Protein AF-0000000079916217 (afdb_homodimer)

Structure (mmCIF, N/CA/C/O backbone):
data_AF-0000000079916217-model_v1
#
loop_
_entity.id
_entity.type
_entity.pdbx_description
1 polymer 'LLM class flavin-dependent oxidoreductase'
#
loop_
_atom_site.group_PDB
_atom_site.id
_atom_site.type_symbol
_atom_site.label_atom_id
_atom_site.label_alt_id
_atom_site.label_comp_id
_atom_site.label_asym_id
_atom_site.label_entity_id
_atom_site.label_seq_id
_atom_site.pdbx_PDB_ins_code
_atom_site.Cartn_x
_atom_site.Cartn_y
_atom_site.Cartn_z
_atom_site.occupancy
_atom_site.B_iso_or_equiv
_atom_site.auth_seq_id
_atom_site.auth_comp_id
_atom_site.auth_asym_id
_atom_site.auth_atom_id
_atom_site.pdbx_PDB_model_num
ATOM 1 N N . MET A 1 1 ? 18.297 -26.812 -7.832 1 95.69 1 MET A N 1
ATOM 2 C CA . MET A 1 1 ? 17.109 -26.031 -8.148 1 95.69 1 MET A CA 1
ATOM 3 C C . MET A 1 1 ? 16.438 -25.516 -6.883 1 95.69 1 MET A C 1
ATOM 5 O O . MET A 1 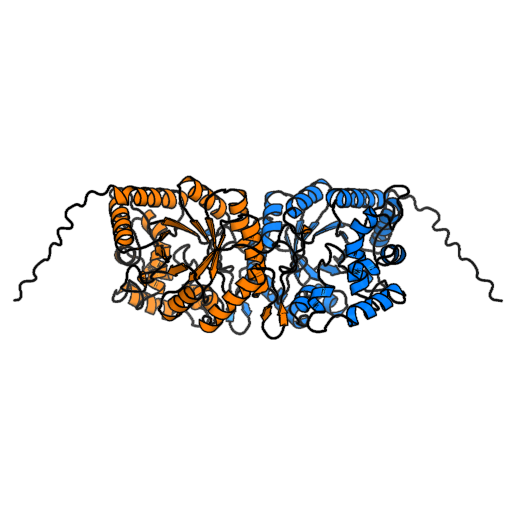1 ? 16.203 -26.281 -5.945 1 95.69 1 MET A O 1
ATOM 9 N N . GLU A 1 2 ? 16.172 -24.156 -6.848 1 97.69 2 GLU A N 1
ATOM 10 C CA . GLU A 1 2 ? 15.523 -23.547 -5.684 1 97.69 2 GLU A CA 1
ATOM 11 C C . GLU A 1 2 ? 14.078 -24.016 -5.559 1 97.69 2 GLU A C 1
ATOM 13 O O . GLU A 1 2 ? 13.391 -24.203 -6.566 1 97.69 2 GLU A O 1
ATOM 18 N N . ILE A 1 3 ? 13.664 -24.188 -4.305 1 98.56 3 ILE A N 1
ATOM 19 C CA . ILE A 1 3 ? 12.258 -24.438 -3.998 1 98.56 3 ILE A CA 1
ATOM 20 C C . ILE A 1 3 ? 11.641 -23.188 -3.352 1 98.56 3 ILE A C 1
ATOM 22 O O . ILE A 1 3 ? 12.047 -22.781 -2.26 1 98.56 3 ILE A O 1
ATOM 26 N N . ASN A 1 4 ? 10.719 -22.562 -4.031 1 98.81 4 ASN A N 1
ATOM 27 C CA . ASN A 1 4 ? 10.094 -21.312 -3.611 1 98.81 4 ASN A CA 1
ATOM 28 C C . ASN A 1 4 ? 8.578 -21.453 -3.518 1 98.81 4 ASN A C 1
ATOM 30 O O . ASN A 1 4 ? 8.016 -22.469 -3.918 1 98.81 4 ASN A O 1
ATOM 34 N N . CYS A 1 5 ? 7.914 -20.484 -2.885 1 98.88 5 CYS A N 1
ATOM 35 C CA . CYS A 1 5 ? 6.457 -20.5 -2.803 1 98.88 5 CYS A CA 1
ATOM 36 C C . CYS A 1 5 ? 5.879 -19.109 -3.037 1 98.88 5 CYS A C 1
ATOM 38 O O . CYS A 1 5 ? 6.594 -18.109 -2.934 1 98.88 5 CYS A O 1
ATOM 40 N N . VAL A 1 6 ? 4.637 -19.062 -3.414 1 98.69 6 VAL A N 1
ATOM 41 C CA . VAL A 1 6 ? 3.92 -17.812 -3.662 1 98.69 6 VAL A CA 1
ATOM 42 C C . VAL A 1 6 ? 2.482 -17.938 -3.16 1 98.69 6 VAL A C 1
ATOM 44 O O . VAL A 1 6 ? 1.917 -19.031 -3.137 1 98.69 6 VAL A O 1
ATOM 47 N N . PHE A 1 7 ? 1.941 -16.812 -2.736 1 98.31 7 PHE A N 1
ATOM 48 C CA . PHE A 1 7 ? 0.624 -16.844 -2.109 1 98.31 7 PHE A CA 1
ATOM 49 C C . PHE A 1 7 ? -0.262 -15.734 -2.68 1 98.31 7 PHE A C 1
ATOM 51 O O . PHE A 1 7 ? 0.212 -14.633 -2.955 1 98.31 7 PHE A O 1
ATOM 58 N N . PRO A 1 8 ? -1.569 -16.016 -2.906 1 96.56 8 PRO A N 1
ATOM 59 C CA . PRO A 1 8 ? -2.529 -14.922 -2.814 1 96.56 8 PRO A CA 1
ATOM 60 C C . PRO A 1 8 ? -2.658 -14.367 -1.396 1 96.56 8 PRO A C 1
ATOM 62 O O . PRO A 1 8 ? -3.084 -15.086 -0.487 1 96.56 8 PRO A O 1
ATOM 65 N N . PRO A 1 9 ? -2.244 -13.172 -1.158 1 96.69 9 PRO A N 1
ATOM 66 C CA . PRO A 1 9 ? -2.168 -12.711 0.231 1 96.69 9 PRO A CA 1
ATOM 67 C C . PRO A 1 9 ? -3.525 -12.727 0.931 1 96.69 9 PRO A C 1
ATOM 69 O O . PRO A 1 9 ? -4.527 -12.297 0.351 1 96.69 9 PRO A O 1
ATOM 72 N N . ALA A 1 10 ? -3.58 -13.266 2.041 1 96.75 10 ALA A N 1
ATOM 73 C CA . ALA A 1 10 ? -4.633 -13.211 3.053 1 96.75 10 ALA A CA 1
ATOM 74 C C . ALA A 1 10 ? -4.098 -12.672 4.375 1 96.75 10 ALA A C 1
ATOM 76 O O . ALA A 1 10 ? -2.887 -12.484 4.531 1 96.75 10 ALA A O 1
ATOM 77 N N . ILE A 1 11 ? -4.961 -12.445 5.328 1 95.69 11 ILE A N 1
ATOM 78 C CA . ILE A 1 11 ? -4.578 -11.859 6.609 1 95.69 11 ILE A CA 1
ATOM 79 C C . ILE A 1 11 ? -3.57 -12.773 7.312 1 95.69 11 ILE A C 1
ATOM 81 O O . ILE A 1 11 ? -2.658 -12.289 7.988 1 95.69 11 ILE A O 1
ATOM 85 N N . ASN A 1 12 ? -3.605 -14.086 7.031 1 96.75 12 ASN A N 1
ATOM 86 C CA . ASN A 1 12 ? -2.738 -15.031 7.734 1 96.75 12 ASN A CA 1
ATOM 87 C C . ASN A 1 12 ? -1.521 -15.406 6.898 1 96.75 12 ASN A C 1
ATOM 89 O O . ASN A 1 12 ? -0.686 -16.203 7.328 1 96.75 12 ASN A O 1
ATOM 93 N N . THR A 1 13 ? -1.366 -14.828 5.703 1 98.5 13 THR A N 1
ATOM 94 C CA . THR A 1 13 ? -0.274 -15.188 4.805 1 98.5 13 THR A CA 1
ATOM 95 C C . THR A 1 13 ? 1.077 -14.906 5.457 1 98.5 13 THR A C 1
ATOM 97 O O . THR A 1 13 ? 2.043 -15.641 5.234 1 98.5 13 THR A O 1
ATOM 100 N N . PRO A 1 14 ? 1.247 -13.812 6.316 1 98.75 14 PRO A N 1
ATOM 101 C CA . PRO A 1 14 ? 2.537 -13.648 6.992 1 98.75 14 PRO A CA 1
ATOM 102 C C . PRO A 1 14 ? 2.932 -14.875 7.812 1 98.75 14 PRO A C 1
ATOM 104 O O . PRO A 1 14 ? 4.109 -15.242 7.855 1 98.75 14 PRO A O 1
ATOM 107 N N . ASP A 1 15 ? 1.952 -15.57 8.453 1 98.81 15 ASP A N 1
ATOM 108 C CA . ASP A 1 15 ? 2.229 -16.781 9.211 1 98.81 15 ASP A CA 1
ATOM 109 C C . ASP A 1 15 ? 2.734 -17.891 8.297 1 98.81 15 ASP A C 1
ATOM 111 O O . ASP A 1 15 ? 3.625 -18.656 8.672 1 98.81 15 ASP A O 1
ATOM 115 N N . HIS A 1 16 ? 2.166 -17.969 7.121 1 98.88 16 HIS A N 1
ATOM 116 C CA . HIS A 1 16 ? 2.574 -18.984 6.152 1 98.88 16 HIS A CA 1
ATOM 117 C C . HIS A 1 16 ? 3.992 -18.719 5.656 1 98.88 16 HIS A C 1
ATOM 119 O O . HIS A 1 16 ? 4.75 -19.672 5.422 1 98.88 16 HIS A O 1
ATOM 125 N N . ILE A 1 17 ? 4.336 -17.453 5.484 1 98.94 17 ILE A N 1
ATOM 126 C CA . ILE A 1 17 ? 5.676 -17.094 5.031 1 98.94 17 ILE A CA 1
ATOM 127 C C . ILE A 1 17 ? 6.695 -17.453 6.109 1 98.94 17 ILE A C 1
ATOM 129 O O . ILE A 1 17 ? 7.785 -17.938 5.801 1 98.94 17 ILE A O 1
ATOM 133 N N . VAL A 1 18 ? 6.363 -17.234 7.395 1 98.94 18 VAL A N 1
ATOM 134 C CA . VAL A 1 18 ? 7.234 -17.625 8.5 1 98.94 18 VAL A CA 1
ATOM 135 C C . VAL A 1 18 ? 7.453 -19.141 8.461 1 98.94 18 VAL A C 1
ATOM 137 O O . VAL A 1 18 ? 8.586 -19.609 8.578 1 98.94 18 VAL A O 1
ATOM 140 N N . LEU A 1 19 ? 6.371 -19.891 8.234 1 98.94 19 LEU A N 1
ATOM 141 C CA . LEU A 1 19 ? 6.477 -21.328 8.141 1 98.94 19 LEU A CA 1
ATOM 142 C C . LEU A 1 19 ? 7.348 -21.734 6.957 1 98.94 19 LEU A C 1
ATOM 144 O O . LEU A 1 19 ? 8.156 -22.672 7.062 1 98.94 19 LEU A O 1
ATOM 148 N N . ALA A 1 20 ? 7.16 -21.062 5.824 1 98.94 20 ALA A N 1
ATOM 149 C CA . ALA A 1 20 ? 7.965 -21.359 4.641 1 98.94 20 ALA A CA 1
ATOM 150 C C . ALA A 1 20 ? 9.453 -21.219 4.938 1 98.94 20 ALA A C 1
ATOM 152 O O . ALA A 1 20 ? 10.266 -22.047 4.512 1 98.94 20 ALA A O 1
ATOM 153 N N . GLU A 1 21 ? 9.82 -20.125 5.676 1 98.94 21 GLU A N 1
ATOM 154 C CA . GLU A 1 21 ? 11.219 -19.953 6.059 1 98.94 21 GLU A CA 1
ATOM 155 C C . GLU A 1 21 ? 11.695 -21.125 6.918 1 98.94 21 GLU A C 1
ATOM 157 O O . GLU A 1 21 ? 12.773 -21.672 6.68 1 98.94 21 GLU A O 1
ATOM 162 N N . GLU A 1 22 ? 10.891 -21.531 7.863 1 98.88 22 GLU A N 1
ATOM 163 C CA . GLU A 1 22 ? 11.234 -22.625 8.766 1 98.88 22 GLU A CA 1
ATOM 164 C C . GLU A 1 22 ? 11.43 -23.922 7.996 1 98.88 22 GLU A C 1
ATOM 166 O O . GLU A 1 22 ? 12.266 -24.75 8.375 1 98.88 22 GLU A O 1
ATOM 171 N N . LEU A 1 23 ? 10.656 -24.125 6.938 1 98.81 23 LEU A N 1
ATOM 172 C CA . LEU A 1 23 ? 10.688 -25.359 6.164 1 98.81 23 LEU A CA 1
ATOM 173 C C . LEU A 1 23 ? 11.836 -25.344 5.164 1 98.81 23 LEU A C 1
ATOM 175 O O . LEU A 1 23 ? 12.109 -26.359 4.52 1 98.81 23 LEU A O 1
ATOM 179 N N . GLY A 1 24 ? 12.43 -24.156 4.938 1 98.62 24 GLY A N 1
ATOM 180 C CA . GLY A 1 24 ? 13.617 -24.094 4.105 1 98.62 24 GLY A CA 1
ATOM 181 C C . GLY A 1 24 ? 13.344 -23.609 2.695 1 98.62 24 GLY A C 1
ATOM 182 O O . GLY A 1 24 ? 14.164 -23.797 1.795 1 98.62 24 GLY A O 1
ATOM 183 N N . TYR A 1 25 ? 12.211 -23.031 2.439 1 98.88 25 TYR A N 1
ATOM 184 C CA . TYR A 1 25 ? 11.992 -22.359 1.167 1 98.88 25 TYR A CA 1
ATOM 185 C C . TYR A 1 25 ? 12.961 -21.188 0.999 1 98.88 25 TYR A C 1
ATOM 187 O O . TYR A 1 25 ? 13.289 -20.5 1.969 1 98.88 25 TYR A O 1
ATOM 195 N N . GLU A 1 26 ? 13.398 -20.953 -0.217 1 98.62 26 GLU A N 1
ATOM 196 C CA . GLU A 1 26 ? 14.375 -19.906 -0.466 1 98.62 26 GLU A CA 1
ATOM 197 C C . GLU A 1 26 ? 13.688 -18.547 -0.667 1 98.62 26 GLU A C 1
ATOM 199 O O . GLU A 1 26 ? 14.234 -17.516 -0.29 1 98.62 26 GLU A O 1
ATOM 204 N N . ARG A 1 27 ? 12.523 -18.578 -1.265 1 98.75 27 ARG A N 1
ATOM 205 C CA . ARG A 1 27 ? 11.734 -17.391 -1.526 1 98.75 27 ARG A CA 1
ATOM 206 C C . ARG A 1 27 ? 10.266 -17.625 -1.187 1 98.75 27 ARG A C 1
ATOM 208 O O . ARG A 1 27 ? 9.734 -18.703 -1.405 1 98.75 27 ARG A O 1
ATOM 215 N N . ALA A 1 28 ? 9.617 -16.625 -0.652 1 98.94 28 ALA A N 1
ATOM 216 C CA . ALA A 1 28 ? 8.164 -16.531 -0.48 1 98.94 28 ALA A CA 1
ATOM 217 C C . ALA A 1 28 ? 7.621 -15.234 -1.059 1 98.94 28 ALA A C 1
ATOM 219 O O . ALA A 1 28 ? 7.871 -14.156 -0.519 1 98.94 28 ALA A O 1
ATOM 220 N N . TRP A 1 29 ? 6.867 -15.352 -2.117 1 98.88 29 TRP A N 1
ATOM 221 C CA . TRP A 1 29 ? 6.336 -14.195 -2.834 1 98.88 29 TRP A CA 1
ATOM 222 C C . TRP A 1 29 ? 4.832 -14.062 -2.623 1 98.88 29 TRP A C 1
ATOM 224 O O . TRP A 1 29 ? 4.191 -14.984 -2.109 1 98.88 29 TRP A O 1
ATOM 234 N N . VAL A 1 30 ? 4.277 -12.93 -2.91 1 98.38 30 VAL A N 1
ATOM 235 C CA . VAL A 1 30 ? 2.832 -12.734 -2.916 1 98.38 30 VAL A CA 1
ATOM 236 C C . VAL A 1 30 ? 2.408 -12.039 -4.211 1 98.38 30 VAL A C 1
ATOM 238 O O . VAL A 1 30 ? 3.211 -11.352 -4.848 1 98.38 30 VAL A O 1
ATOM 241 N N . TYR A 1 31 ? 1.176 -12.281 -4.594 1 96 31 TYR A N 1
ATOM 242 C CA . TYR A 1 31 ? 0.6 -11.594 -5.742 1 96 31 TYR A CA 1
ATOM 243 C C . TYR A 1 31 ? 0.123 -10.195 -5.355 1 96 31 TYR A C 1
ATOM 245 O O . TYR A 1 31 ? -0.053 -9.898 -4.172 1 96 31 TYR A O 1
ATOM 253 N N . ASP A 1 32 ? -0.064 -9.32 -6.352 1 94.25 32 ASP A N 1
ATOM 254 C CA . ASP A 1 32 ? -0.562 -7.961 -6.152 1 94.25 32 ASP A CA 1
ATOM 255 C C . ASP A 1 32 ? -1.837 -7.719 -6.957 1 94.25 32 ASP A C 1
ATOM 257 O O . ASP A 1 32 ? -1.804 -7.059 -7.996 1 94.25 32 ASP A O 1
ATOM 261 N N . VAL A 1 33 ? -2.918 -8.203 -6.434 1 91.75 33 VAL A N 1
ATOM 262 C CA . VAL A 1 33 ? -4.246 -7.977 -7 1 91.75 33 VAL A CA 1
ATOM 263 C C . VAL A 1 33 ? -5.195 -7.477 -5.914 1 91.75 33 VAL A C 1
ATOM 265 O O . VAL A 1 33 ? -5.984 -8.25 -5.367 1 91.75 33 VAL A O 1
ATOM 268 N N . PRO A 1 34 ? -5.223 -6.207 -5.707 1 90.19 34 PRO A N 1
ATOM 269 C CA . PRO A 1 34 ? -5.895 -5.621 -4.547 1 90.19 34 PRO A CA 1
ATOM 270 C C . PRO A 1 34 ? -7.379 -5.977 -4.48 1 90.19 34 PRO A C 1
ATOM 272 O O . PRO A 1 34 ? -7.941 -6.109 -3.391 1 90.19 34 PRO A O 1
ATOM 275 N N . VAL A 1 35 ? -8.055 -6.203 -5.539 1 91.19 35 VAL A N 1
ATOM 276 C CA . VAL A 1 35 ? -9.5 -6.395 -5.527 1 91.19 35 VAL A CA 1
ATOM 277 C C . VAL A 1 35 ? -9.836 -7.801 -5.031 1 91.19 35 VAL A C 1
ATOM 279 O O . VAL A 1 35 ? -10.984 -8.086 -4.688 1 91.19 35 VAL A O 1
ATOM 282 N N . SER A 1 36 ? -8.781 -8.656 -4.973 1 92.62 36 SER A N 1
ATOM 283 C CA . SER A 1 36 ? -9.078 -10.047 -4.66 1 92.62 36 SER A CA 1
ATOM 284 C C . SER A 1 36 ? -8.336 -10.5 -3.404 1 92.62 36 SER A C 1
ATOM 286 O O . SER A 1 36 ? -8.75 -11.461 -2.746 1 92.62 36 SER A O 1
ATOM 288 N N . TYR A 1 37 ? -7.246 -9.852 -3.162 1 95 37 TYR A N 1
ATOM 289 C CA . TYR A 1 37 ? -6.359 -10.336 -2.111 1 95 37 TYR A CA 1
ATOM 290 C C . TYR A 1 37 ? -6.164 -9.281 -1.03 1 95 37 TYR A C 1
ATOM 292 O O . TYR A 1 37 ? -6.5 -8.109 -1.227 1 95 37 TYR A O 1
ATOM 300 N N . ALA A 1 38 ? -5.66 -9.766 0.13 1 95.94 38 ALA A N 1
ATOM 301 C CA . ALA A 1 38 ? -5.227 -8.836 1.164 1 95.94 38 ALA A CA 1
ATOM 302 C C . ALA A 1 38 ? -4.062 -7.977 0.678 1 95.94 38 ALA A C 1
ATOM 304 O O . ALA A 1 38 ? -3.449 -8.281 -0.348 1 95.94 38 ALA A O 1
ATOM 305 N N . ASP A 1 39 ? -3.812 -6.957 1.415 1 97.12 39 ASP A N 1
ATOM 306 C CA . ASP A 1 39 ? -2.855 -5.945 0.979 1 97.12 39 ASP A CA 1
ATOM 307 C C . ASP A 1 39 ? -1.453 -6.535 0.845 1 97.12 39 ASP A C 1
ATOM 309 O O . ASP A 1 39 ? -0.917 -7.098 1.802 1 97.12 39 ASP A O 1
ATOM 313 N N . THR A 1 40 ? -0.859 -6.348 -0.278 1 97.25 40 THR A N 1
ATOM 314 C CA . THR A 1 40 ? 0.451 -6.887 -0.628 1 97.25 40 THR A CA 1
ATOM 315 C C . THR A 1 40 ? 1.539 -6.273 0.25 1 97.25 40 THR A C 1
ATOM 317 O O . THR A 1 40 ? 2.348 -6.996 0.838 1 97.25 40 THR A O 1
ATOM 320 N N . GLY A 1 41 ? 1.57 -4.945 0.355 1 97.69 41 GLY A N 1
ATOM 321 C CA . GLY A 1 41 ? 2.592 -4.246 1.116 1 97.69 41 GLY A CA 1
ATOM 322 C C . GLY A 1 41 ? 2.6 -4.617 2.588 1 97.69 41 GLY A C 1
ATOM 323 O O . GLY A 1 41 ? 3.643 -4.988 3.133 1 97.69 41 GLY A O 1
ATOM 324 N N . ALA A 1 42 ? 1.443 -4.602 3.221 1 98.25 42 ALA A N 1
ATOM 325 C CA . ALA A 1 42 ? 1.334 -4.922 4.641 1 98.25 42 ALA A CA 1
ATOM 326 C C . ALA A 1 42 ? 1.71 -6.375 4.906 1 98.25 42 ALA A C 1
ATOM 328 O O . ALA A 1 42 ? 2.389 -6.68 5.891 1 98.25 42 ALA A O 1
ATOM 329 N N . THR A 1 43 ? 1.251 -7.277 4.008 1 98.62 43 THR A N 1
ATOM 330 C CA . THR A 1 43 ? 1.56 -8.695 4.16 1 98.62 43 THR A CA 1
ATOM 331 C C . THR A 1 43 ? 3.068 -8.922 4.191 1 98.62 43 THR A C 1
ATOM 333 O O . THR A 1 43 ? 3.584 -9.578 5.094 1 98.62 43 THR A O 1
ATOM 336 N N . LEU A 1 44 ? 3.748 -8.344 3.258 1 98.88 44 LEU A N 1
ATOM 337 C CA . LEU A 1 44 ? 5.188 -8.555 3.166 1 98.88 44 LEU A CA 1
ATOM 338 C C . LEU A 1 44 ? 5.922 -7.797 4.266 1 98.88 44 LEU A C 1
ATOM 340 O O . LEU A 1 44 ? 6.969 -8.242 4.742 1 98.88 44 LEU A O 1
ATOM 344 N N . ALA A 1 45 ? 5.379 -6.621 4.684 1 98.75 45 ALA A N 1
ATOM 345 C CA . ALA A 1 45 ? 5.98 -5.902 5.805 1 98.75 45 ALA A CA 1
ATOM 346 C C . ALA A 1 45 ? 5.934 -6.734 7.082 1 98.75 45 ALA A C 1
ATOM 348 O O . ALA A 1 45 ? 6.93 -6.84 7.797 1 98.75 45 ALA A O 1
ATOM 349 N N . PHE A 1 46 ? 4.738 -7.379 7.375 1 98.75 46 PHE A N 1
ATOM 350 C CA . PHE A 1 46 ? 4.609 -8.258 8.523 1 98.75 46 PHE A CA 1
ATOM 351 C C . PHE A 1 46 ? 5.602 -9.414 8.438 1 98.75 46 PHE A C 1
ATOM 353 O O . PHE A 1 46 ? 6.254 -9.758 9.422 1 98.75 46 PHE A O 1
ATOM 360 N N . ALA A 1 47 ? 5.695 -9.969 7.223 1 98.88 47 ALA A N 1
ATOM 361 C CA . ALA A 1 47 ? 6.605 -11.094 7.027 1 98.88 47 ALA A CA 1
ATOM 362 C C . ALA A 1 47 ? 8.055 -10.672 7.223 1 98.88 47 ALA A C 1
ATOM 364 O O . ALA A 1 47 ? 8.844 -11.398 7.836 1 98.88 47 ALA A O 1
ATOM 365 N N . ALA A 1 48 ? 8.391 -9.516 6.688 1 98.75 48 ALA A N 1
ATOM 366 C CA . ALA A 1 48 ? 9.766 -9.031 6.777 1 98.75 48 ALA A CA 1
ATOM 367 C C . ALA A 1 48 ? 10.203 -8.891 8.234 1 98.75 48 ALA A C 1
ATOM 369 O O . ALA A 1 48 ? 11.336 -9.25 8.586 1 98.75 48 ALA A O 1
ATOM 370 N N . LYS A 1 49 ? 9.344 -8.438 9.102 1 97.88 49 LYS A N 1
ATOM 371 C CA . LYS A 1 49 ? 9.664 -8.227 10.508 1 97.88 49 LYS A CA 1
ATOM 372 C C . LYS A 1 49 ? 9.773 -9.547 11.258 1 97.88 49 LYS A C 1
ATOM 374 O O . LYS A 1 49 ? 10.352 -9.609 12.344 1 97.88 49 LYS A O 1
ATOM 379 N N . ARG A 1 50 ? 9.266 -10.641 10.633 1 98.62 50 ARG A N 1
ATOM 380 C CA . ARG A 1 50 ? 9.156 -11.898 11.359 1 98.62 50 ARG A CA 1
ATOM 381 C C . ARG A 1 50 ? 10.039 -12.969 10.734 1 98.62 50 ARG A C 1
ATOM 383 O O . ARG A 1 50 ? 9.984 -14.141 11.125 1 98.62 50 ARG A O 1
ATOM 390 N N . THR A 1 51 ? 10.734 -12.625 9.664 1 98.81 51 THR A N 1
ATOM 391 C CA . THR A 1 51 ? 11.664 -13.539 9.016 1 98.81 51 THR A CA 1
ATOM 392 C C . THR A 1 51 ? 13.047 -12.914 8.906 1 98.81 51 THR A C 1
ATOM 394 O O . THR A 1 51 ? 13.211 -11.711 9.125 1 98.81 51 THR A O 1
ATOM 397 N N . SER A 1 52 ? 14.062 -13.695 8.602 1 98.38 52 SER A N 1
ATOM 398 C CA . SER A 1 52 ? 15.422 -13.172 8.625 1 98.38 52 SER A CA 1
ATOM 399 C C . SER A 1 52 ? 16.219 -13.625 7.41 1 98.38 52 SER A C 1
ATOM 401 O O . SER A 1 52 ? 17.234 -13.016 7.059 1 98.38 52 SER A O 1
ATOM 403 N N . SER A 1 53 ? 15.781 -14.742 6.758 1 98.5 53 SER A N 1
ATOM 404 C CA . SER A 1 53 ? 16.656 -15.297 5.719 1 98.5 53 SER A CA 1
ATOM 405 C C . SER A 1 53 ? 15.891 -15.477 4.406 1 98.5 53 SER A C 1
ATOM 407 O O . SER A 1 53 ? 16.453 -15.281 3.33 1 98.5 53 SER A O 1
ATOM 409 N N . ILE A 1 54 ? 14.633 -15.891 4.461 1 98.88 54 ILE A N 1
ATOM 410 C CA . ILE A 1 54 ? 13.859 -16.156 3.248 1 98.88 54 ILE A CA 1
ATOM 411 C C . ILE A 1 54 ? 13.734 -14.867 2.436 1 98.88 54 ILE A C 1
ATOM 413 O O . ILE A 1 54 ? 13.539 -13.781 2.996 1 98.88 54 ILE A O 1
ATOM 417 N N . ARG A 1 55 ? 13.953 -14.953 1.171 1 98.81 55 ARG A N 1
ATOM 418 C CA . ARG A 1 55 ? 13.742 -13.797 0.313 1 98.81 55 ARG A CA 1
ATOM 419 C C . ARG A 1 55 ? 12.25 -13.523 0.117 1 98.81 55 ARG A C 1
ATOM 421 O O . ARG A 1 55 ? 11.461 -14.461 -0.043 1 98.81 55 ARG A O 1
ATOM 428 N N . LEU A 1 56 ? 11.883 -12.297 0.181 1 98.88 56 LEU A N 1
ATOM 429 C CA . LEU A 1 56 ? 10.508 -11.859 0 1 98.88 56 LEU A CA 1
ATOM 430 C C . LEU A 1 56 ? 10.328 -11.172 -1.351 1 98.88 56 LEU A C 1
ATOM 432 O O . LEU A 1 56 ? 11.281 -10.617 -1.903 1 98.88 56 LEU A O 1
ATOM 436 N N . GLY A 1 57 ? 9.039 -11.234 -1.875 1 98.69 57 GLY A N 1
ATOM 437 C CA . GLY A 1 57 ? 8.891 -10.594 -3.176 1 98.69 57 GLY A CA 1
ATOM 438 C C . GLY A 1 57 ? 7.445 -10.453 -3.613 1 98.69 57 GLY A C 1
ATOM 439 O O . GLY A 1 57 ? 6.539 -10.969 -2.955 1 98.69 57 GLY A O 1
ATOM 440 N N . VAL A 1 58 ? 7.254 -9.633 -4.633 1 98.12 58 VAL A N 1
ATOM 441 C CA . VAL A 1 58 ? 5.957 -9.422 -5.273 1 98.12 58 VAL A CA 1
ATOM 442 C C . VAL A 1 58 ? 5.988 -9.977 -6.695 1 98.12 58 VAL A C 1
ATOM 444 O O . VAL A 1 58 ? 6.914 -9.688 -7.461 1 98.12 58 VAL A O 1
ATOM 447 N N . SER A 1 59 ? 5.02 -10.828 -7.02 1 95.69 59 SER A N 1
ATOM 448 C CA . SER A 1 59 ? 4.84 -11.391 -8.352 1 95.69 59 SER A CA 1
ATOM 449 C C . SER A 1 59 ? 3.428 -11.141 -8.867 1 95.69 59 SER A C 1
ATOM 451 O O . SER A 1 59 ? 2.529 -11.961 -8.656 1 95.69 59 SER A O 1
ATOM 453 N N . VAL A 1 60 ? 3.119 -9.992 -9.352 1 94.44 60 VAL A N 1
ATOM 454 C CA . VAL A 1 60 ? 4.062 -8.984 -9.812 1 94.44 60 VAL A CA 1
ATOM 455 C C . VAL A 1 60 ? 3.438 -7.594 -9.68 1 94.44 60 VAL A C 1
ATOM 457 O O . VAL A 1 60 ? 2.213 -7.461 -9.609 1 94.44 60 VAL A O 1
ATOM 460 N N . PHE A 1 61 ? 4.25 -6.566 -9.594 1 94.19 61 PHE A N 1
ATOM 461 C CA . PHE A 1 61 ? 3.82 -5.188 -9.781 1 94.19 61 PHE A CA 1
ATOM 462 C C . PHE A 1 61 ? 3.389 -4.949 -11.219 1 94.19 61 PHE A C 1
ATOM 464 O O . PHE A 1 61 ? 4.027 -5.441 -12.156 1 94.19 61 PHE A O 1
ATOM 471 N N . THR A 1 62 ? 2.332 -4.23 -11.391 1 89.88 62 THR A N 1
ATOM 472 C CA . THR A 1 62 ? 1.889 -3.814 -12.711 1 89.88 62 THR A CA 1
ATOM 473 C C . THR A 1 62 ? 1.727 -2.299 -12.781 1 89.88 62 THR A C 1
ATOM 475 O O . THR A 1 62 ? 1.42 -1.659 -11.773 1 89.88 62 THR A O 1
ATOM 478 N N . PRO A 1 63 ? 1.883 -1.714 -13.922 1 85.88 63 PRO A N 1
ATOM 479 C CA . PRO A 1 63 ? 1.805 -0.256 -14.047 1 85.88 63 PRO A CA 1
ATOM 480 C C . PRO A 1 63 ? 0.375 0.27 -13.938 1 85.88 63 PRO A C 1
ATOM 482 O O . PRO A 1 63 ? 0.168 1.469 -13.734 1 85.88 63 PRO A O 1
ATOM 485 N N . HIS A 1 64 ? -0.618 -0.518 -14 1 82.75 64 HIS A N 1
ATOM 486 C CA . HIS A 1 64 ? -1.991 -0.042 -14.117 1 82.75 64 HIS A CA 1
ATOM 487 C C . HIS A 1 64 ? -2.594 0.24 -12.742 1 82.75 64 HIS A C 1
ATOM 489 O O . HIS A 1 64 ? -3.551 1.01 -12.625 1 82.75 64 HIS A O 1
ATOM 495 N N . LEU A 1 65 ? -2.061 -0.335 -11.719 1 84.5 65 LEU A N 1
ATOM 496 C CA . LEU A 1 65 ? -2.699 -0.28 -10.406 1 84.5 65 LEU A CA 1
ATOM 497 C C . LEU A 1 65 ? -2.23 0.942 -9.625 1 84.5 65 LEU A C 1
ATOM 499 O O . LEU A 1 65 ? -2.98 1.493 -8.812 1 84.5 65 LEU A O 1
ATOM 503 N N . ARG A 1 66 ? -1.005 1.29 -9.852 1 89.19 66 ARG A N 1
ATOM 504 C CA . ARG A 1 66 ? -0.384 2.398 -9.133 1 89.19 66 ARG A CA 1
ATOM 505 C C . ARG A 1 66 ? 0.556 3.184 -10.039 1 89.19 66 ARG A C 1
ATOM 507 O O . ARG A 1 66 ? 1.125 2.627 -10.984 1 89.19 66 ARG A O 1
ATOM 514 N N . HIS A 1 67 ? 0.674 4.398 -9.688 1 89.88 67 HIS A N 1
ATOM 515 C CA . HIS A 1 67 ? 1.665 5.219 -10.383 1 89.88 67 HIS A CA 1
ATOM 516 C C . HIS A 1 67 ? 3.07 4.66 -10.188 1 89.88 67 HIS A C 1
ATOM 518 O O . HIS A 1 67 ? 3.352 4.008 -9.18 1 89.88 67 HIS A O 1
ATOM 524 N N . LEU A 1 68 ? 3.998 4.891 -11.125 1 94.31 68 LEU A N 1
ATOM 525 C CA . LEU A 1 68 ? 5.391 4.453 -11.109 1 94.31 68 LEU A CA 1
ATOM 526 C C . LEU A 1 68 ? 6.039 4.762 -9.766 1 94.31 68 LEU A C 1
ATOM 528 O O . LEU A 1 68 ? 6.676 3.895 -9.164 1 94.31 68 LEU A O 1
ATOM 532 N N . THR A 1 69 ? 5.812 5.961 -9.219 1 94 69 THR A N 1
ATOM 533 C CA . THR A 1 69 ? 6.473 6.383 -7.988 1 94 69 THR A CA 1
ATOM 534 C C . THR A 1 69 ? 5.895 5.645 -6.785 1 94 69 THR A C 1
ATOM 536 O O . THR A 1 69 ? 6.609 5.371 -5.816 1 94 69 THR A O 1
ATOM 539 N N . ALA A 1 70 ? 4.625 5.309 -6.852 1 94.25 70 ALA A N 1
ATOM 540 C CA . ALA A 1 70 ? 4.016 4.559 -5.754 1 94.25 70 ALA A CA 1
ATOM 541 C C . ALA A 1 70 ? 4.59 3.146 -5.668 1 94.25 70 ALA A C 1
ATOM 543 O O . ALA A 1 70 ? 4.887 2.656 -4.578 1 94.25 70 ALA A O 1
ATOM 544 N N . ASN A 1 71 ? 4.758 2.514 -6.844 1 96.31 71 ASN A N 1
ATOM 545 C CA . ASN A 1 71 ? 5.383 1.195 -6.844 1 96.31 71 ASN A CA 1
ATOM 546 C C . ASN A 1 71 ? 6.844 1.268 -6.402 1 96.31 71 ASN A C 1
ATOM 548 O O . ASN A 1 71 ? 7.297 0.437 -5.613 1 96.31 71 ASN A O 1
ATOM 552 N N . ALA A 1 72 ? 7.551 2.277 -6.914 1 97.5 72 ALA A N 1
ATOM 553 C CA . ALA A 1 72 ? 8.953 2.447 -6.531 1 97.5 72 ALA A CA 1
ATOM 554 C C . ALA A 1 72 ? 9.086 2.652 -5.027 1 97.5 72 ALA A C 1
ATOM 556 O O . ALA A 1 72 ? 9.969 2.068 -4.391 1 97.5 72 ALA A O 1
ATOM 557 N N . ALA A 1 73 ? 8.195 3.438 -4.48 1 96.94 73 ALA A N 1
ATOM 558 C CA . ALA A 1 73 ? 8.234 3.732 -3.051 1 96.94 73 ALA A CA 1
ATOM 559 C C . ALA A 1 73 ? 7.918 2.488 -2.225 1 96.94 73 ALA A C 1
ATOM 561 O O . ALA A 1 73 ? 8.547 2.246 -1.192 1 96.94 73 ALA A O 1
ATOM 562 N N . LEU A 1 74 ? 6.965 1.718 -2.652 1 97.62 74 LEU A N 1
ATOM 563 C CA . LEU A 1 74 ? 6.633 0.486 -1.946 1 97.62 74 LEU A CA 1
ATOM 564 C C . LEU A 1 74 ? 7.801 -0.493 -1.984 1 97.62 74 LEU A C 1
ATOM 566 O O . LEU A 1 74 ? 8.133 -1.111 -0.97 1 97.62 74 LEU A O 1
ATOM 570 N N . ILE A 1 75 ? 8.445 -0.591 -3.146 1 98.44 75 ILE A N 1
ATOM 571 C CA . ILE A 1 75 ? 9.617 -1.452 -3.291 1 98.44 75 ILE A CA 1
ATOM 572 C C . ILE A 1 75 ? 10.719 -0.989 -2.342 1 98.44 75 ILE A C 1
ATOM 574 O O . ILE A 1 75 ? 11.312 -1.8 -1.626 1 98.44 75 ILE A O 1
ATOM 578 N N . ALA A 1 76 ? 10.969 0.318 -2.307 1 98.19 76 ALA A N 1
ATOM 579 C CA . ALA A 1 76 ? 12 0.872 -1.434 1 98.19 76 ALA A CA 1
ATOM 580 C C . ALA A 1 76 ? 11.695 0.574 0.032 1 98.19 76 ALA A C 1
ATOM 582 O O . ALA A 1 76 ? 12.594 0.207 0.796 1 98.19 76 ALA A O 1
ATOM 583 N N . TYR A 1 77 ? 10.484 0.701 0.423 1 98.25 77 TYR A N 1
ATOM 584 C CA . TYR A 1 77 ? 10.055 0.443 1.792 1 98.25 77 TYR A CA 1
ATOM 585 C C . TYR A 1 77 ? 10.281 -1.017 2.168 1 98.25 77 TYR A C 1
ATOM 587 O O . TYR A 1 77 ? 10.891 -1.314 3.195 1 98.25 77 TYR A O 1
ATOM 595 N N . LEU A 1 78 ? 9.797 -1.934 1.311 1 98.5 78 LEU A N 1
ATOM 596 C CA . LEU A 1 78 ? 9.891 -3.361 1.599 1 98.5 78 LEU A CA 1
ATOM 597 C C . LEU A 1 78 ? 11.344 -3.826 1.583 1 98.5 78 LEU A C 1
ATOM 599 O O . LEU A 1 78 ? 11.75 -4.645 2.414 1 98.5 78 LEU A O 1
ATOM 603 N N . ALA A 1 79 ? 12.148 -3.295 0.669 1 98.19 79 ALA A N 1
ATOM 604 C CA . ALA A 1 79 ? 13.562 -3.631 0.616 1 98.19 79 ALA A CA 1
ATOM 605 C C . ALA A 1 79 ? 14.297 -3.111 1.85 1 98.19 79 ALA A C 1
ATOM 607 O O . ALA A 1 79 ? 15.305 -3.691 2.271 1 98.19 79 ALA A O 1
ATOM 608 N N . THR A 1 80 ? 13.805 -2 2.396 1 97.19 80 THR A N 1
ATOM 609 C CA . THR A 1 80 ? 14.367 -1.469 3.633 1 97.19 80 THR A CA 1
ATOM 610 C C . THR A 1 80 ? 14.07 -2.398 4.805 1 97.19 80 THR A C 1
ATOM 612 O O . THR A 1 80 ? 14.93 -2.617 5.664 1 97.19 80 THR A O 1
ATOM 615 N N . LEU A 1 81 ? 12.898 -2.977 4.848 1 97.44 81 LEU A N 1
ATOM 616 C CA . LEU A 1 81 ? 12.508 -3.871 5.934 1 97.44 81 LEU A CA 1
ATOM 617 C C . LEU A 1 81 ? 13.203 -5.223 5.801 1 97.44 81 LEU A C 1
ATOM 619 O O . LEU A 1 81 ? 13.398 -5.926 6.793 1 97.44 81 LEU A O 1
ATOM 623 N N . ALA A 1 82 ? 13.5 -5.621 4.562 1 97.62 82 ALA A N 1
ATOM 624 C CA . ALA A 1 82 ? 14.172 -6.883 4.266 1 97.62 82 ALA A CA 1
ATOM 625 C C . ALA A 1 82 ? 15.43 -6.656 3.436 1 97.62 82 ALA A C 1
ATOM 627 O O . ALA A 1 82 ? 15.516 -7.094 2.287 1 97.62 82 ALA A O 1
ATOM 628 N N . PRO A 1 83 ? 16.453 -6.059 4.043 1 96.44 83 PRO A N 1
ATOM 629 C CA . PRO A 1 83 ? 17.641 -5.656 3.275 1 96.44 83 PRO A CA 1
ATOM 630 C C . PRO A 1 83 ? 18.344 -6.84 2.617 1 96.44 83 PRO A C 1
ATOM 632 O O . PRO A 1 83 ? 18.688 -7.816 3.293 1 96.44 83 PRO A O 1
ATOM 635 N N . GLY A 1 84 ? 18.5 -6.723 1.331 1 96.25 84 GLY A N 1
ATOM 636 C CA . GLY A 1 84 ? 19.25 -7.715 0.579 1 96.25 84 GLY A CA 1
ATOM 637 C C . GLY A 1 84 ? 18.422 -8.93 0.208 1 96.25 84 GLY A C 1
ATOM 638 O O . GLY A 1 84 ? 18.938 -9.883 -0.392 1 96.25 84 GLY A O 1
ATOM 639 N N . ARG A 1 85 ? 17.203 -8.906 0.514 1 97.12 85 ARG A N 1
ATOM 640 C CA . ARG A 1 85 ? 16.469 -10.133 0.254 1 97.12 85 ARG A CA 1
ATOM 641 C C . ARG A 1 85 ? 15.094 -9.828 -0.341 1 97.12 85 ARG A C 1
ATOM 643 O O . ARG A 1 85 ? 14.133 -10.562 -0.109 1 97.12 85 ARG A O 1
ATOM 650 N N . PHE A 1 86 ? 14.953 -8.727 -1.049 1 98.5 86 PHE A N 1
ATOM 651 C CA . PHE A 1 86 ? 13.664 -8.414 -1.668 1 98.5 86 PHE A CA 1
ATOM 652 C C . PHE A 1 86 ? 13.742 -8.578 -3.18 1 98.5 86 PHE A C 1
ATOM 654 O O . PHE A 1 86 ? 14.664 -8.078 -3.822 1 98.5 86 PHE A O 1
ATOM 661 N N . ASP A 1 87 ? 12.68 -9.266 -3.762 1 98.62 87 ASP A N 1
ATOM 662 C CA . ASP A 1 87 ? 12.523 -9.5 -5.191 1 98.62 87 ASP A CA 1
ATOM 663 C C . ASP A 1 87 ? 11.336 -8.711 -5.75 1 98.62 87 ASP A C 1
ATOM 665 O O . ASP A 1 87 ? 10.219 -8.812 -5.242 1 98.62 87 ASP A O 1
ATOM 669 N N . ALA A 1 88 ? 11.602 -7.926 -6.766 1 98.44 88 ALA A N 1
ATOM 670 C CA . ALA A 1 88 ? 10.531 -7.184 -7.426 1 98.44 88 ALA A CA 1
ATOM 671 C C . ALA A 1 88 ? 10.188 -7.793 -8.781 1 98.44 88 ALA A C 1
ATOM 673 O O . ALA A 1 88 ? 10.961 -7.676 -9.734 1 98.44 88 ALA A O 1
ATOM 674 N N . GLY A 1 89 ? 9.055 -8.445 -8.852 1 97.62 89 GLY A N 1
ATOM 675 C CA . GLY A 1 89 ? 8.539 -8.898 -10.133 1 97.62 89 GLY A CA 1
ATOM 676 C C . GLY A 1 89 ? 7.672 -7.867 -10.82 1 97.62 89 GLY A C 1
ATOM 677 O O . GLY A 1 89 ? 6.793 -7.27 -10.203 1 97.62 89 GLY A O 1
ATOM 678 N N . ILE A 1 90 ? 7.941 -7.645 -12.086 1 96.81 90 ILE A N 1
ATOM 679 C CA . ILE A 1 90 ? 7.16 -6.711 -12.898 1 96.81 90 ILE A CA 1
ATOM 680 C C . ILE A 1 90 ? 6.543 -7.449 -14.078 1 96.81 90 ILE A C 1
ATOM 682 O O . ILE A 1 90 ? 7.199 -8.281 -14.719 1 96.81 90 ILE A O 1
ATOM 686 N N . GLY A 1 91 ? 5.336 -7.168 -14.289 1 93 91 GLY A N 1
ATOM 687 C CA . GLY A 1 91 ? 4.672 -7.773 -15.43 1 93 91 GLY A CA 1
ATOM 688 C C . GLY A 1 91 ? 3.777 -6.809 -16.188 1 93 91 GLY A C 1
ATOM 689 O O . GLY A 1 91 ? 3.584 -5.672 -15.758 1 93 91 GLY A O 1
ATOM 690 N N . ALA A 1 92 ? 3.26 -7.297 -17.312 1 84.44 92 ALA A N 1
ATOM 691 C CA . ALA A 1 92 ? 2.404 -6.484 -18.172 1 84.44 92 ALA A CA 1
ATOM 692 C C . ALA A 1 92 ? 0.991 -6.383 -17.594 1 84.44 92 ALA A C 1
ATOM 694 O O . ALA A 1 92 ? 0.216 -5.512 -18 1 84.44 92 ALA A O 1
ATOM 695 N N . GLY A 1 93 ? 0.639 -7.191 -16.656 1 74.44 93 GLY A N 1
ATOM 696 C CA . GLY A 1 93 ? -0.634 -7.094 -15.961 1 74.44 93 GLY A CA 1
ATOM 697 C C . GLY A 1 93 ? -1.729 -7.926 -16.594 1 74.44 93 GLY A C 1
ATOM 698 O O . GLY A 1 93 ? -2.805 -7.41 -16.906 1 74.44 93 GLY A O 1
ATOM 699 N N . PHE A 1 94 ? -1.722 -9.312 -16.609 1 72.75 94 PHE A N 1
ATOM 700 C CA . PHE A 1 94 ? -2.773 -10.141 -17.188 1 72.75 94 PHE A CA 1
ATOM 701 C C . PHE A 1 94 ? -4.035 -10.086 -16.328 1 72.75 94 PHE A C 1
ATOM 703 O O . PHE A 1 94 ? -4.973 -9.352 -16.641 1 72.75 94 PHE A O 1
ATOM 710 N N . THR A 1 95 ? -3.994 -10.539 -15.18 1 67.31 95 THR A N 1
ATOM 711 C CA . THR A 1 95 ? -5.172 -10.602 -14.328 1 67.31 95 THR A CA 1
ATOM 712 C C . THR A 1 95 ? -5.613 -9.203 -13.906 1 67.31 95 THR A C 1
ATOM 714 O O . THR A 1 95 ? -6.801 -8.875 -13.969 1 67.31 95 THR A O 1
ATOM 717 N N . SER A 1 96 ? -4.68 -8.367 -13.555 1 70.38 96 SER A N 1
ATOM 718 C CA . SER A 1 96 ? -5.023 -7.035 -13.086 1 70.38 96 SER A CA 1
ATOM 719 C C . SER A 1 96 ? -5.641 -6.195 -14.203 1 70.38 96 SER A C 1
ATOM 721 O O . SER A 1 96 ? -6.59 -5.445 -13.969 1 70.38 96 SER A O 1
ATOM 723 N N . SER A 1 97 ? -5.121 -6.32 -15.375 1 75.31 97 SER A N 1
ATOM 724 C CA . SER A 1 97 ? -5.66 -5.582 -16.516 1 75.31 97 SER A CA 1
ATOM 725 C C . SER A 1 97 ? -7.062 -6.066 -16.875 1 75.31 97 SER A C 1
ATOM 727 O O . SER A 1 97 ? -7.945 -5.262 -17.172 1 75.31 97 SER A O 1
ATOM 729 N N . THR A 1 98 ? -7.184 -7.375 -16.797 1 74.88 98 THR A N 1
ATOM 730 C CA . THR A 1 98 ? -8.492 -7.949 -17.109 1 74.88 98 THR A CA 1
ATOM 731 C C . THR A 1 98 ? -9.555 -7.422 -16.156 1 74.88 98 THR A C 1
ATOM 733 O O . THR A 1 98 ? -10.633 -7.012 -16.578 1 74.88 98 THR A O 1
ATOM 736 N N . TYR A 1 99 ? -9.227 -7.363 -14.945 1 78.69 99 TYR A N 1
ATOM 737 C CA . TYR A 1 99 ? -10.156 -6.879 -13.93 1 78.69 99 TYR A CA 1
ATOM 738 C C . TYR A 1 99 ? -10.547 -5.43 -14.195 1 78.69 99 TYR A C 1
ATOM 740 O O . TYR A 1 99 ? -11.688 -5.035 -13.969 1 78.69 99 TYR A O 1
ATOM 748 N N . LEU A 1 100 ? -9.609 -4.676 -14.727 1 76.56 100 LEU A N 1
ATOM 749 C CA . LEU A 1 100 ? -9.852 -3.26 -14.969 1 76.56 100 LEU A CA 1
ATOM 750 C C . LEU A 1 100 ? -10.438 -3.033 -16.359 1 76.56 100 LEU A C 1
ATOM 752 O O . LEU A 1 100 ? -10.703 -1.894 -16.75 1 76.56 100 LEU A O 1
ATOM 756 N N . GLY A 1 101 ? -10.625 -4.156 -17.047 1 74.94 101 GLY A N 1
ATOM 757 C CA . GLY A 1 101 ? -11.141 -4.055 -18.406 1 74.94 101 GLY A CA 1
ATOM 758 C C . GLY A 1 101 ? -10.148 -3.434 -19.375 1 74.94 101 GLY A C 1
ATOM 759 O O . GLY A 1 101 ? -10.539 -2.736 -20.312 1 74.94 101 GLY A O 1
ATOM 760 N N . ARG A 1 102 ? -8.883 -3.578 -19.016 1 76.88 102 ARG A N 1
ATOM 761 C CA . ARG A 1 102 ? -7.812 -3.004 -19.828 1 76.88 102 ARG A CA 1
ATOM 762 C C . ARG A 1 102 ? -6.992 -4.098 -20.5 1 76.88 102 ARG A C 1
ATOM 764 O O . ARG A 1 102 ? -7.086 -5.27 -20.141 1 76.88 102 ARG A O 1
ATOM 771 N N . LYS A 1 103 ? -6.312 -3.699 -21.516 1 80.75 103 LYS A N 1
ATOM 772 C CA . LYS A 1 103 ? -5.336 -4.59 -22.141 1 80.75 103 LYS A CA 1
ATOM 773 C C . LYS A 1 103 ? -4.004 -4.551 -21.406 1 80.75 103 LYS A C 1
ATOM 775 O O . LYS A 1 103 ? -3.648 -3.533 -20.812 1 80.75 103 LYS A O 1
ATOM 780 N N . PRO A 1 104 ? -3.295 -5.66 -21.484 1 83.25 104 PRO A N 1
ATOM 781 C CA . PRO A 1 104 ? -1.953 -5.641 -20.891 1 83.25 104 PRO A CA 1
ATOM 782 C C . PRO A 1 104 ? -1.05 -4.582 -21.516 1 83.25 104 PRO A C 1
ATOM 784 O O . PRO A 1 104 ? -1.234 -4.215 -22.672 1 83.25 104 PRO A O 1
ATOM 787 N N . SER A 1 105 ? -0.096 -4.105 -20.734 1 87.12 105 SER A N 1
ATOM 788 C CA . SER A 1 105 ? 0.86 -3.121 -21.219 1 87.12 105 SER A CA 1
ATOM 789 C C . SER A 1 105 ? 1.782 -3.723 -22.281 1 87.12 105 SER A C 1
ATOM 791 O O . SER A 1 105 ? 2.102 -4.91 -22.234 1 87.12 105 SER A O 1
ATOM 793 N N . ARG A 1 106 ? 2.244 -2.906 -23.266 1 91.25 106 ARG A N 1
ATOM 794 C CA . ARG A 1 106 ? 3.209 -3.344 -24.266 1 91.25 106 ARG A CA 1
ATOM 795 C C . ARG A 1 106 ? 4.582 -3.57 -23.641 1 91.25 106 ARG A C 1
ATOM 797 O O . ARG A 1 106 ? 4.988 -2.834 -22.75 1 91.25 106 ARG A O 1
ATOM 804 N N . TRP A 1 107 ? 5.289 -4.566 -24.156 1 94.5 107 TRP A N 1
ATOM 805 C CA . TRP A 1 107 ? 6.574 -4.961 -23.578 1 94.5 107 TRP A CA 1
ATOM 806 C C . TRP A 1 107 ? 7.574 -3.812 -23.656 1 94.5 107 TRP A C 1
ATOM 808 O O . TRP A 1 107 ? 8.414 -3.656 -22.766 1 94.5 107 TRP A O 1
ATOM 818 N N . ALA A 1 108 ? 7.5 -3.027 -24.734 1 95 108 ALA A N 1
ATOM 819 C CA . ALA A 1 108 ? 8.367 -1.855 -24.828 1 95 108 ALA A CA 1
ATOM 820 C C . ALA A 1 108 ? 8.125 -0.906 -23.656 1 95 108 ALA A C 1
ATOM 822 O O . ALA A 1 108 ? 9.07 -0.338 -23.109 1 95 108 ALA A O 1
ATOM 823 N N . TYR A 1 109 ? 6.875 -0.77 -23.297 1 94.69 109 TYR A N 1
ATOM 824 C CA . TYR A 1 109 ? 6.52 0.075 -22.172 1 94.69 109 TYR A CA 1
ATOM 825 C C . TYR A 1 109 ? 7.012 -0.534 -20.859 1 94.69 109 TYR A C 1
ATOM 827 O O . TYR A 1 109 ? 7.492 0.181 -19.984 1 94.69 109 TYR A O 1
ATOM 835 N N . ILE A 1 110 ? 6.91 -1.832 -20.734 1 95.62 110 ILE A N 1
ATOM 836 C CA . ILE A 1 110 ? 7.371 -2.516 -19.531 1 95.62 110 ILE A CA 1
ATOM 837 C C . ILE A 1 110 ? 8.875 -2.326 -19.359 1 95.62 110 ILE A C 1
ATOM 839 O O . ILE A 1 110 ? 9.359 -2.08 -18.25 1 95.62 110 ILE A O 1
ATOM 843 N N . GLU A 1 111 ? 9.594 -2.484 -20.469 1 97.25 111 GLU A N 1
ATOM 844 C CA . GLU A 1 111 ? 11.039 -2.281 -20.422 1 97.25 111 GLU A CA 1
ATOM 845 C C . GLU A 1 111 ? 11.383 -0.87 -19.953 1 97.25 111 GLU A C 1
ATOM 847 O O . GLU A 1 111 ? 12.227 -0.692 -19.062 1 97.25 111 GLU A O 1
ATOM 852 N N . GLU A 1 112 ? 10.711 0.118 -20.531 1 96.94 112 GLU A N 1
ATOM 853 C CA . GLU A 1 112 ? 10.898 1.505 -20.109 1 96.94 112 GLU A CA 1
ATOM 854 C C . GLU A 1 112 ? 10.547 1.694 -18.641 1 96.94 112 GLU A C 1
ATOM 856 O O . GLU A 1 112 ? 11.25 2.4 -17.922 1 96.94 112 GLU A O 1
ATOM 861 N N . TYR A 1 113 ? 9.484 1.112 -18.266 1 96.75 113 TYR A N 1
ATOM 862 C CA . TYR A 1 113 ? 8.984 1.192 -16.891 1 96.75 113 TYR A CA 1
ATOM 863 C C . TYR A 1 113 ? 10.008 0.653 -15.906 1 96.75 113 TYR A C 1
ATOM 865 O O . TYR A 1 113 ? 10.281 1.287 -14.883 1 96.75 113 TYR A O 1
ATOM 873 N N . VAL A 1 114 ? 10.609 -0.503 -16.172 1 97.75 114 VAL A N 1
ATOM 874 C CA . VAL A 1 114 ? 11.57 -1.132 -15.281 1 97.75 114 VAL A CA 1
ATOM 875 C C . VAL A 1 114 ? 12.844 -0.287 -15.219 1 97.75 114 VAL A C 1
ATOM 877 O O . VAL A 1 114 ? 13.43 -0.12 -14.148 1 97.75 114 VAL A O 1
ATOM 880 N N . LEU A 1 115 ? 13.25 0.255 -16.344 1 97.94 115 LEU A N 1
ATOM 881 C CA . LEU A 1 115 ? 14.43 1.121 -16.344 1 97.94 115 LEU A CA 1
ATOM 882 C C . LEU A 1 115 ? 14.195 2.357 -15.484 1 97.94 115 LEU A C 1
ATOM 884 O O . LEU A 1 115 ? 15.078 2.77 -14.734 1 97.94 115 LEU A O 1
ATOM 888 N N . ALA A 1 116 ? 13 2.932 -15.578 1 97.88 116 ALA A N 1
ATOM 889 C CA . ALA A 1 116 ? 12.641 4.078 -14.75 1 97.88 116 ALA A CA 1
ATOM 890 C C . ALA A 1 116 ? 12.641 3.707 -13.273 1 97.88 116 ALA A C 1
ATOM 892 O O . ALA A 1 116 ? 13.133 4.469 -12.43 1 97.88 116 ALA A O 1
ATOM 893 N N . LEU A 1 117 ? 12.125 2.529 -12.961 1 97.75 117 LEU A N 1
ATOM 894 C CA . LEU A 1 117 ? 12.133 2.035 -11.586 1 97.75 117 LEU A CA 1
ATOM 895 C C . LEU A 1 117 ? 13.562 1.924 -11.062 1 97.75 117 LEU A C 1
ATOM 897 O O . LEU A 1 117 ? 13.844 2.354 -9.945 1 97.75 117 LEU A O 1
ATOM 901 N N . LYS A 1 118 ? 14.43 1.371 -11.883 1 97.75 118 LYS A N 1
ATOM 902 C CA . LYS A 1 118 ? 15.828 1.191 -11.492 1 97.75 118 LYS A CA 1
ATOM 903 C C . LYS A 1 118 ? 16.484 2.531 -11.188 1 97.75 118 LYS A C 1
ATOM 905 O O . LYS A 1 118 ? 17.219 2.66 -10.203 1 97.75 118 LYS A O 1
ATOM 910 N N . GLU A 1 119 ? 16.219 3.543 -12.016 1 98 119 GLU A N 1
ATOM 911 C CA . GLU A 1 119 ? 16.781 4.871 -11.797 1 98 119 GLU A CA 1
ATOM 912 C C . GLU A 1 119 ? 16.281 5.477 -10.484 1 98 119 GLU A C 1
ATOM 914 O O . GLU A 1 119 ? 17.062 6.004 -9.695 1 98 119 GLU A O 1
ATOM 919 N N . LEU A 1 120 ? 14.992 5.379 -10.258 1 97.88 120 LEU A N 1
ATOM 920 C CA . LEU A 1 120 ? 14.406 5.922 -9.039 1 97.88 120 LEU A CA 1
ATOM 921 C C . LEU A 1 120 ? 14.977 5.234 -7.809 1 97.88 120 LEU A C 1
ATOM 923 O O . LEU A 1 120 ? 15.336 5.898 -6.832 1 97.88 120 LEU A O 1
ATOM 927 N N . LEU A 1 121 ? 15.125 3.914 -7.859 1 98 121 LEU A N 1
ATOM 928 C CA . LEU A 1 121 ? 15.578 3.146 -6.703 1 98 121 LEU A CA 1
ATOM 929 C C . LEU A 1 121 ? 17.078 3.316 -6.492 1 98 121 LEU A C 1
ATOM 931 O O . LEU A 1 121 ? 17.594 3.014 -5.414 1 98 121 LEU A O 1
ATOM 935 N N . ALA A 1 122 ? 17.781 3.811 -7.523 1 97.75 122 ALA A N 1
ATOM 936 C CA . ALA A 1 122 ? 19.188 4.18 -7.398 1 97.75 122 ALA A CA 1
ATOM 937 C C . ALA A 1 122 ? 19.344 5.562 -6.773 1 97.75 122 ALA A C 1
ATOM 939 O O . ALA A 1 122 ? 20.453 6 -6.48 1 97.75 122 ALA A O 1
ATOM 940 N N . GLY A 1 123 ? 18.25 6.285 -6.582 1 96.44 123 GLY A N 1
ATOM 941 C CA . GLY A 1 123 ? 18.266 7.609 -5.984 1 96.44 123 GLY A CA 1
ATOM 942 C C . GLY A 1 123 ? 18.375 8.727 -7.008 1 96.44 123 GLY A C 1
ATOM 943 O O . GLY A 1 123 ? 18.688 9.867 -6.664 1 96.44 123 GLY A O 1
ATOM 944 N N . ARG A 1 124 ? 18.047 8.375 -8.266 1 97.19 124 ARG A N 1
ATOM 945 C CA . ARG A 1 124 ? 18.172 9.367 -9.328 1 97.19 124 ARG A CA 1
ATOM 946 C C . ARG A 1 124 ? 16.781 9.828 -9.789 1 97.19 124 ARG A C 1
ATOM 948 O O . ARG A 1 124 ? 15.781 9.195 -9.477 1 97.19 124 ARG A O 1
ATOM 955 N N . ASP A 1 125 ? 16.781 10.984 -10.523 1 95.31 125 ASP A N 1
ATOM 956 C CA . ASP A 1 125 ? 15.562 11.516 -11.117 1 95.31 125 ASP A CA 1
ATOM 957 C C . ASP A 1 125 ? 15.289 10.875 -12.477 1 95.31 125 ASP A C 1
ATOM 959 O O . ASP A 1 125 ? 16.219 10.43 -13.156 1 95.31 125 ASP A O 1
ATOM 963 N N . VAL A 1 126 ? 14.039 10.82 -12.781 1 95.81 126 VAL A N 1
ATOM 964 C CA . VAL A 1 126 ? 13.664 10.328 -14.102 1 95.81 126 VAL A CA 1
ATOM 965 C C . VAL A 1 126 ? 12.648 11.273 -14.734 1 95.81 126 VAL A C 1
ATOM 967 O O . VAL A 1 126 ? 11.867 11.922 -14.031 1 95.81 126 VAL A O 1
ATOM 970 N N . GLU A 1 127 ? 12.727 11.438 -16.016 1 94.62 127 GLU A N 1
ATOM 971 C CA . GLU A 1 127 ? 11.656 12.07 -16.766 1 94.62 127 GLU A CA 1
ATOM 972 C C . GLU A 1 127 ? 10.578 11.055 -17.156 1 94.62 127 GLU A C 1
ATOM 974 O O . GLU A 1 127 ? 10.867 10.062 -17.812 1 94.62 127 GLU A O 1
ATOM 979 N N . TRP A 1 128 ? 9.43 11.273 -16.641 1 92.12 128 TRP A N 1
ATOM 980 C CA . TRP A 1 128 ? 8.312 10.352 -16.859 1 92.12 128 TRP A CA 1
ATOM 981 C C . TRP A 1 128 ? 7.027 11.117 -17.156 1 92.12 128 TRP A C 1
ATOM 983 O O . TRP A 1 128 ? 6.582 11.938 -16.359 1 92.12 128 TRP A O 1
ATOM 993 N N . GLU A 1 129 ? 6.43 10.922 -18.344 1 86.69 129 GLU A N 1
ATOM 994 C CA . GLU A 1 129 ? 5.211 11.602 -18.781 1 86.69 129 GLU A CA 1
ATOM 995 C C . GLU A 1 129 ? 5.355 13.117 -18.656 1 86.69 129 GLU A C 1
ATOM 997 O O . GLU A 1 129 ? 4.52 13.781 -18.031 1 86.69 129 GLU A O 1
ATOM 1002 N N . ASP A 1 130 ? 6.434 13.641 -19 1 87.62 130 ASP A N 1
ATOM 1003 C CA . ASP A 1 130 ? 6.754 15.062 -19.125 1 87.62 130 ASP A CA 1
ATOM 1004 C C . ASP A 1 130 ? 6.906 15.719 -17.75 1 87.62 130 ASP A C 1
ATOM 1006 O O . ASP A 1 130 ? 6.625 16.906 -17.594 1 87.62 130 ASP A O 1
ATOM 1010 N N . THR A 1 131 ? 7.211 14.961 -16.812 1 91 131 THR A N 1
ATOM 1011 C CA . THR A 1 131 ? 7.438 15.461 -15.453 1 91 131 THR A CA 1
ATOM 1012 C C . THR A 1 131 ? 8.688 14.836 -14.852 1 91 131 THR A C 1
ATOM 1014 O O . THR A 1 131 ? 8.938 13.641 -15.016 1 91 131 THR A O 1
ATOM 1017 N N . THR A 1 132 ? 9.477 15.633 -14.195 1 93.44 132 THR A N 1
ATOM 1018 C CA . THR A 1 132 ? 10.602 15.102 -13.438 1 93.44 132 THR A CA 1
ATOM 1019 C C . THR A 1 132 ? 10.125 14.453 -12.141 1 93.44 132 THR A C 1
ATOM 1021 O O . THR A 1 132 ? 9.445 15.094 -11.336 1 93.44 132 THR A O 1
ATOM 1024 N N . LEU A 1 133 ? 10.453 13.18 -12.016 1 93.31 133 LEU A N 1
ATOM 1025 C CA . LEU A 1 133 ? 10.055 12.445 -10.828 1 93.31 133 LEU A CA 1
ATOM 1026 C C . LEU A 1 133 ? 11.266 12.07 -9.984 1 93.31 133 LEU A C 1
ATOM 1028 O O . LEU A 1 133 ? 12.352 11.836 -10.516 1 93.31 133 LEU A O 1
ATOM 1032 N N . SER A 1 134 ? 11.047 12.102 -8.695 1 93.88 134 SER A N 1
ATOM 1033 C CA . SER A 1 134 ? 12.078 11.711 -7.742 1 93.88 134 SER A CA 1
ATOM 1034 C C . SER A 1 134 ? 11.469 11.062 -6.504 1 93.88 134 SER A C 1
ATOM 1036 O O . SER A 1 134 ? 10.336 11.367 -6.133 1 93.88 134 SER A O 1
ATOM 1038 N N . LEU A 1 135 ? 12.172 10.086 -5.949 1 95.06 135 LEU A N 1
ATOM 1039 C CA . LEU A 1 135 ? 11.859 9.641 -4.598 1 95.06 135 LEU A CA 1
ATOM 1040 C C . LEU A 1 135 ? 12.578 10.5 -3.562 1 95.06 135 LEU A C 1
ATOM 1042 O O . LEU A 1 135 ? 13.812 10.5 -3.5 1 95.06 135 LEU A O 1
ATOM 1046 N N . MET A 1 136 ? 11.828 11.18 -2.719 1 93.19 136 MET A N 1
ATOM 1047 C CA . MET A 1 136 ? 12.375 12.25 -1.898 1 93.19 136 MET A CA 1
ATOM 1048 C C . MET A 1 136 ? 12.383 11.867 -0.423 1 93.19 136 MET A C 1
ATOM 1050 O O . MET A 1 136 ? 12.234 12.727 0.448 1 93.19 136 MET A O 1
ATOM 1054 N N . HIS A 1 137 ? 12.5 10.617 -0.152 1 93.44 137 HIS A N 1
ATOM 1055 C CA . HIS A 1 137 ? 12.547 10.18 1.24 1 93.44 137 HIS A CA 1
ATOM 1056 C C . HIS A 1 137 ? 13.727 10.82 1.976 1 93.44 137 HIS A C 1
ATOM 1058 O O . HIS A 1 137 ? 14.852 10.82 1.47 1 93.44 137 HIS A O 1
ATOM 1064 N N . SER A 1 138 ? 13.445 11.414 3.156 1 90.06 138 SER A N 1
ATOM 1065 C CA . SER A 1 138 ? 14.523 11.867 4.027 1 90.06 138 SER A CA 1
ATOM 1066 C C . SER A 1 138 ? 15 10.75 4.945 1 90.06 138 SER A C 1
ATOM 1068 O O . SER A 1 138 ? 14.312 9.742 5.109 1 90.06 138 SER A O 1
ATOM 1070 N N . PRO A 1 139 ? 16.109 10.953 5.566 1 89.06 139 PRO A N 1
ATOM 1071 C CA . PRO A 1 139 ? 16.594 9.953 6.516 1 89.06 139 PRO A CA 1
ATOM 1072 C C . PRO A 1 139 ? 15.602 9.68 7.645 1 89.06 139 PRO A C 1
ATOM 1074 O O . PRO A 1 139 ? 15.547 8.57 8.172 1 89.06 139 PRO A O 1
ATOM 1077 N N . ALA A 1 140 ? 14.789 10.633 7.941 1 91.19 140 ALA A N 1
ATOM 1078 C CA . ALA A 1 140 ? 13.828 10.516 9.039 1 91.19 140 ALA A CA 1
ATOM 1079 C C . ALA A 1 140 ? 12.766 9.461 8.727 1 91.19 140 ALA A C 1
ATOM 1081 O O . ALA A 1 140 ? 12.133 8.922 9.633 1 91.19 140 ALA A O 1
ATOM 1082 N N . SER A 1 141 ? 12.586 9.164 7.445 1 92.12 141 SER A N 1
ATOM 1083 C CA . SER A 1 141 ? 11.609 8.156 7.047 1 92.12 141 SER A CA 1
ATOM 1084 C C . SER A 1 141 ? 12.109 6.754 7.359 1 92.12 141 SER A C 1
ATOM 1086 O O . SER A 1 141 ? 11.312 5.812 7.438 1 92.12 141 SER A O 1
ATOM 1088 N N . GLY A 1 142 ? 13.43 6.605 7.43 1 93.5 142 GLY A N 1
ATOM 1089 C CA . GLY A 1 142 ? 14.062 5.305 7.59 1 93.5 142 GLY A CA 1
ATOM 1090 C C . GLY A 1 142 ? 14.414 4.648 6.27 1 93.5 142 GLY A C 1
ATOM 1091 O O . GLY A 1 142 ? 14.93 3.531 6.246 1 93.5 142 GLY A O 1
ATOM 1092 N N . ILE A 1 143 ? 14.141 5.34 5.113 1 95.94 143 ILE A N 1
ATOM 1093 C CA . ILE A 1 143 ? 14.422 4.812 3.781 1 95.94 143 ILE A CA 1
ATOM 1094 C C . ILE A 1 143 ? 15.602 5.566 3.164 1 95.94 143 ILE A C 1
ATOM 1096 O O . ILE A 1 143 ? 15.625 6.797 3.174 1 95.94 143 ILE A O 1
ATOM 1100 N N . SER A 1 144 ? 16.531 4.883 2.729 1 95 144 SER A N 1
ATOM 1101 C CA . SER A 1 144 ? 17.703 5.484 2.107 1 95 144 SER A CA 1
ATOM 1102 C C . SER A 1 144 ? 17.984 4.887 0.732 1 95 144 SER A C 1
ATOM 1104 O O . SER A 1 144 ? 17.484 3.805 0.412 1 95 144 SER A O 1
ATOM 1106 N N . TYR A 1 145 ? 18.688 5.547 -0.06 1 95.5 145 TYR A N 1
ATOM 1107 C CA . TYR A 1 145 ? 19.031 5.137 -1.418 1 95.5 145 TYR A CA 1
ATOM 1108 C C . TYR A 1 145 ? 20.547 5.07 -1.604 1 95.5 145 TYR A C 1
ATOM 1110 O O . TYR A 1 145 ? 21.281 5.762 -0.911 1 95.5 145 TYR A O 1
ATOM 1118 N N . PRO A 1 146 ? 21.125 4.289 -2.467 1 96.44 146 PRO A N 1
ATOM 1119 C CA . PRO A 1 146 ? 20.375 3.43 -3.383 1 96.44 146 PRO A CA 1
ATOM 1120 C C . PRO A 1 146 ? 19.797 2.201 -2.691 1 96.44 146 PRO A C 1
ATOM 1122 O O . PRO A 1 146 ? 20.281 1.787 -1.64 1 96.44 146 PRO A O 1
ATOM 1125 N N . VAL A 1 147 ? 18.703 1.699 -3.215 1 95.5 147 VAL A N 1
ATOM 1126 C CA . VAL A 1 147 ? 18.031 0.477 -2.777 1 95.5 147 VAL A CA 1
ATOM 1127 C C . VAL A 1 147 ? 18.375 -0.668 -3.727 1 95.5 147 VAL A C 1
ATOM 1129 O O . VAL A 1 147 ? 18.219 -0.543 -4.941 1 95.5 147 VAL A O 1
ATOM 1132 N N . ASP A 1 148 ? 18.812 -1.754 -3.162 1 90.94 148 ASP A N 1
ATOM 1133 C CA . ASP A 1 148 ? 19.156 -2.941 -3.941 1 90.94 148 ASP A CA 1
ATOM 1134 C C . ASP A 1 148 ? 17.969 -3.9 -4.023 1 90.94 148 ASP A C 1
ATOM 1136 O O . ASP A 1 148 ? 17.438 -4.332 -2.996 1 90.94 148 ASP A O 1
ATOM 1140 N N . VAL A 1 149 ? 17.594 -4.211 -5.188 1 95.94 149 VAL A N 1
ATOM 1141 C CA . VAL A 1 149 ? 16.469 -5.117 -5.406 1 95.94 149 VAL A CA 1
ATOM 1142 C C . VAL A 1 149 ? 16.781 -6.051 -6.574 1 95.94 149 VAL A C 1
ATOM 1144 O O . VAL A 1 149 ? 17.5 -5.676 -7.504 1 95.94 149 VAL A O 1
ATOM 1147 N N . THR A 1 150 ? 16.375 -7.301 -6.508 1 97.38 150 THR A N 1
ATOM 1148 C CA . THR A 1 150 ? 16.453 -8.234 -7.625 1 97.38 150 THR A CA 1
ATOM 1149 C C . THR A 1 150 ? 15.188 -8.148 -8.484 1 97.38 150 THR A C 1
ATOM 1151 O O . THR A 1 150 ? 14.078 -8.227 -7.965 1 97.38 150 THR A O 1
ATOM 1154 N N . TYR A 1 151 ? 15.422 -7.98 -9.773 1 97.75 151 TYR A N 1
ATOM 1155 C CA . TYR A 1 151 ? 14.281 -7.801 -10.656 1 97.75 151 TYR A CA 1
ATOM 1156 C C . TYR A 1 151 ? 13.922 -9.109 -11.359 1 97.75 151 TYR A C 1
ATOM 1158 O O . TYR A 1 151 ? 14.805 -9.867 -11.758 1 97.75 151 TYR A O 1
ATOM 1166 N N . TRP A 1 152 ? 12.688 -9.336 -11.477 1 97.81 152 TRP A N 1
ATOM 1167 C CA . TRP A 1 152 ? 12.102 -10.438 -12.227 1 97.81 152 TRP A CA 1
ATOM 1168 C C . TRP A 1 152 ? 11.039 -9.93 -13.203 1 97.81 152 TRP A C 1
ATOM 1170 O O . TRP A 1 152 ? 10.367 -8.93 -12.93 1 97.81 152 TRP A O 1
ATOM 1180 N N . ILE A 1 153 ? 10.93 -10.617 -14.344 1 96.88 153 ILE A N 1
ATOM 1181 C CA . ILE A 1 153 ? 9.922 -10.281 -15.336 1 96.88 153 ILE A CA 1
ATOM 1182 C C . ILE A 1 153 ? 8.93 -11.438 -15.484 1 96.88 153 ILE A C 1
ATOM 1184 O O . ILE A 1 153 ? 9.336 -12.578 -15.695 1 96.88 153 ILE A O 1
ATOM 1188 N N . ALA A 1 154 ? 7.672 -11.156 -15.234 1 95.38 154 ALA A N 1
ATOM 1189 C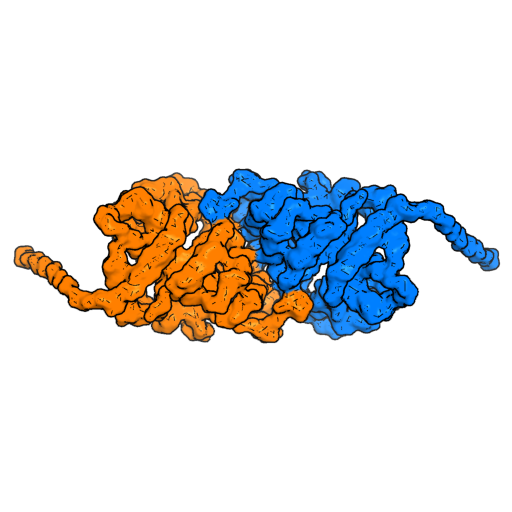 CA . ALA A 1 154 ? 6.656 -12.156 -15.539 1 95.38 154 ALA A CA 1
ATOM 1190 C C . ALA A 1 154 ? 6.379 -12.227 -17.031 1 95.38 154 ALA A C 1
ATOM 1192 O O . ALA A 1 154 ? 5.727 -11.336 -17.594 1 95.38 154 ALA A O 1
ATOM 1193 N N . ALA A 1 155 ? 6.832 -13.234 -17.656 1 92.5 155 ALA A N 1
ATOM 1194 C CA . ALA A 1 155 ? 6.723 -13.383 -19.109 1 92.5 155 ALA A CA 1
ATOM 1195 C C . ALA A 1 155 ? 6.469 -14.844 -19.5 1 92.5 155 ALA A C 1
ATOM 1197 O O . ALA A 1 155 ? 6.969 -15.758 -18.844 1 92.5 155 ALA A O 1
ATOM 1198 N N . HIS A 1 156 ? 5.766 -15.023 -20.578 1 88.69 156 HIS A N 1
ATOM 1199 C CA . HIS A 1 156 ? 5.41 -16.375 -21.016 1 88.69 156 HIS A CA 1
ATOM 1200 C C . HIS A 1 156 ? 5.793 -16.594 -22.469 1 88.69 156 HIS A C 1
ATOM 1202 O O . HIS A 1 156 ? 5.445 -17.625 -23.047 1 88.69 156 HIS A O 1
ATOM 1208 N N . GLY A 1 157 ? 6.562 -15.602 -23.047 1 88.56 157 GLY A N 1
ATOM 1209 C CA . GLY A 1 157 ? 6.934 -15.727 -24.453 1 88.56 157 GLY A CA 1
ATOM 1210 C C . GLY A 1 157 ? 8.203 -14.977 -24.797 1 88.56 157 GLY A C 1
ATOM 1211 O O . GLY A 1 157 ? 8.812 -14.344 -23.938 1 88.56 157 GLY A O 1
ATOM 1212 N N . PRO A 1 158 ? 8.562 -15.086 -26.078 1 90.69 158 PRO A N 1
ATOM 1213 C CA . PRO A 1 158 ? 9.875 -14.609 -26.5 1 90.69 158 PRO A CA 1
ATOM 1214 C C . PRO A 1 158 ? 10.055 -13.102 -26.297 1 90.69 158 PRO A C 1
ATOM 1216 O O . PRO A 1 158 ? 11.141 -12.648 -25.953 1 90.69 158 PRO A O 1
ATOM 1219 N N . LYS A 1 159 ? 9.062 -12.312 -26.578 1 93.56 159 LYS A N 1
ATOM 1220 C CA . LYS A 1 159 ? 9.188 -10.867 -26.422 1 93.56 159 LYS A CA 1
ATOM 1221 C C . LYS A 1 159 ? 9.477 -10.484 -24.969 1 93.56 159 LYS A C 1
ATOM 1223 O O . LYS A 1 159 ? 10.367 -9.68 -24.703 1 93.56 159 LYS A O 1
ATOM 1228 N N . GLY A 1 160 ? 8.734 -11.078 -24.047 1 94.31 160 GLY A N 1
ATOM 1229 C CA . GLY A 1 160 ? 8.977 -10.836 -22.641 1 94.31 160 GLY A CA 1
ATOM 1230 C C . GLY A 1 160 ? 10.312 -11.375 -22.172 1 94.31 160 GLY A C 1
ATOM 1231 O O . GLY A 1 160 ? 11 -10.742 -21.359 1 94.31 160 GLY A O 1
ATOM 1232 N N . PHE A 1 161 ? 10.695 -12.516 -22.719 1 95.06 161 PHE A N 1
ATOM 1233 C CA . PHE A 1 161 ? 11.992 -13.094 -22.391 1 95.06 161 PHE A CA 1
ATOM 1234 C C . PHE A 1 161 ? 13.125 -12.18 -22.859 1 95.06 161 PHE A C 1
ATOM 1236 O O . PHE A 1 161 ? 14.133 -12.031 -22.172 1 95.06 161 PHE A O 1
ATOM 1243 N N . GLY A 1 162 ? 12.906 -11.641 -24.047 1 96.38 162 GLY A N 1
ATOM 1244 C CA . GLY A 1 162 ? 13.883 -10.688 -24.547 1 96.38 162 GLY A CA 1
ATOM 1245 C C . GLY A 1 162 ? 14.055 -9.477 -23.656 1 96.38 162 GLY A C 1
ATOM 1246 O O . GLY A 1 162 ? 15.18 -9.039 -23.406 1 96.38 162 GLY A O 1
ATOM 1247 N N . VAL A 1 163 ? 12.961 -8.961 -23.109 1 96.69 163 VAL A N 1
ATOM 1248 C CA . VAL A 1 163 ? 13 -7.832 -22.188 1 96.69 163 VAL A CA 1
ATOM 1249 C C . VAL A 1 163 ? 13.758 -8.227 -20.922 1 96.69 163 VAL A C 1
ATOM 1251 O O . VAL A 1 163 ? 14.609 -7.473 -20.438 1 96.69 163 VAL A O 1
ATOM 1254 N N . ALA A 1 164 ? 13.469 -9.406 -20.391 1 97.06 164 ALA A N 1
ATOM 1255 C CA . ALA A 1 164 ? 14.156 -9.898 -19.203 1 97.06 164 ALA A CA 1
ATOM 1256 C C . ALA A 1 164 ? 15.664 -9.984 -19.438 1 97.06 164 ALA A C 1
ATOM 1258 O O . ALA A 1 164 ? 16.453 -9.562 -18.594 1 97.06 164 ALA A O 1
ATOM 1259 N N . GLN A 1 165 ? 16.031 -10.461 -20.562 1 96.69 165 GLN A N 1
ATOM 1260 C CA . GLN A 1 165 ? 17.453 -10.609 -20.906 1 96.69 165 GLN A CA 1
ATOM 1261 C C . GLN A 1 165 ? 18.141 -9.258 -20.984 1 96.69 165 GLN A C 1
ATOM 1263 O O . GLN A 1 165 ? 19.219 -9.078 -20.406 1 96.69 165 GLN A O 1
ATOM 1268 N N . ARG A 1 166 ? 17.531 -8.344 -21.656 1 97.19 166 ARG A N 1
ATOM 1269 C CA . ARG A 1 166 ? 18.141 -7.02 -21.828 1 97.19 166 ARG A CA 1
ATOM 1270 C C . ARG A 1 166 ? 18.25 -6.293 -20.484 1 97.19 166 ARG A C 1
ATOM 1272 O O . ARG A 1 166 ? 19.188 -5.512 -20.281 1 97.19 166 ARG A O 1
ATOM 1279 N N . LEU A 1 167 ? 17.406 -6.621 -19.547 1 96.81 167 LEU A N 1
ATOM 1280 C CA . LEU A 1 167 ? 17.375 -5.953 -18.25 1 96.81 167 LEU A CA 1
ATOM 1281 C C . LEU A 1 167 ? 18.25 -6.699 -17.25 1 96.81 167 LEU A C 1
ATOM 1283 O O . LEU A 1 167 ? 18.453 -6.227 -16.125 1 96.81 167 LEU A O 1
ATOM 1287 N N . GLY A 1 168 ? 18.719 -7.887 -17.641 1 95.88 168 GLY A N 1
ATOM 1288 C CA . GLY A 1 168 ? 19.453 -8.711 -16.703 1 95.88 168 GLY A CA 1
ATOM 1289 C C . GLY A 1 168 ? 18.578 -9.219 -15.562 1 95.88 168 GLY A C 1
ATOM 1290 O O . GLY A 1 168 ? 19.047 -9.336 -14.422 1 95.88 168 GLY A O 1
ATOM 1291 N N . ALA A 1 169 ? 17.328 -9.461 -15.82 1 96.81 169 ALA A N 1
ATOM 1292 C CA . ALA A 1 169 ? 16.359 -9.891 -14.812 1 96.81 169 ALA A CA 1
ATOM 1293 C C . ALA A 1 169 ? 16.047 -11.375 -14.945 1 96.81 169 ALA A C 1
ATOM 1295 O O . ALA A 1 169 ? 16.234 -11.961 -16.016 1 96.81 169 ALA A O 1
ATOM 1296 N N . GLY A 1 170 ? 15.664 -12.023 -13.883 1 96.62 170 GLY A N 1
ATOM 1297 C CA . GLY A 1 170 ? 15.07 -13.344 -13.969 1 96.62 170 GLY A CA 1
ATOM 1298 C C . GLY A 1 170 ? 13.664 -13.328 -14.547 1 96.62 170 GLY A C 1
ATOM 1299 O O . GLY A 1 170 ? 13.086 -12.266 -14.75 1 96.62 170 GLY A O 1
ATOM 1300 N N . VAL A 1 171 ? 13.219 -14.539 -14.82 1 96.38 171 VAL A N 1
ATOM 1301 C CA . VAL A 1 171 ? 11.875 -14.672 -15.367 1 96.38 171 VAL A CA 1
ATOM 1302 C C . VAL A 1 171 ? 11.016 -15.516 -14.422 1 96.38 171 VAL A C 1
ATOM 1304 O O . VAL A 1 171 ? 11.492 -16.5 -13.844 1 96.38 171 VAL A O 1
ATOM 1307 N N . VAL A 1 172 ? 9.828 -15.094 -14.125 1 95.94 172 VAL A N 1
ATOM 1308 C CA . VAL A 1 172 ? 8.805 -15.961 -13.555 1 95.94 172 VAL A CA 1
ATOM 1309 C C . VAL A 1 172 ? 7.77 -16.312 -14.617 1 95.94 172 VAL A C 1
ATOM 1311 O O . VAL A 1 172 ? 7.254 -15.43 -15.312 1 95.94 172 VAL A O 1
ATOM 1314 N N . THR A 1 173 ? 7.543 -17.578 -14.828 1 92.75 173 THR A N 1
ATOM 1315 C CA . THR A 1 173 ? 6.676 -18.016 -15.922 1 92.75 173 THR A CA 1
ATOM 1316 C C . THR A 1 173 ? 5.898 -19.266 -15.531 1 92.75 173 THR A C 1
ATOM 1318 O O . THR A 1 173 ? 6.234 -19.938 -14.547 1 92.75 173 THR A O 1
ATOM 1321 N N . ASN A 1 174 ? 4.785 -19.406 -16.141 1 86.38 174 ASN A N 1
ATOM 1322 C CA . ASN A 1 174 ? 4.012 -20.641 -16.078 1 86.38 174 ASN A CA 1
ATOM 1323 C C . ASN A 1 174 ? 4.289 -21.547 -17.281 1 86.38 174 ASN A C 1
ATOM 1325 O O . ASN A 1 174 ? 3.883 -21.234 -18.406 1 86.38 174 ASN A O 1
ATOM 1329 N N . PRO A 1 175 ? 4.992 -22.641 -17.062 1 75 175 PRO A N 1
ATOM 1330 C CA . PRO A 1 175 ? 5.453 -23.453 -18.188 1 75 175 PRO A CA 1
ATOM 1331 C C . PRO A 1 175 ? 4.309 -24.172 -18.906 1 75 175 PRO A C 1
ATOM 1333 O O . PRO A 1 175 ? 4.492 -24.688 -20.016 1 75 175 PRO A O 1
ATOM 1336 N N . THR A 1 176 ? 3.225 -24.172 -18.234 1 67.19 176 THR A N 1
ATOM 1337 C CA . THR A 1 176 ? 2.129 -24.938 -18.828 1 67.19 176 THR A CA 1
ATOM 1338 C C . THR A 1 176 ? 1.588 -24.234 -20.078 1 67.19 176 THR A C 1
ATOM 1340 O O . THR A 1 176 ? 0.7 -24.766 -20.75 1 67.19 176 THR A O 1
ATOM 1343 N N . HIS A 1 177 ? 2.201 -23.219 -20.375 1 60.25 177 HIS A N 1
ATOM 1344 C CA . HIS A 1 177 ? 1.765 -22.438 -21.516 1 60.25 177 HIS A CA 1
ATOM 1345 C C . HIS A 1 177 ? 2.438 -22.922 -22.797 1 60.25 177 HIS A C 1
ATOM 1347 O O . HIS A 1 177 ? 1.998 -22.578 -23.906 1 60.25 177 HIS A O 1
ATOM 1353 N N . GLY A 1 178 ? 3.426 -23.797 -22.594 1 61.56 178 GLY A N 1
ATOM 1354 C CA . GLY A 1 178 ? 4.16 -24.234 -23.766 1 61.56 178 GLY A CA 1
ATOM 1355 C C . GLY A 1 178 ? 4.691 -25.656 -23.656 1 61.56 178 GLY A C 1
ATOM 1356 O O . GLY A 1 178 ? 4.379 -26.359 -22.688 1 61.56 178 GLY A O 1
ATOM 1357 N N . ASP A 1 179 ? 5.387 -25.953 -24.641 1 67.62 179 ASP A N 1
ATOM 1358 C CA . ASP A 1 179 ? 5.879 -27.312 -24.75 1 67.62 179 ASP A CA 1
ATOM 1359 C C . ASP A 1 179 ? 7.246 -27.469 -24.094 1 67.62 179 ASP A C 1
ATOM 1361 O O . ASP A 1 179 ? 7.68 -28.578 -23.797 1 67.62 179 ASP A O 1
ATOM 1365 N N . ASN A 1 180 ? 7.859 -26.312 -23.938 1 77.31 180 ASN A N 1
ATOM 1366 C CA . ASN A 1 180 ? 9.172 -26.328 -23.312 1 77.31 180 ASN A CA 1
ATOM 1367 C C . ASN A 1 180 ? 9.07 -26.219 -21.797 1 77.31 180 ASN A C 1
ATOM 1369 O O . ASN A 1 180 ? 8.633 -25.188 -21.281 1 77.31 180 ASN A O 1
ATOM 1373 N N . PRO A 1 181 ? 9.516 -27.234 -21.109 1 79.75 181 PRO A N 1
ATOM 1374 C CA . PRO A 1 181 ? 9.383 -27.203 -19.641 1 79.75 181 PRO A CA 1
ATOM 1375 C C . PRO A 1 181 ? 10.211 -26.109 -19 1 79.75 181 PRO A C 1
ATOM 1377 O O . PRO A 1 181 ? 9.93 -25.719 -17.859 1 79.75 181 PRO A O 1
ATOM 1380 N N . VAL A 1 182 ? 11.25 -25.672 -19.703 1 85.56 182 VAL A N 1
ATOM 1381 C CA . VAL A 1 182 ? 12.094 -24.562 -19.25 1 85.56 182 VAL A CA 1
ATOM 1382 C C . VAL A 1 182 ? 12.32 -23.578 -20.391 1 85.56 182 VAL A C 1
ATOM 1384 O O . VAL A 1 182 ? 13.344 -23.641 -21.062 1 85.56 182 VAL A O 1
ATOM 1387 N N . PRO A 1 183 ? 11.469 -22.641 -20.547 1 84.62 183 PRO A N 1
ATOM 1388 C CA . PRO A 1 183 ? 11.43 -21.844 -21.781 1 84.62 183 PRO A CA 1
ATOM 1389 C C . PRO A 1 183 ? 12.422 -20.688 -21.766 1 84.62 183 PRO A C 1
ATOM 1391 O O . PRO A 1 183 ? 12.625 -20.016 -22.781 1 84.62 183 PRO A O 1
ATOM 1394 N N . TYR A 1 184 ? 13.062 -20.391 -20.672 1 87.44 184 TYR A N 1
ATOM 1395 C CA . TYR A 1 184 ? 13.953 -19.25 -20.547 1 87.44 184 TYR A CA 1
ATOM 1396 C C . TYR A 1 184 ? 15.328 -19.688 -20.047 1 87.44 184 TYR A C 1
ATOM 1398 O O . TYR A 1 184 ? 15.438 -20.5 -19.141 1 87.44 184 TYR A O 1
ATOM 1406 N N . GLN A 1 185 ? 16.375 -19.219 -20.828 1 84.88 185 GLN A N 1
ATOM 1407 C CA . GLN A 1 185 ? 17.75 -19.469 -20.422 1 84.88 185 GLN A CA 1
ATOM 1408 C C . GLN A 1 185 ? 18.203 -18.438 -19.375 1 84.88 185 GLN A C 1
ATOM 1410 O O . GLN A 1 185 ? 18.25 -17.234 -19.656 1 84.88 185 GLN A O 1
ATOM 1415 N N . GLY A 1 186 ? 18.406 -18.75 -18.156 1 89 186 GLY A N 1
ATOM 1416 C CA . GLY A 1 186 ? 18.75 -17.906 -17.031 1 89 186 GLY A CA 1
ATOM 1417 C C . GLY A 1 186 ? 17.969 -18.234 -15.781 1 89 186 GLY A C 1
ATOM 1418 O O . GLY A 1 186 ? 17.406 -19.328 -15.656 1 89 186 GLY A O 1
ATOM 1419 N N . ALA A 1 187 ? 17.969 -17.297 -14.898 1 93.69 187 ALA A N 1
ATOM 1420 C CA . ALA A 1 187 ? 17.188 -17.5 -13.688 1 93.69 187 ALA A CA 1
ATOM 1421 C C . ALA A 1 187 ? 15.688 -17.516 -13.992 1 93.69 187 ALA A C 1
ATOM 1423 O O . ALA A 1 187 ? 15.141 -16.547 -14.5 1 93.69 187 ALA A O 1
ATOM 1424 N N . CYS A 1 188 ? 15.062 -18.609 -13.805 1 94 188 CYS A N 1
ATOM 1425 C CA . CYS A 1 188 ? 13.656 -18.797 -14.148 1 94 188 CYS A CA 1
ATOM 1426 C C . CYS A 1 188 ? 12.906 -19.5 -13.023 1 94 188 CYS A C 1
ATOM 1428 O O . CYS A 1 188 ? 13.273 -20.594 -12.602 1 94 188 CYS A O 1
ATOM 1430 N N . ASN A 1 189 ? 11.969 -18.828 -12.492 1 95.06 189 ASN A N 1
ATOM 1431 C CA . ASN A 1 189 ? 11.062 -19.391 -11.516 1 95.06 189 ASN A CA 1
ATOM 1432 C C . ASN A 1 189 ? 9.797 -19.938 -12.172 1 95.06 189 ASN A C 1
ATOM 1434 O O . ASN A 1 189 ? 8.969 -19.172 -12.664 1 95.06 189 ASN A O 1
ATOM 1438 N N . LEU A 1 190 ? 9.648 -21.266 -12.172 1 95.31 190 LEU A N 1
ATOM 1439 C CA . LEU A 1 190 ? 8.516 -21.922 -12.812 1 95.31 190 LEU A CA 1
ATOM 1440 C C . LEU A 1 190 ? 7.355 -22.094 -11.828 1 95.31 190 LEU A C 1
ATOM 1442 O O . LEU A 1 190 ? 7.484 -22.797 -10.828 1 95.31 190 LEU A O 1
ATOM 1446 N N . THR A 1 191 ? 6.25 -21.453 -12.125 1 95.12 191 THR A N 1
ATOM 1447 C CA . THR A 1 191 ? 5.102 -21.531 -11.227 1 95.12 191 THR A CA 1
ATOM 1448 C C . THR A 1 191 ? 4.387 -22.875 -11.383 1 95.12 191 THR A C 1
ATOM 1450 O O . THR A 1 191 ? 4.16 -23.344 -12.5 1 95.12 191 THR A O 1
ATOM 1453 N N . TYR A 1 192 ? 4.008 -23.438 -10.305 1 93.44 192 TYR A N 1
ATOM 1454 C CA . TYR A 1 192 ? 3.242 -24.688 -10.305 1 93.44 192 TYR A CA 1
ATOM 1455 C C . TYR A 1 192 ? 2.15 -24.641 -9.242 1 93.44 192 TYR A C 1
ATOM 1457 O O . TYR A 1 192 ? 2.314 -24.016 -8.195 1 93.44 192 TYR A O 1
ATOM 1465 N N . TYR A 1 193 ? 1.141 -25.328 -9.523 1 96.06 193 TYR A N 1
ATOM 1466 C CA . TYR A 1 193 ? -0.06 -25.438 -8.703 1 96.06 193 TYR A CA 1
ATOM 1467 C C . TYR A 1 193 ? -0.44 -26.906 -8.5 1 96.06 193 TYR A C 1
ATOM 1469 O O . TYR A 1 193 ? -0.143 -27.75 -9.344 1 96.06 193 TYR A O 1
ATOM 1477 N N . GLY A 1 194 ? -1.13 -27.156 -7.422 1 96.94 194 GLY A N 1
ATOM 1478 C CA . GLY A 1 194 ? -1.551 -28.516 -7.137 1 96.94 194 GLY A CA 1
ATOM 1479 C C . GLY A 1 194 ? -1.324 -28.922 -5.691 1 96.94 194 GLY A C 1
ATOM 1480 O O . GLY A 1 194 ? -1.275 -28.062 -4.805 1 96.94 194 GLY A O 1
ATOM 1481 N N . THR A 1 195 ? -1.321 -30.281 -5.445 1 98.56 195 THR A N 1
ATOM 1482 C CA . THR A 1 195 ? -1.179 -30.781 -4.086 1 98.56 195 THR A CA 1
ATOM 1483 C C . THR A 1 195 ? -0.478 -32.125 -4.078 1 98.56 195 THR A C 1
ATOM 1485 O O . THR A 1 195 ? -0.384 -32.781 -5.113 1 98.56 195 THR A O 1
ATOM 1488 N N . VAL A 1 196 ? 0.152 -32.438 -2.969 1 98.62 196 VAL A N 1
ATOM 1489 C CA . VAL A 1 196 ? 0.714 -33.781 -2.73 1 98.62 196 VAL A CA 1
ATOM 1490 C C . VAL A 1 196 ? -0.344 -34.688 -2.105 1 98.62 196 VAL A C 1
ATOM 1492 O O . VAL A 1 196 ? -0.876 -34.375 -1.035 1 98.62 196 VAL A O 1
ATOM 1495 N N . LEU A 1 197 ? -0.605 -35.75 -2.752 1 98.62 197 LEU A N 1
ATOM 1496 C CA . LEU A 1 197 ? -1.62 -36.688 -2.271 1 98.62 197 LEU A CA 1
ATOM 1497 C C . LEU A 1 197 ? -1.087 -37.531 -1.109 1 98.62 197 LEU A C 1
ATOM 1499 O O . LEU A 1 197 ? 0.081 -37.938 -1.108 1 98.62 197 LEU A O 1
ATOM 1503 N N . ASP A 1 198 ? -1.938 -37.781 -0.172 1 95.69 198 ASP A N 1
ATOM 1504 C CA . ASP A 1 198 ? -1.618 -38.781 0.85 1 95.69 198 ASP A CA 1
ATOM 1505 C C . ASP A 1 198 ? -1.616 -40.188 0.264 1 95.69 198 ASP A C 1
ATOM 1507 O O . ASP A 1 198 ? -2.088 -40.406 -0.854 1 95.69 198 ASP A O 1
ATOM 1511 N N . ASP A 1 199 ? -1.04 -41.125 1.073 1 92.19 199 ASP A N 1
ATOM 1512 C CA . ASP A 1 199 ? -1.024 -42.5 0.613 1 92.19 199 ASP A CA 1
ATOM 1513 C C . ASP A 1 199 ? -2.438 -43 0.32 1 92.19 199 ASP A C 1
ATOM 1515 O O . ASP A 1 199 ? -3.334 -42.875 1.157 1 92.19 199 ASP A O 1
ATOM 1519 N N . ASP A 1 200 ? -2.73 -43.5 -0.886 1 93.88 200 ASP A N 1
ATOM 1520 C CA . ASP A 1 200 ? -3.971 -44.094 -1.366 1 93.88 200 ASP A CA 1
ATOM 1521 C C . ASP A 1 200 ? -5.078 -43.062 -1.487 1 93.88 200 ASP A C 1
ATOM 1523 O O . ASP A 1 200 ? -6.258 -43.406 -1.589 1 93.88 200 ASP A O 1
ATOM 1527 N N . GLU A 1 201 ? -4.699 -41.781 -1.432 1 97.56 201 GLU A N 1
ATOM 1528 C CA . GLU A 1 201 ? -5.707 -40.75 -1.605 1 97.56 201 GLU A CA 1
ATOM 1529 C C . GLU A 1 201 ? -6.078 -40.562 -3.076 1 97.56 201 GLU A C 1
ATOM 1531 O O . GLU A 1 201 ? -5.203 -40.375 -3.922 1 97.56 201 GLU A O 1
ATOM 1536 N N . PRO A 1 202 ? -7.363 -40.719 -3.326 1 97.81 202 PRO A N 1
ATOM 1537 C CA . PRO A 1 202 ? -7.766 -40.438 -4.707 1 97.81 202 PRO A CA 1
ATOM 1538 C C . PRO A 1 202 ? -7.531 -38.969 -5.113 1 97.81 202 PRO A C 1
ATOM 1540 O O . PRO A 1 202 ? -7.699 -38.062 -4.297 1 97.81 202 PRO A O 1
ATOM 1543 N N . ILE A 1 203 ? -7.215 -38.688 -6.379 1 97.94 203 ILE A N 1
ATOM 1544 C CA . ILE A 1 203 ? -6.836 -37.375 -6.883 1 97.94 203 ILE A CA 1
ATOM 1545 C C . ILE A 1 203 ? -8.039 -36.438 -6.832 1 97.94 203 ILE A C 1
ATOM 1547 O O . ILE A 1 203 ? -7.883 -35.188 -6.852 1 97.94 203 ILE A O 1
ATOM 1551 N N . ASP A 1 204 ? -9.305 -37.031 -6.777 1 96.75 204 ASP A N 1
ATOM 1552 C CA . ASP A 1 204 ? -10.516 -36.188 -6.727 1 96.75 204 ASP A CA 1
ATOM 1553 C C . ASP A 1 204 ? -11.141 -36.25 -5.34 1 96.75 204 ASP A C 1
ATOM 1555 O O . ASP A 1 204 ? -12.352 -36.031 -5.191 1 96.75 204 ASP A O 1
ATOM 1559 N N . SER A 1 205 ? -10.32 -36.688 -4.281 1 97.75 205 SER A N 1
ATOM 1560 C CA . SER A 1 205 ? -10.836 -36.594 -2.924 1 97.75 205 SER A CA 1
ATOM 1561 C C . SER A 1 205 ? -11.219 -35.156 -2.592 1 97.75 205 SER A C 1
ATOM 1563 O O . SER A 1 205 ? -10.719 -34.188 -3.215 1 97.75 205 SER A O 1
ATOM 1565 N N . PRO A 1 206 ? -12.156 -34.969 -1.604 1 97 206 PRO A N 1
ATOM 1566 C CA . PRO A 1 206 ? -12.547 -33.594 -1.218 1 97 206 PRO A CA 1
ATOM 1567 C C . PRO A 1 206 ? -11.352 -32.75 -0.826 1 97 206 PRO A C 1
ATOM 1569 O O . PRO A 1 206 ? -11.281 -31.578 -1.206 1 97 206 PRO A O 1
ATOM 1572 N N . ARG A 1 207 ? -10.422 -33.312 -0.133 1 97.44 207 ARG A N 1
ATOM 1573 C CA . ARG A 1 207 ? -9.242 -32.562 0.283 1 97.44 207 ARG A CA 1
ATOM 1574 C C . ARG A 1 207 ? -8.375 -32.188 -0.918 1 97.44 207 ARG A C 1
ATOM 1576 O O . ARG A 1 207 ? -7.859 -31.078 -1 1 97.44 207 ARG A O 1
ATOM 1583 N N . ALA A 1 208 ? -8.148 -33.125 -1.818 1 98.06 208 ALA A N 1
ATOM 1584 C CA . ALA A 1 208 ? -7.34 -32.875 -3.01 1 98.06 208 ALA A CA 1
ATOM 1585 C C . ALA A 1 208 ? -7.973 -31.812 -3.889 1 98.06 208 ALA A C 1
ATOM 1587 O O . ALA A 1 208 ? -7.277 -30.953 -4.426 1 98.06 208 ALA A O 1
ATOM 1588 N N . ILE A 1 209 ? -9.281 -31.859 -4.004 1 97.56 209 ILE A N 1
ATOM 1589 C CA . ILE A 1 209 ? -10 -30.875 -4.805 1 97.56 209 ILE A CA 1
ATOM 1590 C C . ILE A 1 209 ? -9.898 -29.5 -4.141 1 97.56 209 ILE A C 1
ATOM 1592 O O . ILE A 1 209 ? -9.75 -28.484 -4.824 1 97.56 209 ILE A O 1
ATOM 1596 N N . ASP A 1 210 ? -9.992 -29.484 -2.836 1 97.12 210 ASP A N 1
ATOM 1597 C CA . ASP A 1 210 ? -9.844 -28.234 -2.098 1 97.12 210 ASP A CA 1
ATOM 1598 C C . ASP A 1 210 ? -8.477 -27.609 -2.35 1 97.12 210 ASP A C 1
ATOM 1600 O O . ASP A 1 210 ? -8.383 -26.391 -2.568 1 97.12 210 ASP A O 1
ATOM 1604 N N . ALA A 1 211 ? -7.441 -28.406 -2.418 1 98.12 211 ALA A N 1
ATOM 1605 C CA . ALA A 1 211 ? -6.062 -27.922 -2.496 1 98.12 211 ALA A CA 1
ATOM 1606 C C . ALA A 1 211 ? -5.648 -27.688 -3.945 1 98.12 211 ALA A C 1
ATOM 1608 O O . ALA A 1 211 ? -4.91 -26.734 -4.234 1 98.12 211 ALA A O 1
ATOM 1609 N N . ALA A 1 212 ? -6.094 -28.5 -4.883 1 98.12 212 ALA A N 1
ATOM 1610 C CA . ALA A 1 212 ? -5.672 -28.406 -6.281 1 98.12 212 ALA A CA 1
ATOM 1611 C C . ALA A 1 212 ? -6.676 -27.609 -7.105 1 98.12 212 ALA A C 1
ATOM 1613 O O . ALA A 1 212 ? -6.371 -27.203 -8.227 1 98.12 212 ALA A O 1
ATOM 1614 N N . GLY A 1 213 ? -7.836 -27.406 -6.531 1 97.31 213 GLY A N 1
ATOM 1615 C CA . GLY A 1 213 ? -8.938 -26.766 -7.238 1 97.31 213 GLY A CA 1
ATOM 1616 C C . GLY A 1 213 ? -8.562 -25.422 -7.844 1 97.31 213 GLY A C 1
ATOM 1617 O O . GLY A 1 213 ? -8.805 -25.188 -9.023 1 97.31 213 GLY A O 1
ATOM 1618 N N . PRO A 1 214 ? -7.98 -24.547 -7.062 1 96.56 214 PRO A N 1
ATOM 1619 C CA . PRO A 1 214 ? -7.602 -23.234 -7.602 1 96.56 214 PRO A CA 1
ATOM 1620 C C . PRO A 1 214 ? -6.641 -23.328 -8.781 1 96.56 214 PRO A C 1
ATOM 1622 O O . PRO A 1 214 ? -6.773 -22.594 -9.758 1 96.56 214 PRO A O 1
ATOM 1625 N N . GLY A 1 215 ? -5.684 -24.25 -8.711 1 95.81 215 GLY A N 1
ATOM 1626 C CA . GLY A 1 215 ? -4.82 -24.5 -9.859 1 95.81 215 GLY A CA 1
ATOM 1627 C C . GLY A 1 215 ? -5.566 -25.062 -11.055 1 95.81 215 GLY A C 1
ATOM 1628 O O . GLY A 1 215 ? -5.285 -24.703 -12.195 1 95.81 215 GLY A O 1
ATOM 1629 N N . ALA A 1 216 ? -6.457 -25.969 -10.773 1 96.56 216 ALA A N 1
ATOM 1630 C CA . ALA A 1 216 ? -7.293 -26.516 -11.836 1 96.56 216 ALA A CA 1
ATOM 1631 C C . ALA A 1 216 ? -8.148 -25.438 -12.484 1 96.56 216 ALA A C 1
ATOM 1633 O O . ALA A 1 216 ? -8.336 -25.438 -13.703 1 96.56 216 ALA A O 1
ATOM 1634 N N . SER A 1 217 ? -8.633 -24.547 -11.664 1 95.69 217 SER A N 1
ATOM 1635 C CA . SER A 1 217 ? -9.391 -23.422 -12.188 1 95.69 217 SER A CA 1
ATOM 1636 C C . SER A 1 217 ? -8.555 -22.578 -13.148 1 95.69 217 SER A C 1
ATOM 1638 O O . SER A 1 217 ? -9.039 -22.172 -14.203 1 95.69 217 SER A O 1
ATOM 1640 N N . LEU A 1 218 ? -7.348 -22.312 -12.758 1 93.19 218 LEU A N 1
ATOM 1641 C CA . LEU A 1 218 ? -6.445 -21.562 -13.625 1 93.19 218 LEU A CA 1
ATOM 1642 C C . LEU A 1 218 ? -6.297 -22.25 -14.977 1 93.19 218 LEU A C 1
ATOM 1644 O O . LEU A 1 218 ? -6.305 -21.594 -16.016 1 93.19 218 LEU A O 1
ATOM 1648 N N . ALA A 1 219 ? -6.152 -23.547 -14.969 1 93.56 219 ALA A N 1
ATOM 1649 C CA . ALA A 1 219 ? -6.047 -24.312 -16.219 1 93.56 219 ALA A CA 1
ATOM 1650 C C . ALA A 1 219 ? -7.297 -24.141 -17.062 1 93.56 219 ALA A C 1
ATOM 1652 O O . ALA A 1 219 ? -7.207 -24 -18.297 1 93.56 219 ALA A O 1
ATOM 1653 N N . LEU A 1 220 ? -8.406 -24.156 -16.422 1 94.38 220 LEU A N 1
ATOM 1654 C CA . LEU A 1 220 ? -9.656 -23.953 -17.125 1 94.38 220 LEU A CA 1
ATOM 1655 C C . LEU A 1 220 ? -9.703 -22.547 -17.734 1 94.38 220 LEU A C 1
ATOM 1657 O O . LEU A 1 220 ? -10.156 -22.375 -18.875 1 94.38 220 LEU A O 1
ATOM 1661 N N . HIS A 1 221 ? -9.219 -21.547 -17 1 89.94 221 HIS A N 1
ATOM 1662 C CA . HIS A 1 221 ? -9.211 -20.156 -17.484 1 89.94 221 HIS A CA 1
ATOM 1663 C C . HIS A 1 221 ? -8.367 -20.031 -18.75 1 89.94 221 HIS A C 1
ATOM 1665 O O . HIS A 1 221 ? -8.68 -19.203 -19.609 1 89.94 221 HIS A O 1
ATOM 1671 N N . MET A 1 222 ? -7.375 -20.828 -18.859 1 86.31 222 MET A N 1
ATOM 1672 C CA . MET A 1 222 ? -6.492 -20.781 -20.016 1 86.31 222 MET A CA 1
ATOM 1673 C C . MET A 1 222 ? -7.133 -21.469 -21.219 1 86.31 222 MET A C 1
ATOM 1675 O O . MET A 1 222 ? -6.727 -21.234 -22.359 1 86.31 222 MET A O 1
ATOM 1679 N N . GLY A 1 223 ? -8.078 -22.344 -20.984 1 86.12 223 GLY A N 1
ATOM 1680 C CA . GLY A 1 223 ? -8.867 -23 -22.016 1 86.12 223 GLY A CA 1
ATOM 1681 C C . GLY A 1 223 ? -8.023 -23.734 -23.031 1 86.12 223 GLY A C 1
ATOM 1682 O O . GLY A 1 223 ? -7.141 -24.516 -22.672 1 86.12 223 GLY A O 1
ATOM 1683 N N . GLU A 1 224 ? -8.305 -23.375 -24.312 1 83.81 224 GLU A N 1
ATOM 1684 C CA . GLU A 1 224 ? -7.691 -24.109 -25.422 1 83.81 224 GLU A CA 1
ATOM 1685 C C . GLU A 1 224 ? -6.23 -23.703 -25.609 1 83.81 224 GLU A C 1
ATOM 1687 O O . GLU A 1 224 ? -5.48 -24.375 -26.312 1 83.81 224 GLU A O 1
ATOM 1692 N N . HIS A 1 225 ? -5.812 -22.75 -24.875 1 80.38 225 HIS A N 1
ATOM 1693 C CA . HIS A 1 225 ? -4.441 -22.266 -24.969 1 80.38 225 HIS A CA 1
ATOM 1694 C C . HIS A 1 225 ? -3.588 -22.797 -23.828 1 80.38 225 HIS A C 1
ATOM 1696 O O . HIS A 1 225 ? -2.408 -22.453 -23.719 1 80.38 225 HIS A O 1
ATOM 1702 N N . GLY A 1 226 ? -4.23 -23.625 -23.047 1 86.69 226 GLY A N 1
ATOM 1703 C CA . GLY A 1 226 ? -3.533 -24.141 -21.875 1 86.69 226 GLY A CA 1
ATOM 1704 C C . GLY A 1 226 ? -3.389 -25.656 -21.891 1 86.69 226 GLY A C 1
ATOM 1705 O O . GLY A 1 226 ? -3.502 -26.281 -22.938 1 86.69 226 GLY A O 1
ATOM 1706 N N . PRO A 1 227 ? -3.117 -26.156 -20.766 1 89.62 227 PRO A N 1
ATOM 1707 C CA . PRO A 1 227 ? -2.822 -27.578 -20.641 1 89.62 227 PRO A CA 1
ATOM 1708 C C . PRO A 1 227 ? -4.043 -28.453 -20.906 1 89.62 227 PRO A C 1
ATOM 1710 O O . PRO A 1 227 ? -3.906 -29.672 -21.109 1 89.62 227 PRO A O 1
ATOM 1713 N N . LEU A 1 228 ? -5.203 -27.844 -20.906 1 94.56 228 LEU A N 1
ATOM 1714 C CA . LEU A 1 228 ? -6.418 -28.641 -21.031 1 94.56 228 LEU A CA 1
ATOM 1715 C C . LEU A 1 228 ? -6.91 -28.656 -22.469 1 94.56 228 LEU A C 1
ATOM 1717 O O . LEU A 1 228 ? -8.031 -29.094 -22.75 1 94.56 228 LEU A O 1
ATOM 1721 N N . ALA A 1 229 ? -6.121 -28.141 -23.344 1 92.5 229 ALA A N 1
ATOM 1722 C CA . ALA A 1 229 ? -6.504 -28.078 -24.75 1 92.5 229 ALA A CA 1
ATOM 1723 C C . ALA A 1 229 ? -7.004 -29.438 -25.234 1 92.5 229 ALA A C 1
ATOM 1725 O O . ALA A 1 229 ? -6.383 -30.469 -24.969 1 92.5 229 ALA A O 1
ATOM 1726 N N . GLY A 1 230 ? -8.172 -29.406 -25.938 1 94.25 230 GLY A N 1
ATOM 1727 C CA . GLY A 1 230 ? -8.719 -30.609 -26.547 1 94.25 230 GLY A CA 1
ATOM 1728 C C . GLY A 1 230 ? -9.625 -31.391 -25.609 1 94.25 230 GLY A C 1
ATOM 1729 O O . GLY A 1 230 ? -10.32 -32.312 -26.047 1 94.25 230 GLY A O 1
ATOM 1730 N N . MET A 1 231 ? -9.672 -31.062 -24.359 1 96 231 MET A N 1
ATOM 1731 C CA . MET A 1 231 ? -10.516 -31.781 -23.406 1 96 231 MET A CA 1
ATOM 1732 C C . MET A 1 231 ? -11.961 -31.297 -23.484 1 96 231 MET A C 1
ATOM 1734 O O . MET A 1 231 ? -12.203 -30.094 -23.656 1 96 231 MET A O 1
ATOM 1738 N N . PRO A 1 232 ? -12.906 -32.188 -23.312 1 96.5 232 PRO A N 1
ATOM 1739 C CA . PRO A 1 232 ? -14.312 -31.781 -23.25 1 96.5 232 PRO A CA 1
ATOM 1740 C C . PRO A 1 232 ? -14.586 -30.766 -22.141 1 96.5 232 PRO A C 1
ATOM 1742 O O . PRO A 1 232 ? -15.43 -29.891 -22.297 1 96.5 232 PRO A O 1
ATOM 1745 N N . GLU A 1 233 ? -13.883 -30.891 -21.016 1 96.81 233 GLU A N 1
ATOM 1746 C CA . GLU A 1 233 ? -14.07 -29.969 -19.906 1 96.81 233 GLU A CA 1
ATOM 1747 C C . GLU A 1 233 ? -13.711 -28.531 -20.312 1 96.81 233 GLU A C 1
ATOM 1749 O O . GLU A 1 233 ? -14.375 -27.594 -19.906 1 96.81 233 GLU A O 1
ATOM 1754 N N . ALA A 1 234 ? -12.641 -28.344 -21.109 1 95.81 234 ALA A N 1
ATOM 1755 C CA . ALA A 1 234 ? -12.234 -27.031 -21.578 1 95.81 234 ALA A CA 1
ATOM 1756 C C . ALA A 1 234 ? -13.312 -26.406 -22.484 1 95.81 234 ALA A C 1
ATOM 1758 O O . ALA A 1 234 ? -13.633 -25.234 -22.359 1 95.81 234 ALA A O 1
ATOM 1759 N N . ALA A 1 235 ? -13.875 -27.234 -23.359 1 96.12 235 ALA A N 1
ATOM 1760 C CA . ALA A 1 235 ? -14.93 -26.766 -24.266 1 96.12 235 ALA A CA 1
ATOM 1761 C C . ALA A 1 235 ? -16.188 -26.406 -23.484 1 96.12 235 ALA A C 1
ATOM 1763 O O . ALA A 1 235 ? -16.844 -25.391 -23.766 1 96.12 235 ALA A O 1
ATOM 1764 N N . GLY A 1 236 ? -16.547 -27.297 -22.609 1 96.62 236 GLY A N 1
ATOM 1765 C CA . GLY A 1 236 ? -17.703 -27.047 -21.766 1 96.62 236 GLY A CA 1
ATOM 1766 C C . GLY A 1 236 ? -17.562 -25.781 -20.922 1 96.62 236 GLY A C 1
ATOM 1767 O O . GLY A 1 236 ? -18.516 -25.016 -20.797 1 96.62 236 GLY A O 1
ATOM 1768 N N . TYR A 1 237 ? -16.438 -25.641 -20.328 1 96.69 237 TYR A N 1
ATOM 1769 C CA . TYR A 1 237 ? -16.156 -24.453 -19.516 1 96.69 237 TYR A CA 1
ATOM 1770 C C . TYR A 1 237 ? -16.297 -23.188 -20.359 1 96.69 237 TYR A C 1
ATOM 1772 O O . TYR A 1 237 ? -16.938 -22.219 -19.938 1 96.69 237 TYR A O 1
ATOM 1780 N N . ALA A 1 238 ? -15.703 -23.172 -21.547 1 95.44 238 ALA A N 1
ATOM 1781 C CA . ALA A 1 238 ? -15.789 -22.016 -22.453 1 95.44 238 ALA A CA 1
ATOM 1782 C C . ALA A 1 238 ? -17.234 -21.672 -22.766 1 95.44 238 ALA A C 1
ATOM 1784 O O . ALA A 1 238 ? -17.609 -20.5 -22.828 1 95.44 238 ALA A O 1
ATOM 1785 N N . ALA A 1 239 ? -18 -22.656 -23 1 96.31 239 ALA A N 1
ATOM 1786 C CA . ALA A 1 239 ? -19.422 -22.469 -23.297 1 96.31 239 ALA A CA 1
ATOM 1787 C C . ALA A 1 239 ? -20.156 -21.875 -22.094 1 96.31 239 ALA A C 1
ATOM 1789 O O . ALA A 1 239 ? -21.031 -21.016 -22.25 1 96.31 239 ALA A O 1
ATOM 1790 N N . ALA A 1 240 ? -19.812 -22.391 -20.906 1 96.25 240 ALA A N 1
ATOM 1791 C CA . ALA A 1 240 ? -20.438 -21.891 -19.688 1 96.25 240 ALA A CA 1
ATOM 1792 C C . ALA A 1 240 ? -20.078 -20.422 -19.469 1 96.25 240 ALA A C 1
ATOM 1794 O O . ALA A 1 240 ? -20.938 -19.609 -19.078 1 96.25 240 ALA A O 1
ATOM 1795 N N . VAL A 1 241 ? -18.859 -20.031 -19.688 1 94.38 241 VAL A N 1
ATOM 1796 C CA . VAL A 1 241 ? -18.391 -18.656 -19.531 1 94.38 241 VAL A CA 1
ATOM 1797 C C . VAL A 1 241 ? -19.094 -17.75 -20.531 1 94.38 241 VAL A C 1
ATOM 1799 O O . VAL A 1 241 ? -19.453 -16.609 -20.203 1 94.38 241 VAL A O 1
ATOM 1802 N N . ALA A 1 242 ? -19.344 -18.219 -21.75 1 94.88 242 ALA A N 1
ATOM 1803 C CA . ALA A 1 242 ? -19.984 -17.438 -22.812 1 94.88 242 ALA A CA 1
ATOM 1804 C C . ALA A 1 242 ? -21.406 -17.062 -22.438 1 94.88 242 ALA A C 1
ATOM 1806 O O . ALA A 1 242 ? -21.984 -16.125 -22.984 1 94.88 242 ALA A O 1
ATOM 1807 N N . ARG A 1 243 ? -21.969 -17.797 -21.516 1 95.56 243 ARG A N 1
ATOM 1808 C CA . ARG A 1 243 ? -23.344 -17.547 -21.094 1 95.56 243 ARG A CA 1
ATOM 1809 C C . ARG A 1 243 ? -23.406 -16.406 -20.094 1 95.56 243 ARG A C 1
ATOM 1811 O O . ARG A 1 243 ? -24.484 -15.852 -19.828 1 95.56 243 ARG A O 1
ATOM 1818 N N . VAL A 1 244 ? -22.297 -16.109 -19.469 1 94.25 244 VAL A N 1
ATOM 1819 C CA . VAL A 1 244 ? -22.234 -14.992 -18.547 1 94.25 244 VAL A CA 1
ATOM 1820 C C . VAL A 1 244 ? -22.344 -13.68 -19.312 1 94.25 244 VAL A C 1
ATOM 1822 O O . VAL A 1 244 ? -21.703 -13.508 -20.344 1 94.25 244 VAL A O 1
ATOM 1825 N N . PRO A 1 245 ? -23.188 -12.711 -18.812 1 93.31 245 PRO A N 1
ATOM 1826 C CA . PRO A 1 245 ? -23.234 -11.414 -19.484 1 93.31 245 PRO A CA 1
ATOM 1827 C C . PRO A 1 245 ? -21.859 -10.805 -19.703 1 93.31 245 PRO A C 1
ATOM 1829 O O . PRO A 1 245 ? -21.031 -10.82 -18.797 1 93.31 245 PRO A O 1
ATOM 1832 N N . GLU A 1 246 ? -21.641 -10.227 -20.875 1 89.69 246 GLU A N 1
ATOM 1833 C CA . GLU A 1 246 ? -20.312 -9.766 -21.312 1 89.69 246 GLU A CA 1
ATOM 1834 C C . GLU A 1 246 ? -19.734 -8.758 -20.328 1 89.69 246 GLU A C 1
ATOM 1836 O O . GLU A 1 246 ? -18.562 -8.844 -19.953 1 89.69 246 GLU A O 1
ATOM 1841 N N . HIS A 1 247 ? -20.578 -7.867 -19.875 1 87.25 247 HIS A N 1
ATOM 1842 C CA . HIS A 1 247 ? -20.094 -6.77 -19.031 1 87.25 247 HIS A CA 1
ATOM 1843 C C . HIS A 1 247 ? -19.703 -7.266 -17.656 1 87.25 247 HIS A C 1
ATOM 1845 O O . HIS A 1 247 ? -19.062 -6.543 -16.891 1 87.25 247 HIS A O 1
ATOM 1851 N N . ARG A 1 248 ? -19.969 -8.586 -17.344 1 89.94 248 ARG A N 1
ATOM 1852 C CA . ARG A 1 248 ? -19.656 -9.125 -16.031 1 89.94 248 ARG A CA 1
ATOM 1853 C C . ARG A 1 248 ? -18.688 -10.297 -16.125 1 89.94 248 ARG A C 1
ATOM 1855 O O . ARG A 1 248 ? -18.234 -10.82 -15.117 1 89.94 248 ARG A O 1
ATOM 1862 N N . ARG A 1 249 ? -18.406 -10.672 -17.281 1 89.56 249 ARG A N 1
ATOM 1863 C CA . ARG A 1 249 ? -17.641 -11.891 -17.5 1 89.56 249 ARG A CA 1
ATOM 1864 C C . ARG A 1 249 ? -16.266 -11.812 -16.828 1 89.56 249 ARG A C 1
ATOM 1866 O O . ARG A 1 249 ? -15.828 -12.781 -16.203 1 89.56 249 ARG A O 1
ATOM 1873 N N . HIS A 1 250 ? -15.609 -10.633 -16.906 1 87.5 250 HIS A N 1
ATOM 1874 C CA . HIS A 1 250 ? -14.273 -10.492 -16.344 1 87.5 250 HIS A CA 1
ATOM 1875 C C . HIS A 1 250 ? -14.312 -10.625 -14.82 1 87.5 250 HIS A C 1
ATOM 1877 O O . HIS A 1 250 ? -13.352 -11.094 -14.203 1 87.5 250 HIS A O 1
ATOM 1883 N N . LEU A 1 251 ? -15.398 -10.305 -14.211 1 89.56 251 LEU A N 1
ATOM 1884 C CA . LEU A 1 251 ? -15.547 -10.422 -12.758 1 89.56 251 LEU A CA 1
ATOM 1885 C C . LEU A 1 251 ? -15.844 -11.859 -12.359 1 89.56 251 LEU A C 1
ATOM 1887 O O . LEU A 1 251 ? -15.188 -12.414 -11.469 1 89.56 251 LEU A O 1
ATOM 1891 N N . GLU A 1 252 ? -16.719 -12.508 -13.094 1 89.06 252 GLU A N 1
ATOM 1892 C CA . GLU A 1 252 ? -17.203 -13.82 -12.711 1 89.06 252 GLU A CA 1
ATOM 1893 C C . GLU A 1 252 ? -16.141 -14.898 -12.922 1 89.06 252 GLU A C 1
ATOM 1895 O O . GLU A 1 252 ? -16.062 -15.859 -12.156 1 89.06 252 GLU A O 1
ATOM 1900 N N . ILE A 1 253 ? -15.398 -14.719 -13.883 1 87.69 253 ILE A N 1
ATOM 1901 C CA . ILE A 1 253 ? -14.375 -15.703 -14.219 1 87.69 253 ILE A CA 1
ATOM 1902 C C . ILE A 1 253 ? -13.242 -15.641 -13.195 1 87.69 253 ILE A C 1
ATOM 1904 O O . ILE A 1 253 ? -12.664 -16.672 -12.844 1 87.69 253 ILE A O 1
ATOM 1908 N N . TYR A 1 254 ? -13.055 -14.445 -12.617 1 86 254 TYR A N 1
ATOM 1909 C CA . TYR A 1 254 ? -11.852 -14.312 -11.797 1 86 254 TYR A CA 1
ATOM 1910 C C . TYR A 1 254 ? -12.211 -14.242 -10.312 1 86 254 TYR A C 1
ATOM 1912 O O . TYR A 1 254 ? -11.336 -14.086 -9.469 1 86 254 TYR A O 1
ATOM 1920 N N . ARG A 1 255 ? -13.492 -14.383 -10.07 1 89.38 255 ARG A N 1
ATOM 1921 C CA . ARG A 1 255 ? -13.883 -14.5 -8.672 1 89.38 255 ARG A CA 1
ATOM 1922 C C . ARG A 1 255 ? -13.227 -15.711 -8.016 1 89.38 255 ARG A C 1
ATOM 1924 O O . ARG A 1 255 ? -13.328 -16.828 -8.523 1 89.38 255 ARG A O 1
ATOM 1931 N N . GLY A 1 256 ? -12.453 -15.469 -6.988 1 90.38 256 GLY A N 1
ATOM 1932 C CA . GLY A 1 256 ? -11.805 -16.547 -6.266 1 90.38 256 GLY A CA 1
ATOM 1933 C C . GLY A 1 256 ? -10.523 -17.016 -6.934 1 90.38 256 GLY A C 1
ATOM 1934 O O . GLY A 1 256 ? -9.953 -18.031 -6.531 1 90.38 256 GLY A O 1
ATOM 1935 N N . HIS A 1 257 ? -10.039 -16.266 -7.859 1 89 257 HIS A N 1
ATOM 1936 C CA . HIS A 1 257 ? -8.883 -16.656 -8.664 1 89 257 HIS A CA 1
ATOM 1937 C C . HIS A 1 257 ? -7.695 -17.016 -7.773 1 89 257 HIS A C 1
ATOM 1939 O O . HIS A 1 257 ? -7.25 -16.188 -6.969 1 89 257 HIS A O 1
ATOM 1945 N N . LEU A 1 258 ? -7.195 -18.219 -7.895 1 91.25 258 LEU A N 1
ATOM 1946 C CA . LEU A 1 258 ? -6.027 -18.797 -7.234 1 91.25 258 LEU A CA 1
ATOM 1947 C C . LEU A 1 258 ? -6.277 -18.969 -5.738 1 91.25 258 LEU A C 1
ATOM 1949 O O . LEU A 1 258 ? -5.344 -19.234 -4.98 1 91.25 258 LEU A O 1
ATOM 1953 N N . ILE A 1 259 ? -7.539 -18.828 -5.332 1 93.38 259 ILE A N 1
ATOM 1954 C CA . ILE A 1 259 ? -7.926 -19 -3.936 1 93.38 259 ILE A CA 1
ATOM 1955 C C . ILE A 1 259 ? -8.906 -20.172 -3.816 1 93.38 259 ILE A C 1
ATOM 1957 O O . ILE A 1 259 ? -8.664 -21.109 -3.062 1 93.38 259 ILE A O 1
ATOM 1961 N N . GLU A 1 260 ? -9.914 -20.109 -4.555 1 94.19 260 GLU A N 1
ATOM 1962 C CA . GLU A 1 260 ? -10.961 -21.125 -4.582 1 94.19 260 GLU A CA 1
ATOM 1963 C C . GLU A 1 260 ? -11.695 -21.125 -5.922 1 94.19 260 GLU A C 1
ATOM 1965 O O . GLU A 1 260 ? -11.852 -20.078 -6.551 1 94.19 260 GLU A O 1
ATOM 1970 N N . PRO A 1 261 ? -12.141 -22.297 -6.293 1 95.38 261 PRO A N 1
ATOM 1971 C CA . PRO A 1 261 ? -12.938 -22.344 -7.523 1 95.38 261 PRO A CA 1
ATOM 1972 C C . PRO A 1 261 ? -14.281 -21.641 -7.375 1 95.38 261 PRO A C 1
ATOM 1974 O O . PRO A 1 261 ? -14.93 -21.75 -6.332 1 95.38 261 PRO A O 1
ATOM 1977 N N . ASN A 1 262 ? -14.625 -20.844 -8.359 1 93.19 262 ASN A N 1
ATOM 1978 C CA . ASN A 1 262 ? -15.969 -20.266 -8.352 1 93.19 262 ASN A CA 1
ATOM 1979 C C . ASN A 1 262 ? -17.016 -21.297 -8.781 1 93.19 262 ASN A C 1
ATOM 1981 O O . ASN A 1 262 ? -16.672 -22.453 -9.055 1 93.19 262 ASN A O 1
ATOM 1985 N N . ALA A 1 263 ? -18.281 -20.906 -8.883 1 92.56 263 ALA A N 1
ATOM 1986 C CA . ALA A 1 263 ? -19.391 -21.828 -9.133 1 92.56 263 ALA A CA 1
ATOM 1987 C C . ALA A 1 263 ? -19.266 -22.453 -10.523 1 92.56 263 ALA A C 1
ATOM 1989 O O . ALA A 1 263 ? -19.562 -23.641 -10.703 1 92.56 263 ALA A O 1
ATOM 1990 N N . ILE A 1 264 ? -18.812 -21.703 -11.469 1 95.44 264 ILE A N 1
ATOM 1991 C CA . ILE A 1 264 ? -18.656 -22.219 -12.828 1 95.44 264 ILE A CA 1
ATOM 1992 C C . ILE A 1 264 ? -17.516 -23.234 -12.875 1 95.44 264 ILE A C 1
ATOM 1994 O O . ILE A 1 264 ? -17.672 -24.328 -13.406 1 95.44 264 ILE A O 1
ATOM 1998 N N . ASP A 1 265 ? -16.375 -22.875 -12.281 1 96.94 265 ASP A N 1
ATOM 1999 C CA . ASP A 1 265 ? -15.195 -23.734 -12.273 1 96.94 265 ASP A CA 1
ATOM 2000 C C . ASP A 1 265 ? -15.523 -25.109 -11.68 1 96.94 265 ASP A C 1
ATOM 2002 O O . ASP A 1 265 ? -15.102 -26.141 -12.219 1 96.94 265 ASP A O 1
ATOM 2006 N N . ARG A 1 266 ? -16.25 -25.109 -10.602 1 96.44 266 ARG A N 1
ATOM 2007 C CA . ARG A 1 266 ? -16.516 -26.312 -9.82 1 96.44 266 ARG A CA 1
ATOM 2008 C C . ARG A 1 266 ? -17.188 -27.391 -10.672 1 96.44 266 ARG A C 1
ATOM 2010 O O . ARG A 1 266 ? -16.953 -28.578 -10.484 1 96.44 266 ARG A O 1
ATOM 2017 N N . GLN A 1 267 ? -17.906 -26.906 -11.648 1 96.81 267 GLN A N 1
ATOM 2018 C CA . GLN A 1 267 ? -18.656 -27.844 -12.492 1 96.81 267 GLN A CA 1
ATOM 2019 C C . GLN A 1 267 ? -17.734 -28.594 -13.43 1 96.81 267 GLN A C 1
ATOM 2021 O O . GLN A 1 267 ? -18.094 -29.656 -13.945 1 96.81 267 GLN A O 1
ATOM 2026 N N . TYR A 1 268 ? -16.531 -28.125 -13.562 1 97.69 268 TYR A N 1
ATOM 2027 C CA . TYR A 1 268 ? -15.688 -28.703 -14.594 1 97.69 268 TYR A CA 1
ATOM 2028 C C . TYR A 1 268 ? -14.383 -29.219 -14.008 1 97.69 268 TYR A C 1
ATOM 2030 O O . TYR A 1 268 ? -13.5 -29.672 -14.734 1 97.69 268 TYR A O 1
ATOM 2038 N N . ILE A 1 269 ? -14.227 -29.141 -12.75 1 97.94 269 ILE A N 1
ATOM 2039 C CA . ILE A 1 269 ? -13.039 -29.688 -12.086 1 97.94 269 ILE A CA 1
ATOM 2040 C C . ILE A 1 269 ? -13.234 -31.172 -11.82 1 97.94 269 ILE A C 1
ATOM 2042 O O . ILE A 1 269 ? -13.859 -31.562 -10.828 1 97.94 269 ILE A O 1
ATOM 2046 N N . THR A 1 270 ? -12.742 -31.953 -12.695 1 97.56 270 THR A N 1
ATOM 2047 C CA . THR A 1 270 ? -12.758 -33.406 -12.602 1 97.56 270 THR A CA 1
ATOM 2048 C C . THR A 1 270 ? -11.375 -33.938 -12.25 1 97.56 270 THR A C 1
ATOM 2050 O O . THR A 1 270 ? -10.398 -33.188 -12.219 1 97.56 270 THR A O 1
ATOM 2053 N N . ALA A 1 271 ? -11.328 -35.25 -11.961 1 97.88 271 ALA A N 1
ATOM 2054 C CA . ALA A 1 271 ? -10.047 -35.906 -11.719 1 97.88 271 ALA A CA 1
ATOM 2055 C C . ALA A 1 271 ? -9.086 -35.688 -12.883 1 97.88 271 ALA A C 1
ATOM 2057 O O . ALA A 1 271 ? -7.895 -35.438 -12.68 1 97.88 271 ALA A O 1
ATOM 2058 N N . ASP A 1 272 ? -9.594 -35.719 -14.07 1 97.31 272 ASP A N 1
ATOM 2059 C CA . ASP A 1 272 ? -8.773 -35.562 -15.266 1 97.31 272 ASP A CA 1
ATOM 2060 C C . ASP A 1 272 ? -8.258 -34.156 -15.398 1 97.31 272 ASP A C 1
ATOM 2062 O O . ASP A 1 272 ? -7.125 -33.938 -15.836 1 97.31 272 ASP A O 1
ATOM 2066 N N . VAL A 1 273 ? -9.109 -33.156 -15.078 1 97.38 273 VAL A N 1
ATOM 2067 C CA . VAL A 1 273 ? -8.703 -31.766 -15.125 1 97.38 273 VAL A CA 1
ATOM 2068 C C . VAL A 1 273 ? -7.605 -31.516 -14.094 1 97.38 273 VAL A C 1
ATOM 2070 O O . VAL A 1 273 ? -6.629 -30.812 -14.375 1 97.38 273 VAL A O 1
ATOM 2073 N N . VAL A 1 274 ? -7.742 -32.062 -12.906 1 97.69 274 VAL A N 1
ATOM 2074 C CA . VAL A 1 274 ? -6.719 -31.922 -11.883 1 97.69 274 VAL A CA 1
ATOM 2075 C C . VAL A 1 274 ? -5.422 -32.594 -12.336 1 97.69 274 VAL A C 1
ATOM 2077 O O . VAL A 1 274 ? -4.344 -32 -12.234 1 97.69 274 VAL A O 1
ATOM 2080 N N . ARG A 1 275 ? -5.527 -33.75 -12.875 1 95.81 275 ARG A N 1
ATOM 2081 C CA . ARG A 1 275 ? -4.363 -34.531 -13.297 1 95.81 275 ARG A CA 1
ATOM 2082 C C . ARG A 1 275 ? -3.588 -33.812 -14.391 1 95.81 275 ARG A C 1
ATOM 2084 O O . ARG A 1 275 ? -2.359 -33.719 -14.336 1 95.81 275 ARG A O 1
ATOM 2091 N N . ARG A 1 276 ? -4.277 -33.219 -15.352 1 94.19 276 ARG A N 1
ATOM 2092 C CA . ARG A 1 276 ? -3.637 -32.625 -16.516 1 94.19 276 ARG A CA 1
ATOM 2093 C C . ARG A 1 276 ? -3.305 -31.156 -16.25 1 94.19 276 ARG A C 1
ATOM 2095 O O . ARG A 1 276 ? -2.328 -30.641 -16.797 1 94.19 276 ARG A O 1
ATOM 2102 N N . GLY A 1 277 ? -4.137 -30.578 -15.422 1 94.75 277 GLY A N 1
ATOM 2103 C CA . GLY A 1 277 ? -4.062 -29.141 -15.281 1 94.75 277 GLY A CA 1
ATOM 2104 C C . GLY A 1 277 ? -3.201 -28.688 -14.109 1 94.75 277 GLY A C 1
ATOM 2105 O O . GLY A 1 277 ? -2.898 -27.5 -13.969 1 94.75 277 GLY A O 1
ATOM 2106 N N . THR A 1 278 ? -2.787 -29.609 -13.227 1 95.81 278 THR A N 1
ATOM 2107 C CA . THR A 1 278 ? -2.02 -29.25 -12.039 1 95.81 278 THR A CA 1
ATOM 2108 C C . THR A 1 278 ? -0.867 -30.234 -11.828 1 95.81 278 THR A C 1
ATOM 2110 O O . THR A 1 278 ? -0.771 -31.25 -12.523 1 95.81 278 THR A O 1
ATOM 2113 N N . MET A 1 279 ? 0.046 -29.828 -10.977 1 94.5 279 MET A N 1
ATOM 2114 C CA . MET A 1 279 ? 1.065 -30.734 -10.461 1 94.5 279 MET A CA 1
ATOM 2115 C C . MET A 1 279 ? 0.586 -31.422 -9.188 1 94.5 279 MET A C 1
ATOM 2117 O O . MET A 1 279 ? 1.036 -31.094 -8.094 1 94.5 279 MET A O 1
ATOM 2121 N N . THR A 1 280 ? -0.3 -32.375 -9.344 1 97.81 280 THR A N 1
ATOM 2122 C CA . THR A 1 280 ? -0.875 -33.156 -8.234 1 97.81 280 THR A CA 1
ATOM 2123 C C . THR A 1 280 ? -0.502 -34.625 -8.336 1 97.81 280 THR A C 1
ATOM 2125 O O . THR A 1 280 ? -0.605 -35.219 -9.414 1 97.81 280 THR A O 1
ATOM 2128 N N . GLY A 1 281 ? -0.056 -35.156 -7.305 1 97.88 281 GLY A N 1
ATOM 2129 C CA . GLY A 1 281 ? 0.351 -36.562 -7.262 1 97.88 281 GLY A CA 1
ATOM 2130 C C . GLY A 1 281 ? 0.896 -36.969 -5.91 1 97.88 281 GLY A C 1
ATOM 2131 O O . GLY A 1 281 ? 0.858 -36.219 -4.953 1 97.88 281 GLY A O 1
ATOM 2132 N N . THR A 1 282 ? 1.307 -38.188 -5.887 1 97.06 282 THR A N 1
ATOM 2133 C CA . THR A 1 282 ? 1.94 -38.688 -4.668 1 97.06 282 THR A CA 1
ATOM 2134 C C . THR A 1 282 ? 3.27 -38 -4.426 1 97.06 282 THR A C 1
ATOM 2136 O O . THR A 1 282 ? 3.803 -37.344 -5.32 1 97.06 282 THR A O 1
ATOM 2139 N N . ARG A 1 283 ? 3.734 -38.156 -3.211 1 97.25 283 ARG A N 1
ATOM 2140 C CA . ARG A 1 283 ? 5.012 -37.562 -2.838 1 97.25 283 ARG A CA 1
ATOM 2141 C C . ARG A 1 283 ? 6.117 -38 -3.801 1 97.25 283 ARG A C 1
ATOM 2143 O O . ARG A 1 283 ? 6.918 -37.156 -4.238 1 97.25 283 ARG A O 1
ATOM 2150 N N . ALA A 1 284 ? 6.125 -39.25 -4.184 1 96.06 284 ALA A N 1
ATOM 2151 C CA . ALA A 1 284 ? 7.137 -39.781 -5.09 1 96.06 284 ALA A CA 1
ATOM 2152 C C . ALA A 1 284 ? 6.977 -39.188 -6.492 1 96.06 284 ALA A C 1
ATOM 2154 O O . ALA A 1 284 ? 7.965 -38.906 -7.172 1 96.06 284 ALA A O 1
ATOM 2155 N N . GLU A 1 285 ? 5.777 -39.094 -6.922 1 95.88 285 GLU A N 1
ATOM 2156 C CA . GLU A 1 285 ? 5.512 -38.531 -8.25 1 95.88 285 GLU A CA 1
ATOM 2157 C C . GLU A 1 285 ? 5.93 -37.094 -8.344 1 95.88 285 GLU A C 1
ATOM 2159 O O . GLU A 1 285 ? 6.504 -36.656 -9.352 1 95.88 285 GLU A O 1
ATOM 2164 N N . ILE A 1 286 ? 5.645 -36.312 -7.32 1 97.25 286 ILE A N 1
ATOM 2165 C CA . ILE A 1 286 ? 6.023 -34.906 -7.293 1 97.25 286 ILE A CA 1
ATOM 2166 C C . ILE A 1 286 ? 7.547 -34.781 -7.262 1 97.25 286 ILE A C 1
ATOM 2168 O O . ILE A 1 286 ? 8.125 -33.969 -7.98 1 97.25 286 ILE A O 1
ATOM 2172 N N . ALA A 1 287 ? 8.164 -35.594 -6.465 1 97.31 287 ALA A N 1
ATOM 2173 C CA . ALA A 1 287 ? 9.625 -35.625 -6.406 1 97.31 287 ALA A CA 1
ATOM 2174 C C . ALA A 1 287 ? 10.227 -35.875 -7.781 1 97.31 287 ALA A C 1
ATOM 2176 O O . ALA A 1 287 ? 11.18 -35.219 -8.195 1 97.31 287 ALA A O 1
ATOM 2177 N N . ALA A 1 288 ? 9.656 -36.844 -8.445 1 96.12 288 ALA A N 1
ATOM 2178 C CA . ALA A 1 288 ? 10.141 -37.188 -9.773 1 96.12 288 ALA A CA 1
ATOM 2179 C C . ALA A 1 288 ? 9.961 -36.062 -10.758 1 96.12 288 ALA A C 1
ATOM 2181 O O . ALA A 1 288 ? 10.836 -35.812 -11.594 1 96.12 288 ALA A O 1
ATOM 2182 N N . THR A 1 289 ? 8.836 -35.406 -10.695 1 94.19 289 THR A N 1
ATOM 2183 C CA . THR A 1 289 ? 8.562 -34.281 -11.562 1 94.19 289 THR A CA 1
ATOM 2184 C C . THR A 1 289 ? 9.57 -33.156 -11.305 1 94.19 289 THR A C 1
ATOM 2186 O O . THR A 1 289 ? 10.102 -32.562 -12.25 1 94.19 289 THR A O 1
ATOM 2189 N N . LEU A 1 290 ? 9.852 -32.812 -10.078 1 96.06 290 LEU A N 1
ATOM 2190 C CA . LEU A 1 290 ? 10.805 -31.781 -9.711 1 96.06 290 LEU A CA 1
ATOM 2191 C C . LEU A 1 290 ? 12.211 -32.156 -10.188 1 96.06 290 LEU A C 1
ATOM 2193 O O . LEU A 1 290 ? 12.953 -31.281 -10.656 1 96.06 290 LEU A O 1
ATOM 2197 N N . ARG A 1 291 ? 12.531 -33.406 -10.062 1 95.44 291 ARG A N 1
ATOM 2198 C CA . ARG A 1 291 ? 13.828 -33.875 -10.555 1 95.44 291 ARG A CA 1
ATOM 2199 C C . ARG A 1 291 ? 13.945 -33.656 -12.062 1 95.44 291 ARG A C 1
ATOM 2201 O O . ARG A 1 291 ? 14.977 -33.219 -12.562 1 95.44 291 ARG A O 1
ATOM 2208 N N . LYS A 1 292 ? 12.906 -34.031 -12.75 1 92.69 292 LYS A N 1
ATOM 2209 C CA . LYS A 1 292 ? 12.883 -33.844 -14.203 1 92.69 292 LYS A CA 1
ATOM 2210 C C . LYS A 1 292 ? 13.086 -32.406 -14.586 1 92.69 292 LYS A C 1
ATOM 2212 O O . LYS A 1 292 ? 13.797 -32.094 -15.539 1 92.69 292 LYS A O 1
ATOM 2217 N N . LEU A 1 293 ? 12.445 -31.5 -13.883 1 92.88 293 LEU A N 1
ATOM 2218 C CA . LEU A 1 293 ? 12.586 -30.078 -14.141 1 92.88 293 LEU A CA 1
ATOM 2219 C C . LEU A 1 293 ? 14.023 -29.625 -13.867 1 92.88 293 LEU A C 1
ATOM 2221 O O . LEU A 1 293 ? 14.586 -28.844 -14.641 1 92.88 293 LEU A O 1
ATOM 2225 N N . GLU A 1 294 ? 14.531 -30.062 -12.812 1 93.25 294 GLU A N 1
ATOM 2226 C CA . GLU A 1 294 ? 15.906 -29.75 -12.469 1 93.25 294 GLU A CA 1
ATOM 2227 C C . GLU A 1 294 ? 16.875 -30.234 -13.539 1 93.25 294 GLU A C 1
ATOM 2229 O O . GLU A 1 294 ? 17.781 -29.5 -13.953 1 93.25 294 GLU A O 1
ATOM 2234 N N . ASP A 1 295 ? 16.656 -31.438 -13.969 1 91.75 295 ASP A N 1
ATOM 2235 C CA . ASP A 1 295 ? 17.5 -32.031 -15.008 1 91.75 295 ASP A CA 1
ATOM 2236 C C . ASP A 1 295 ? 17.375 -31.25 -16.312 1 91.75 295 ASP A C 1
ATOM 2238 O O . ASP A 1 295 ? 18.328 -31.156 -17.094 1 91.75 295 ASP A O 1
ATOM 2242 N N . ALA A 1 296 ? 16.203 -30.734 -16.516 1 89.06 296 ALA A N 1
ATOM 2243 C CA . ALA A 1 296 ? 15.938 -29.953 -17.719 1 89.06 296 ALA A CA 1
ATOM 2244 C C . ALA A 1 296 ? 16.531 -28.562 -17.625 1 89.06 296 ALA A C 1
ATOM 2246 O O . ALA A 1 296 ? 16.469 -27.781 -18.578 1 89.06 296 ALA A O 1
ATOM 2247 N N . GLY A 1 297 ? 17.078 -28.219 -16.469 1 89.62 297 GLY A N 1
ATOM 2248 C CA . GLY A 1 297 ? 17.797 -26.969 -16.328 1 89.62 297 GLY A CA 1
ATOM 2249 C C . GLY A 1 297 ? 17.016 -25.906 -15.602 1 89.62 297 GLY A C 1
ATOM 2250 O O . GLY A 1 297 ? 17.391 -24.734 -15.609 1 89.62 297 GLY A O 1
ATOM 2251 N N . ALA A 1 298 ? 15.922 -26.297 -15.008 1 91.38 298 ALA A N 1
ATOM 2252 C CA . ALA A 1 298 ? 15.148 -25.328 -14.234 1 91.38 298 ALA A CA 1
ATOM 2253 C C . ALA A 1 298 ? 15.961 -24.797 -13.055 1 91.38 298 ALA A C 1
ATOM 2255 O O . ALA A 1 298 ? 16.609 -25.562 -12.344 1 91.38 298 ALA A O 1
ATOM 2256 N N . SER A 1 299 ? 15.953 -23.484 -12.906 1 94.94 299 SER A N 1
ATOM 2257 C CA . SER A 1 299 ? 16.688 -22.891 -11.789 1 94.94 299 SER A CA 1
ATOM 2258 C C . SER A 1 299 ? 15.852 -22.875 -10.516 1 94.94 299 SER A C 1
ATOM 2260 O O . SER A 1 299 ? 16.391 -22.891 -9.406 1 94.94 299 SER A O 1
ATOM 2262 N N . ALA A 1 300 ? 14.562 -22.812 -10.672 1 96.75 300 ALA A N 1
ATOM 2263 C CA . ALA A 1 300 ? 13.711 -22.734 -9.492 1 96.75 300 ALA A CA 1
ATOM 2264 C C . ALA A 1 300 ? 12.273 -23.125 -9.82 1 96.75 300 ALA A C 1
ATOM 2266 O O . ALA A 1 300 ? 11.859 -23.062 -10.977 1 96.75 300 ALA A O 1
ATOM 2267 N N . VAL A 1 301 ? 11.555 -23.578 -8.812 1 96.94 301 VAL A N 1
ATOM 2268 C CA . VAL A 1 301 ? 10.109 -23.734 -8.891 1 96.94 301 VAL A CA 1
ATOM 2269 C C . VAL A 1 301 ? 9.438 -22.797 -7.879 1 96.94 301 VAL A C 1
ATOM 2271 O O . VAL A 1 301 ? 9.992 -22.531 -6.812 1 96.94 301 VAL A O 1
ATOM 2274 N N . LEU A 1 302 ? 8.328 -22.266 -8.242 1 98.06 302 LEU A N 1
ATOM 2275 C CA . LEU A 1 302 ? 7.496 -21.391 -7.426 1 98.06 302 LEU A CA 1
ATOM 2276 C C . LEU A 1 302 ? 6.129 -22.016 -7.18 1 98.06 302 LEU A C 1
ATOM 2278 O O . LEU A 1 302 ? 5.215 -21.875 -7.992 1 98.06 302 LEU A O 1
ATOM 2282 N N . TYR A 1 303 ? 6.027 -22.656 -6.031 1 98.44 303 TYR A N 1
ATOM 2283 C CA . TYR A 1 303 ? 4.84 -23.438 -5.676 1 98.44 303 TYR A CA 1
ATOM 2284 C C . TYR A 1 303 ? 3.773 -22.547 -5.051 1 98.44 303 TYR A C 1
ATOM 2286 O O . TYR A 1 303 ? 4.047 -21.812 -4.102 1 98.44 303 TYR A O 1
ATOM 2294 N N . GLN A 1 304 ? 2.586 -22.562 -5.535 1 97.94 304 GLN A N 1
ATOM 2295 C CA . GLN A 1 304 ? 1.443 -21.891 -4.93 1 97.94 304 GLN A CA 1
ATOM 2296 C C . GLN A 1 304 ? 0.542 -22.891 -4.199 1 97.94 304 GLN A C 1
ATOM 2298 O O . GLN A 1 304 ? -0.27 -23.578 -4.824 1 97.94 304 GLN A O 1
ATOM 2303 N N . PRO A 1 305 ? 0.613 -22.938 -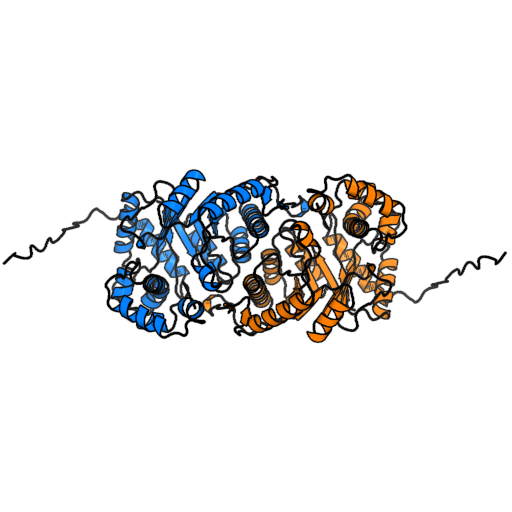2.898 1 98.25 305 PRO A N 1
ATOM 2304 C CA . PRO A 1 305 ? -0.347 -23.75 -2.143 1 98.25 305 PRO A CA 1
ATOM 2305 C C . PRO A 1 305 ? -1.754 -23.156 -2.152 1 98.25 305 PRO A C 1
ATOM 2307 O O . PRO A 1 305 ? -1.915 -21.938 -2.307 1 98.25 305 PRO A O 1
ATOM 2310 N N . ALA A 1 306 ? -2.729 -23.938 -2.006 1 97.62 306 ALA A N 1
ATOM 2311 C CA . ALA A 1 306 ? -4.117 -23.5 -1.922 1 97.62 306 ALA A CA 1
ATOM 2312 C C . ALA A 1 306 ? -4.938 -24.438 -1.036 1 97.62 306 ALA A C 1
ATOM 2314 O O . ALA A 1 306 ? -4.41 -25.422 -0.512 1 97.62 306 ALA A O 1
ATOM 2315 N N . GLY A 1 307 ? -6.145 -24.031 -0.801 1 95.81 307 GLY A N 1
ATOM 2316 C CA . GLY A 1 307 ? -7.023 -24.797 0.064 1 95.81 307 GLY A CA 1
ATOM 2317 C C . GLY A 1 307 ? -7.012 -24.328 1.504 1 95.81 307 GLY A C 1
ATOM 2318 O O . GLY A 1 307 ? -6.422 -23.281 1.816 1 95.81 307 GLY A O 1
ATOM 2319 N N . HIS A 1 308 ? -7.695 -25.109 2.396 1 94.62 308 HIS A N 1
ATOM 2320 C CA . HIS A 1 308 ? -7.945 -24.656 3.76 1 94.62 308 HIS A CA 1
ATOM 2321 C C . HIS A 1 308 ? -6.738 -24.906 4.656 1 94.62 308 HIS A C 1
ATOM 2323 O O . HIS A 1 308 ? -6.617 -24.312 5.727 1 94.62 308 HIS A O 1
ATOM 2329 N N . ASP A 1 309 ? -5.871 -25.844 4.199 1 97.44 309 ASP A N 1
ATOM 2330 C CA . ASP A 1 309 ? -4.75 -26.219 5.059 1 97.44 309 ASP A CA 1
ATOM 2331 C C . ASP A 1 309 ? -3.416 -25.891 4.383 1 97.44 309 ASP A C 1
ATOM 2333 O O . ASP A 1 309 ? -2.641 -26.797 4.066 1 97.44 309 ASP A O 1
ATOM 2337 N N . ILE A 1 310 ? -3.08 -24.609 4.324 1 98.25 310 ILE A N 1
ATOM 2338 C CA . ILE A 1 310 ? -1.891 -24.125 3.639 1 98.25 310 ILE A CA 1
ATOM 2339 C C . ILE A 1 310 ? -0.638 -24.656 4.324 1 98.25 310 ILE A C 1
ATOM 2341 O O . ILE A 1 310 ? 0.302 -25.094 3.656 1 98.25 310 ILE A O 1
ATOM 2345 N N . PRO A 1 311 ? -0.563 -24.781 5.656 1 98.75 311 PRO A N 1
ATOM 2346 C CA . PRO A 1 311 ? 0.615 -25.344 6.309 1 98.75 311 PRO A CA 1
ATOM 2347 C C . PRO A 1 311 ? 0.889 -26.781 5.867 1 98.75 311 PRO A C 1
ATOM 2349 O O . PRO A 1 311 ? 2.039 -27.141 5.598 1 98.75 311 PRO A O 1
ATOM 2352 N N . ARG A 1 312 ? -0.154 -27.531 5.766 1 98.62 312 ARG A N 1
ATOM 2353 C CA . ARG A 1 312 ? 0.027 -28.891 5.297 1 98.62 312 ARG A CA 1
ATOM 2354 C C . ARG A 1 312 ? 0.61 -28.922 3.887 1 98.62 312 ARG A C 1
ATOM 2356 O O . ARG A 1 312 ? 1.508 -29.719 3.594 1 98.62 312 ARG A O 1
ATOM 2363 N N . GLU A 1 313 ? 0.061 -28.094 3.023 1 98.69 313 GLU A N 1
ATOM 2364 C CA . GLU A 1 313 ? 0.513 -28.047 1.637 1 98.69 313 GLU A CA 1
ATOM 2365 C C . GLU A 1 313 ? 1.988 -27.672 1.548 1 98.69 313 GLU A C 1
ATOM 2367 O O . GLU A 1 313 ? 2.742 -28.266 0.778 1 98.69 313 GLU A O 1
ATOM 2372 N N . LEU A 1 314 ? 2.424 -26.672 2.32 1 98.88 314 LEU A N 1
ATOM 2373 C CA . LEU A 1 314 ? 3.818 -26.25 2.334 1 98.88 314 LEU A CA 1
ATOM 2374 C C . LEU A 1 314 ? 4.73 -27.375 2.793 1 98.88 314 LEU A C 1
ATOM 2376 O O . LEU A 1 314 ? 5.766 -27.641 2.174 1 98.88 314 LEU A O 1
ATOM 2380 N N . ARG A 1 315 ? 4.375 -28.078 3.854 1 98.81 315 ARG A N 1
ATOM 2381 C CA . ARG A 1 315 ? 5.188 -29.156 4.395 1 98.81 315 ARG A CA 1
ATOM 2382 C C . ARG A 1 315 ? 5.297 -30.312 3.396 1 98.81 315 ARG A C 1
ATOM 2384 O O . ARG A 1 315 ? 6.395 -30.812 3.135 1 98.81 315 ARG A O 1
ATOM 2391 N N . ALA A 1 316 ? 4.129 -30.688 2.887 1 98.62 316 ALA A N 1
ATOM 2392 C CA . ALA A 1 316 ? 4.09 -31.828 1.986 1 98.62 316 ALA A CA 1
ATOM 2393 C C . ALA A 1 316 ? 4.914 -31.562 0.729 1 98.62 316 ALA A C 1
ATOM 2395 O O . ALA A 1 316 ? 5.648 -32.438 0.265 1 98.62 316 ALA A O 1
ATOM 2396 N N . PHE A 1 317 ? 4.805 -30.391 0.168 1 98.75 317 PHE A N 1
ATOM 2397 C CA . PHE A 1 317 ? 5.543 -30.078 -1.049 1 98.75 317 PHE A CA 1
ATOM 2398 C C . PHE A 1 317 ? 7.043 -30.031 -0.778 1 98.75 317 PHE A C 1
ATOM 2400 O O . PHE A 1 317 ? 7.836 -30.547 -1.57 1 98.75 317 PHE A O 1
ATOM 2407 N N . ARG A 1 318 ? 7.426 -29.391 0.305 1 98.69 318 ARG A N 1
ATOM 2408 C CA . ARG A 1 318 ? 8.836 -29.312 0.657 1 98.69 318 ARG A CA 1
ATOM 2409 C C . ARG A 1 318 ? 9.43 -30.703 0.88 1 98.69 318 ARG A C 1
ATOM 2411 O O . ARG A 1 318 ? 10.555 -30.969 0.463 1 98.69 318 ARG A O 1
ATOM 2418 N N . GLU A 1 319 ? 8.688 -31.562 1.552 1 97.88 319 GLU A N 1
ATOM 2419 C CA . GLU A 1 319 ? 9.125 -32.938 1.772 1 97.88 319 GLU A CA 1
ATOM 2420 C C . GLU A 1 319 ? 9.32 -33.688 0.449 1 97.88 319 GLU A C 1
ATOM 2422 O O . GLU A 1 319 ? 10.297 -34.406 0.273 1 97.88 319 GLU A O 1
ATOM 2427 N N . ALA A 1 320 ? 8.375 -33.438 -0.442 1 97.75 320 ALA A N 1
ATOM 2428 C CA . ALA A 1 320 ? 8.508 -34.062 -1.765 1 97.75 320 ALA A CA 1
ATOM 2429 C C . ALA A 1 320 ? 9.758 -33.531 -2.479 1 97.75 320 ALA A C 1
ATOM 2431 O O . ALA A 1 320 ? 10.492 -34.312 -3.092 1 97.75 320 ALA A O 1
ATOM 2432 N N . ALA A 1 321 ? 9.961 -32.25 -2.412 1 98.06 321 ALA A N 1
ATOM 2433 C CA . ALA A 1 321 ? 11.117 -31.641 -3.053 1 98.06 321 ALA A CA 1
ATOM 2434 C C . ALA A 1 321 ? 12.422 -32.219 -2.5 1 98.06 321 ALA A C 1
ATOM 2436 O O . ALA A 1 321 ? 13.391 -32.406 -3.24 1 98.06 321 ALA A O 1
ATOM 2437 N N . ASP A 1 322 ? 12.477 -32.531 -1.239 1 97 322 ASP A N 1
ATOM 2438 C CA . ASP A 1 322 ? 13.672 -33.062 -0.592 1 97 322 ASP A CA 1
ATOM 2439 C C . ASP A 1 322 ? 13.969 -34.5 -1.054 1 97 322 ASP A C 1
ATOM 2441 O O . ASP A 1 322 ? 15.109 -34.969 -0.966 1 97 322 ASP A O 1
ATOM 2445 N N . LEU A 1 323 ? 12.977 -35.125 -1.534 1 96.25 323 LEU A N 1
ATOM 2446 C CA . LEU A 1 323 ? 13.117 -36.5 -1.967 1 96.25 323 LEU A CA 1
ATOM 2447 C C . LEU A 1 323 ? 13.617 -36.594 -3.406 1 96.25 323 LEU A C 1
ATOM 2449 O O . LEU A 1 323 ? 13.984 -37.656 -3.889 1 96.25 323 LEU A O 1
ATOM 2453 N N . ARG A 1 324 ? 13.703 -35.469 -4.094 1 95.12 324 ARG A N 1
ATOM 2454 C CA . ARG A 1 324 ? 13.898 -35.469 -5.539 1 95.12 324 ARG A CA 1
ATOM 2455 C C . ARG A 1 324 ? 15.273 -36.031 -5.902 1 95.12 324 ARG A C 1
ATOM 2457 O O . ARG A 1 324 ? 15.477 -36.531 -7.016 1 95.12 324 ARG A O 1
ATOM 2464 N N . HIS A 1 325 ? 16.203 -36.062 -4.922 1 92.69 325 HIS A N 1
ATOM 2465 C CA . HIS A 1 325 ? 17.547 -36.531 -5.219 1 92.69 325 HIS A CA 1
ATOM 2466 C C . HIS A 1 325 ? 17.75 -37.969 -4.703 1 92.69 325 HIS A C 1
ATOM 2468 O O . HIS A 1 325 ? 18.781 -38.594 -4.961 1 92.69 325 HIS A O 1
ATOM 2474 N N . SER A 1 326 ? 16.844 -38.469 -3.953 1 88.31 326 SER A N 1
ATOM 2475 C CA . SER A 1 326 ? 16.953 -39.812 -3.393 1 88.31 326 SER A CA 1
ATOM 2476 C C . SER A 1 326 ? 16.234 -40.844 -4.262 1 88.31 326 SER A C 1
ATOM 2478 O O . SER A 1 326 ? 16.375 -42.031 -4.043 1 88.31 326 SER A O 1
ATOM 2480 N N . LEU A 1 327 ? 15.445 -40.375 -5.117 1 75.56 327 LEU A N 1
ATOM 2481 C CA . LEU A 1 327 ? 14.703 -41.312 -5.969 1 75.56 327 LEU A CA 1
ATOM 2482 C C . LEU A 1 327 ? 15.648 -42.062 -6.891 1 75.56 327 LEU A C 1
ATOM 2484 O O . LEU A 1 327 ? 16.578 -41.469 -7.453 1 75.56 327 LEU A O 1
ATOM 2488 N N . THR A 1 328 ? 16.031 -43.25 -6.516 1 59.62 328 THR A N 1
ATOM 2489 C CA . THR A 1 328 ? 16.828 -44.125 -7.379 1 59.62 328 THR A CA 1
ATOM 2490 C C . THR A 1 328 ? 16.172 -44.281 -8.75 1 59.62 328 THR A C 1
ATOM 2492 O O . THR A 1 328 ? 14.945 -44.188 -8.867 1 59.62 328 THR A O 1
ATOM 2495 N N . ALA A 1 329 ? 16.922 -43.938 -9.93 1 50.81 329 ALA A N 1
ATOM 2496 C CA . ALA A 1 329 ? 16.5 -44.062 -11.32 1 50.81 329 ALA A CA 1
ATOM 2497 C C . ALA A 1 329 ? 15.617 -45.312 -11.516 1 50.81 329 ALA A C 1
ATOM 2499 O O . ALA A 1 329 ? 16.109 -46.438 -11.547 1 50.81 329 ALA A O 1
ATOM 2500 N N . ALA A 1 330 ? 14.578 -45.594 -10.953 1 47.53 330 ALA A N 1
ATOM 2501 C CA . ALA A 1 330 ? 13.805 -46.75 -11.406 1 47.53 330 ALA A CA 1
ATOM 2502 C C . ALA A 1 330 ? 13.609 -46.719 -12.922 1 47.53 330 ALA A C 1
ATOM 2504 O O . ALA A 1 330 ? 13.727 -45.656 -13.547 1 47.53 330 ALA A O 1
ATOM 2505 N N . SER A 1 331 ? 12.891 -47.906 -13.453 1 39.22 331 SER A N 1
ATOM 2506 C CA . SER A 1 331 ? 12.469 -48.562 -14.695 1 39.22 331 SER A CA 1
ATOM 2507 C C . SER A 1 331 ? 11.477 -47.656 -15.461 1 39.22 331 SER A C 1
ATOM 2509 O O . SER A 1 331 ? 10.273 -47.719 -15.195 1 39.22 331 SER A O 1
ATOM 2511 N N . THR A 1 332 ? 11.68 -46.406 -15.656 1 39.12 332 THR A N 1
ATOM 2512 C CA . THR A 1 332 ? 10.805 -45.844 -16.688 1 39.12 332 THR A CA 1
ATOM 2513 C C . THR A 1 332 ? 10.641 -46.844 -17.844 1 39.12 332 THR A C 1
ATOM 2515 O O . THR A 1 332 ? 11.523 -46.969 -18.688 1 39.12 332 THR A O 1
ATOM 2518 N N . SER A 1 333 ? 10.344 -48.125 -17.578 1 33.53 333 SER A N 1
ATOM 2519 C CA . SER A 1 333 ? 9.922 -49.031 -18.641 1 33.53 333 SER A CA 1
ATOM 2520 C C . SER A 1 333 ? 8.773 -48.438 -19.453 1 33.53 333 SER A C 1
ATOM 2522 O O . SER A 1 333 ? 7.684 -48.219 -18.922 1 33.53 333 SER A O 1
ATOM 2524 N N . THR A 1 334 ? 9.07 -47.5 -20.375 1 36.78 334 THR A N 1
ATOM 2525 C CA . THR A 1 334 ? 8.188 -47.156 -21.484 1 36.78 334 THR A CA 1
ATOM 2526 C C . THR A 1 334 ? 7.504 -48.375 -22.047 1 36.78 334 THR A C 1
ATOM 2528 O O . THR A 1 334 ? 8.164 -49.25 -22.625 1 36.78 334 THR A O 1
ATOM 2531 N N . HIS A 1 335 ? 6.48 -49 -21.453 1 34 335 HIS A N 1
ATOM 2532 C CA . HIS A 1 335 ? 5.621 -49.938 -22.188 1 34 335 HIS A CA 1
ATOM 2533 C C . HIS A 1 335 ? 5.164 -49.312 -23.516 1 34 335 HIS A C 1
ATOM 2535 O O . HIS A 1 335 ? 4.305 -48.438 -23.531 1 34 335 HIS A O 1
ATOM 2541 N N . THR A 1 336 ? 6.121 -49.156 -24.469 1 35 336 THR A N 1
ATOM 2542 C CA . THR A 1 336 ? 5.77 -48.969 -25.859 1 35 336 THR A CA 1
ATOM 2543 C C . THR A 1 336 ? 4.77 -50.031 -26.328 1 35 336 THR A C 1
ATOM 2545 O O . THR A 1 336 ? 5.117 -51.219 -26.422 1 35 336 THR A O 1
ATOM 2548 N N . THR A 1 337 ? 3.482 -50 -25.875 1 33.38 337 THR A N 1
ATOM 2549 C CA . THR A 1 337 ? 2.457 -50.812 -26.516 1 33.38 337 THR A CA 1
ATOM 2550 C C . THR A 1 337 ? 2.453 -50.625 -28.016 1 33.38 337 THR A C 1
ATOM 2552 O O . THR A 1 337 ? 2.244 -49.5 -28.5 1 33.38 337 THR A O 1
ATOM 2555 N N . GLU A 1 338 ? 3.215 -51.406 -28.75 1 34.69 338 GLU A N 1
ATOM 2556 C CA . GLU A 1 338 ? 3.211 -51.656 -30.188 1 34.69 338 GLU A CA 1
ATOM 2557 C C . GLU A 1 338 ? 1.798 -51.906 -30.703 1 34.69 338 GLU A C 1
ATOM 2559 O O . GLU A 1 338 ? 1.149 -52.875 -30.297 1 34.69 338 GLU A O 1
ATOM 2564 N N . THR A 1 339 ? 0.997 -50.844 -30.844 1 31.86 339 THR A N 1
ATOM 2565 C CA . THR A 1 339 ? -0.236 -51.031 -31.594 1 31.86 339 THR A CA 1
ATOM 2566 C C . THR A 1 339 ? 0.054 -51.75 -32.906 1 31.86 339 THR A C 1
ATOM 2568 O O . THR A 1 339 ? 0.856 -51.25 -33.719 1 31.86 339 THR A O 1
ATOM 2571 N N . PRO A 1 340 ? -0.303 -53 -33.031 1 33.16 340 PRO A N 1
ATOM 2572 C CA . PRO A 1 340 ? -0.178 -53.75 -34.281 1 33.16 340 PRO A CA 1
ATOM 2573 C C . PRO A 1 340 ? -0.873 -53.031 -35.438 1 33.16 340 PRO A C 1
ATOM 2575 O O . PRO A 1 340 ? -1.977 -52.5 -35.281 1 33.16 340 PRO A O 1
ATOM 2578 N N . HIS A 1 341 ? -0.144 -52.344 -36.219 1 25.33 341 HIS A N 1
ATOM 2579 C CA . HIS A 1 341 ? -0.609 -51.844 -37.531 1 25.33 341 HIS A CA 1
ATOM 2580 C C . HIS A 1 341 ? -1.231 -53 -38.344 1 25.33 341 HIS A C 1
ATOM 2582 O O . HIS A 1 341 ? -0.531 -53.906 -38.781 1 25.33 341 HIS A O 1
ATOM 2588 N N . VAL A 1 342 ? -2.412 -53.438 -37.906 1 22.38 342 VAL A N 1
ATOM 2589 C CA . VAL A 1 342 ? -3.195 -54.094 -38.969 1 22.38 342 VAL A CA 1
ATOM 2590 C C . VAL A 1 342 ? -3.73 -53.062 -39.938 1 22.38 342 VAL A C 1
ATOM 2592 O O . VAL A 1 342 ? -4.176 -51.969 -39.531 1 22.38 342 VAL A O 1
ATOM 2595 N N . MET B 1 1 ? -13.805 18.781 22.984 1 95.75 1 MET B N 1
ATOM 2596 C CA . MET B 1 1 ? -13.047 18.75 21.734 1 95.75 1 MET B CA 1
ATOM 2597 C C . MET B 1 1 ? -12.031 17.625 21.75 1 95.75 1 MET B C 1
ATOM 2599 O O . MET B 1 1 ? -11.266 17.484 22.703 1 95.75 1 MET B O 1
ATOM 2603 N N . GLU B 1 2 ? -12.055 16.781 20.656 1 97.69 2 GLU B N 1
ATOM 2604 C CA . GLU B 1 2 ? -11.117 15.664 20.562 1 97.69 2 GLU B CA 1
ATOM 2605 C C . GLU B 1 2 ? -9.688 16.172 20.344 1 97.69 2 GLU B C 1
ATOM 2607 O O . GLU B 1 2 ? -9.477 17.172 19.672 1 97.69 2 GLU B O 1
ATOM 2612 N N . ILE B 1 3 ? -8.75 15.438 20.969 1 98.56 3 ILE B N 1
ATOM 2613 C CA . ILE B 1 3 ? -7.328 15.656 20.703 1 98.56 3 ILE B CA 1
ATOM 2614 C C . ILE B 1 3 ? -6.773 14.508 19.875 1 98.56 3 ILE B C 1
ATOM 2616 O O . ILE B 1 3 ? -6.75 13.359 20.328 1 98.56 3 ILE B O 1
ATOM 2620 N N . ASN B 1 4 ? -6.371 14.781 18.656 1 98.81 4 ASN B N 1
ATOM 2621 C CA . ASN B 1 4 ? -5.895 13.797 17.703 1 98.81 4 ASN B CA 1
ATOM 2622 C C . ASN B 1 4 ? -4.492 14.125 17.203 1 98.81 4 ASN B C 1
ATOM 2624 O O . ASN B 1 4 ? -3.959 15.195 17.5 1 98.81 4 ASN B O 1
ATOM 2628 N N . CYS B 1 5 ? -3.832 13.172 16.547 1 98.88 5 CYS B N 1
ATOM 2629 C CA . CYS B 1 5 ? -2.51 13.422 15.984 1 98.88 5 CYS B CA 1
ATOM 2630 C C . CYS B 1 5 ? -2.387 12.812 14.594 1 98.88 5 CYS B C 1
ATOM 2632 O O . CYS B 1 5 ? -3.176 11.938 14.219 1 98.88 5 CYS B O 1
ATOM 2634 N N . VAL B 1 6 ? -1.468 13.305 13.82 1 98.69 6 VAL B N 1
ATOM 2635 C CA . VAL B 1 6 ? -1.196 12.828 12.469 1 98.69 6 VAL B CA 1
ATOM 2636 C C . VAL B 1 6 ? 0.309 12.828 12.219 1 98.69 6 VAL B C 1
ATOM 2638 O O . VAL B 1 6 ? 1.041 13.641 12.789 1 98.69 6 VAL B O 1
ATOM 2641 N N . PHE B 1 7 ? 0.743 11.914 11.391 1 98.31 7 PHE B N 1
ATOM 2642 C CA . PHE B 1 7 ? 2.174 11.734 11.18 1 98.31 7 PHE B CA 1
ATOM 2643 C C . PHE B 1 7 ? 2.488 11.625 9.688 1 98.31 7 PHE B C 1
ATOM 2645 O O . PHE B 1 7 ? 1.729 11.008 8.938 1 98.31 7 PHE B O 1
ATOM 2652 N N . PRO B 1 8 ? 3.594 12.227 9.227 1 96.56 8 PRO B N 1
ATOM 2653 C CA . PRO B 1 8 ? 4.254 11.648 8.062 1 96.56 8 PRO B CA 1
ATOM 2654 C C . PRO B 1 8 ? 4.855 10.273 8.344 1 96.56 8 PRO B C 1
ATOM 2656 O O . PRO B 1 8 ? 5.77 10.156 9.164 1 96.56 8 PRO B O 1
ATOM 2659 N N . PRO B 1 9 ? 4.359 9.25 7.762 1 96.75 9 PRO B N 1
ATOM 2660 C CA . PRO B 1 9 ? 4.789 7.914 8.188 1 96.75 9 PRO B CA 1
ATOM 2661 C C . PRO B 1 9 ? 6.285 7.688 7.992 1 96.75 9 PRO B C 1
ATOM 2663 O O . PRO B 1 9 ? 6.836 8.047 6.945 1 96.75 9 PRO B O 1
ATOM 2666 N N . ALA B 1 10 ? 6.914 7.223 8.961 1 96.75 10 ALA B N 1
ATOM 2667 C CA . ALA B 1 10 ? 8.258 6.66 9 1 96.75 10 ALA B CA 1
ATOM 2668 C C . ALA B 1 10 ? 8.242 5.23 9.539 1 96.75 10 ALA B C 1
ATOM 2670 O O . ALA B 1 10 ? 7.199 4.75 10 1 96.75 10 ALA B O 1
ATOM 2671 N N . ILE B 1 11 ? 9.359 4.559 9.508 1 95.75 11 ILE B N 1
ATOM 2672 C CA . ILE B 1 11 ? 9.453 3.162 9.914 1 95.75 11 ILE B CA 1
ATOM 2673 C C . ILE B 1 11 ? 9.047 3.027 11.383 1 95.75 11 ILE B C 1
ATOM 2675 O O . ILE B 1 11 ? 8.438 2.031 11.773 1 95.75 11 ILE B O 1
ATOM 2679 N N . ASN B 1 12 ? 9.227 4.086 12.188 1 96.81 12 ASN B N 1
ATOM 2680 C CA . ASN B 1 12 ? 8.953 3.994 13.617 1 96.81 12 ASN B CA 1
ATOM 2681 C C . ASN B 1 12 ? 7.605 4.609 13.977 1 96.81 12 ASN B C 1
ATOM 2683 O O . ASN B 1 12 ? 7.219 4.641 15.148 1 96.81 12 ASN B O 1
ATOM 2687 N N . THR B 1 13 ? 6.844 5.074 12.984 1 98.56 13 THR B N 1
ATOM 2688 C CA . THR B 1 13 ? 5.574 5.746 13.242 1 98.56 13 THR B CA 1
ATOM 2689 C C . THR B 1 13 ? 4.602 4.809 13.953 1 98.56 13 THR B C 1
ATOM 2691 O O . THR B 1 13 ? 3.809 5.25 14.789 1 98.56 13 THR B O 1
ATOM 2694 N N . PRO B 1 14 ? 4.594 3.447 13.688 1 98.75 14 PRO B N 1
ATOM 2695 C CA . PRO B 1 14 ? 3.713 2.582 14.469 1 98.75 14 PRO B CA 1
ATOM 2696 C C . PRO B 1 14 ? 3.963 2.693 15.977 1 98.75 14 PRO B C 1
ATOM 2698 O O . PRO B 1 14 ? 3.02 2.658 16.766 1 98.75 14 PRO B O 1
ATOM 2701 N N . ASP B 1 15 ? 5.238 2.877 16.406 1 98.81 15 ASP B N 1
ATOM 2702 C CA . ASP B 1 15 ? 5.562 3.057 17.812 1 98.81 15 ASP B CA 1
ATOM 2703 C C . ASP B 1 15 ? 4.953 4.348 18.359 1 98.81 15 ASP B C 1
ATOM 2705 O O . ASP B 1 15 ? 4.484 4.383 19.5 1 98.81 15 ASP B O 1
ATOM 2709 N N . HIS B 1 16 ? 4.969 5.363 17.547 1 98.88 16 HIS B N 1
ATOM 2710 C CA . HIS B 1 16 ? 4.406 6.645 17.938 1 98.88 16 HIS B CA 1
ATOM 2711 C C . HIS B 1 16 ? 2.891 6.555 18.109 1 98.88 16 HIS B C 1
ATOM 2713 O O . HIS B 1 16 ? 2.316 7.184 19 1 98.88 16 HIS B O 1
ATOM 2719 N N . ILE B 1 17 ? 2.262 5.781 17.219 1 98.94 17 ILE B N 1
ATOM 2720 C CA . ILE B 1 17 ? 0.814 5.617 17.297 1 98.94 17 ILE B CA 1
ATOM 2721 C C . ILE B 1 17 ? 0.446 4.844 18.562 1 98.94 17 ILE B C 1
ATOM 2723 O O . ILE B 1 17 ? -0.542 5.168 19.219 1 98.94 17 ILE B O 1
ATOM 2727 N N . VAL B 1 18 ? 1.24 3.828 18.938 1 98.94 18 VAL B N 1
ATOM 2728 C CA . VAL B 1 18 ? 1.026 3.102 20.188 1 98.94 18 VAL B CA 1
ATOM 2729 C C . VAL B 1 18 ? 1.125 4.062 21.375 1 98.94 18 VAL B C 1
ATOM 2731 O O . VAL B 1 18 ? 0.273 4.051 22.266 1 98.94 18 VAL B O 1
ATOM 2734 N N . LEU B 1 19 ? 2.133 4.926 21.328 1 98.94 19 LEU B N 1
ATOM 2735 C CA . LEU B 1 19 ? 2.295 5.918 22.391 1 98.94 19 LEU B CA 1
ATOM 2736 C C . LEU B 1 19 ? 1.105 6.871 22.438 1 98.94 19 LEU B C 1
ATOM 2738 O O . LEU B 1 19 ? 0.631 7.234 23.516 1 98.94 19 LEU B O 1
ATOM 2742 N N . ALA B 1 20 ? 0.654 7.305 21.266 1 98.94 20 ALA B N 1
ATOM 2743 C CA . ALA B 1 20 ? -0.498 8.203 21.188 1 98.94 20 ALA B CA 1
ATOM 2744 C C . ALA B 1 20 ? -1.715 7.582 21.875 1 98.94 20 ALA B C 1
ATOM 2746 O O . ALA B 1 20 ? -2.439 8.266 22.609 1 98.94 20 ALA B O 1
ATOM 2747 N N . GLU B 1 21 ? -1.944 6.258 21.625 1 98.94 21 GLU B N 1
ATOM 2748 C CA . GLU B 1 21 ? -3.047 5.582 22.297 1 98.94 21 GLU B CA 1
ATOM 2749 C C . GLU B 1 21 ? -2.863 5.617 23.812 1 98.94 21 GLU B C 1
ATOM 2751 O O . GLU B 1 21 ? -3.803 5.926 24.547 1 98.94 21 GLU B O 1
ATOM 2756 N N . GLU B 1 22 ? -1.669 5.352 24.266 1 98.88 22 GLU B N 1
ATOM 2757 C CA . GLU B 1 22 ? -1.364 5.336 25.688 1 98.88 22 GLU B CA 1
ATOM 2758 C C . GLU B 1 22 ? -1.606 6.703 26.328 1 98.88 22 GLU B C 1
ATOM 2760 O O . GLU B 1 22 ? -2.006 6.793 27.484 1 98.88 22 GLU B O 1
ATOM 2765 N N . LEU B 1 23 ? -1.336 7.766 25.578 1 98.81 23 LEU B N 1
ATOM 2766 C CA . LEU B 1 23 ? -1.437 9.133 26.094 1 98.81 23 LEU B CA 1
ATOM 2767 C C . LEU B 1 23 ? -2.879 9.625 26.031 1 98.81 23 LEU B C 1
ATOM 2769 O O . LEU B 1 23 ? -3.189 10.695 26.547 1 98.81 23 LEU B O 1
ATOM 2773 N N . GLY B 1 24 ? -3.744 8.883 25.297 1 98.62 24 GLY B N 1
ATOM 2774 C CA . GLY B 1 24 ? -5.16 9.219 25.328 1 98.62 24 GLY B CA 1
ATOM 2775 C C . GLY B 1 24 ? -5.613 9.992 24.094 1 98.62 24 GLY B C 1
ATOM 2776 O O . GLY B 1 24 ? -6.68 10.609 24.109 1 98.62 24 GLY B O 1
ATOM 2777 N N . TYR B 1 25 ? -4.84 10.031 23.062 1 98.88 25 TYR B N 1
ATOM 2778 C CA . TYR B 1 25 ? -5.328 10.57 21.797 1 98.88 25 TYR B CA 1
ATOM 2779 C C . TYR B 1 25 ? -6.492 9.742 21.266 1 98.88 25 TYR B C 1
ATOM 2781 O O . TYR B 1 25 ? -6.504 8.516 21.406 1 98.88 25 TYR B O 1
ATOM 2789 N N . GLU B 1 26 ? -7.434 10.398 20.641 1 98.62 26 GLU B N 1
ATOM 2790 C CA . GLU B 1 26 ? -8.617 9.695 20.141 1 98.62 26 GLU B CA 1
ATOM 2791 C C . GLU B 1 26 ? -8.375 9.109 18.75 1 98.62 26 GLU B C 1
ATOM 2793 O O . GLU B 1 26 ? -8.906 8.047 18.422 1 98.62 26 GLU B O 1
ATOM 2798 N N . ARG B 1 27 ? -7.59 9.812 17.969 1 98.69 27 ARG B N 1
ATOM 2799 C CA . ARG B 1 27 ? -7.25 9.391 16.609 1 98.69 27 ARG B CA 1
ATOM 2800 C C . ARG B 1 27 ? -5.762 9.594 16.344 1 98.69 27 ARG B C 1
ATOM 2802 O O . ARG B 1 27 ? -5.164 10.57 16.797 1 98.69 27 ARG B O 1
ATOM 2809 N N . ALA B 1 28 ? -5.164 8.68 15.617 1 98.94 28 ALA B N 1
ATOM 2810 C CA . ALA B 1 28 ? -3.83 8.789 15.031 1 98.94 28 ALA B CA 1
ATOM 2811 C C . ALA B 1 28 ? -3.857 8.477 13.539 1 98.94 28 ALA B C 1
ATOM 2813 O O . ALA B 1 28 ? -4.062 7.328 13.141 1 98.94 28 ALA B O 1
ATOM 2814 N N . TRP B 1 29 ? -3.629 9.484 12.734 1 98.88 29 TRP B N 1
ATOM 2815 C CA . TRP B 1 29 ? -3.707 9.375 11.281 1 98.88 29 TRP B CA 1
ATOM 2816 C C . TRP B 1 29 ? -2.32 9.453 10.656 1 98.88 29 TRP B C 1
ATOM 2818 O O . TRP B 1 29 ? -1.348 9.805 11.32 1 98.88 29 TRP B O 1
ATOM 2828 N N . VAL B 1 30 ? -2.186 9.031 9.43 1 98.44 30 VAL B N 1
ATOM 2829 C CA . VAL B 1 30 ? -0.954 9.203 8.672 1 98.44 30 VAL B CA 1
ATOM 2830 C C . VAL B 1 30 ? -1.273 9.797 7.297 1 98.44 30 VAL B C 1
ATOM 2832 O O . VAL B 1 30 ? -2.393 9.664 6.801 1 98.44 30 VAL B O 1
ATOM 2835 N N . TYR B 1 31 ? -0.3 10.492 6.75 1 96.06 31 TYR B N 1
ATOM 2836 C CA . TYR B 1 31 ? -0.422 11.008 5.391 1 96.06 31 TYR B CA 1
ATOM 2837 C C . TYR B 1 31 ? -0.121 9.922 4.367 1 96.06 31 TYR B C 1
ATOM 2839 O O . TYR B 1 31 ? 0.481 8.898 4.695 1 96.06 31 TYR B O 1
ATOM 2847 N N . ASP B 1 32 ? -0.565 10.117 3.115 1 94.44 32 ASP B N 1
ATOM 2848 C CA . ASP B 1 32 ? -0.32 9.188 2.016 1 94.44 32 ASP B CA 1
ATOM 2849 C C . ASP B 1 32 ? 0.41 9.883 0.866 1 94.44 32 ASP B C 1
ATOM 2851 O O . ASP B 1 32 ? -0.196 10.203 -0.159 1 94.44 32 ASP B O 1
ATOM 2855 N N . VAL B 1 33 ? 1.685 10.039 1.036 1 91.81 33 VAL B N 1
ATOM 2856 C CA . VAL B 1 33 ? 2.566 10.578 0.009 1 91.81 33 VAL B CA 1
ATOM 2857 C C . VAL B 1 33 ? 3.768 9.656 -0.183 1 91.81 33 VAL B C 1
ATOM 2859 O O . VAL B 1 33 ? 4.855 9.93 0.33 1 91.81 33 VAL B O 1
ATOM 2862 N N . PRO B 1 34 ? 3.627 8.688 -1.012 1 90.25 34 PRO B N 1
ATOM 2863 C CA . PRO B 1 34 ? 4.598 7.598 -1.107 1 90.25 34 PRO B CA 1
ATOM 2864 C C . PRO B 1 34 ? 6.004 8.086 -1.447 1 90.25 34 PRO B C 1
ATOM 2866 O O . PRO B 1 34 ? 6.992 7.488 -1.015 1 90.25 34 PRO B O 1
ATOM 2869 N N . VAL B 1 35 ? 6.199 9.148 -2.135 1 91.31 35 VAL B N 1
ATOM 2870 C CA . VAL B 1 35 ? 7.516 9.562 -2.604 1 91.31 35 VAL B CA 1
ATOM 2871 C C . VAL B 1 35 ? 8.312 10.172 -1.45 1 91.31 35 VAL B C 1
ATOM 2873 O O . VAL B 1 35 ? 9.531 10.336 -1.544 1 91.31 35 VAL B O 1
ATOM 2876 N N . SER B 1 36 ? 7.578 10.469 -0.34 1 92.69 36 SER B N 1
ATOM 2877 C CA . SER B 1 36 ? 8.258 11.203 0.729 1 92.69 36 SER B CA 1
ATOM 2878 C C . SER B 1 36 ? 8.227 10.414 2.035 1 92.69 36 SER B C 1
ATOM 2880 O O . SER B 1 36 ? 9.062 10.633 2.916 1 92.69 36 SER B O 1
ATOM 2882 N N . TYR B 1 37 ? 7.234 9.578 2.143 1 95.06 37 TYR B N 1
ATOM 2883 C CA . TYR B 1 37 ? 6.996 8.938 3.432 1 95.06 37 TYR B CA 1
ATOM 2884 C C . TYR B 1 37 ? 7.062 7.422 3.311 1 95.06 37 TYR B C 1
ATOM 2886 O O . TYR B 1 37 ? 7.031 6.879 2.203 1 95.06 37 TYR B O 1
ATOM 2894 N N . ALA B 1 38 ? 7.219 6.793 4.5 1 96 38 ALA B N 1
ATOM 2895 C CA . ALA B 1 38 ? 7.086 5.34 4.543 1 96 38 ALA B CA 1
ATOM 2896 C C . ALA B 1 38 ? 5.676 4.906 4.156 1 96 38 ALA B C 1
ATOM 2898 O O . ALA B 1 38 ? 4.762 5.73 4.09 1 96 38 ALA B O 1
ATOM 2899 N N . ASP B 1 39 ? 5.559 3.648 3.898 1 97.12 39 ASP B N 1
ATOM 2900 C CA . ASP B 1 39 ? 4.324 3.117 3.33 1 97.12 39 ASP B CA 1
ATOM 2901 C C . ASP B 1 39 ? 3.152 3.309 4.289 1 97.12 39 ASP B C 1
ATOM 2903 O O . ASP B 1 39 ? 3.203 2.861 5.438 1 97.12 39 ASP B O 1
ATOM 2907 N N . THR B 1 40 ? 2.115 3.898 3.809 1 97.25 40 THR B N 1
ATOM 2908 C CA . THR B 1 40 ? 0.922 4.234 4.578 1 97.25 40 THR B CA 1
ATOM 2909 C C . THR B 1 40 ? 0.211 2.971 5.055 1 97.25 40 THR B C 1
ATOM 2911 O O . THR B 1 40 ? -0.103 2.84 6.238 1 97.25 40 THR B O 1
ATOM 2914 N N . GLY B 1 41 ? -0.041 2.025 4.152 1 97.69 41 GLY B N 1
ATOM 2915 C CA . GLY B 1 41 ? -0.762 0.805 4.477 1 97.69 41 GLY B CA 1
ATOM 2916 C C . GLY B 1 41 ? -0.07 -0.036 5.531 1 97.69 41 GLY B C 1
ATOM 2917 O O . GLY B 1 41 ? -0.679 -0.404 6.539 1 97.69 41 GLY B O 1
ATOM 2918 N N . ALA B 1 42 ? 1.215 -0.28 5.363 1 98.25 42 ALA B N 1
ATOM 2919 C CA . ALA B 1 42 ? 1.979 -1.095 6.301 1 98.25 42 ALA B CA 1
ATOM 2920 C C . ALA B 1 42 ? 2.061 -0.423 7.672 1 98.25 42 ALA B C 1
ATOM 2922 O O . ALA B 1 42 ? 1.94 -1.087 8.703 1 98.25 42 ALA B O 1
ATOM 2923 N N . THR B 1 43 ? 2.266 0.909 7.664 1 98.69 43 THR B N 1
ATOM 2924 C CA . THR B 1 43 ? 2.35 1.652 8.914 1 98.69 43 THR B CA 1
ATOM 2925 C C . THR B 1 43 ? 1.078 1.469 9.742 1 98.69 43 THR B C 1
ATOM 2927 O O . THR B 1 43 ? 1.144 1.131 10.922 1 98.69 43 THR B O 1
ATOM 2930 N N . LEU B 1 44 ? -0.028 1.638 9.109 1 98.88 44 LEU B N 1
ATOM 2931 C CA . LEU B 1 44 ? -1.293 1.552 9.836 1 98.88 44 LEU B CA 1
ATOM 2932 C C . LEU B 1 44 ? -1.631 0.103 10.164 1 98.88 44 LEU B C 1
ATOM 2934 O O . LEU B 1 44 ? -2.262 -0.172 11.188 1 98.88 44 LEU B O 1
ATOM 2938 N N . ALA B 1 45 ? -1.216 -0.852 9.289 1 98.75 45 ALA B N 1
ATOM 2939 C CA . ALA B 1 45 ? -1.416 -2.264 9.609 1 98.75 45 ALA B CA 1
ATOM 2940 C C . ALA B 1 45 ? -0.662 -2.65 10.875 1 98.75 45 ALA B C 1
ATOM 2942 O O . ALA B 1 45 ? -1.217 -3.311 11.758 1 98.75 45 ALA B O 1
ATOM 2943 N N . PHE B 1 46 ? 0.65 -2.211 11 1 98.75 46 PHE B N 1
ATOM 2944 C CA . PHE B 1 46 ? 1.435 -2.459 12.203 1 98.75 46 PHE B CA 1
ATOM 2945 C C . PHE B 1 46 ? 0.76 -1.845 13.422 1 98.75 46 PHE B C 1
ATOM 2947 O O . PHE B 1 46 ? 0.678 -2.477 14.477 1 98.75 46 PHE B O 1
ATOM 2954 N N . ALA B 1 47 ? 0.265 -0.617 13.234 1 98.88 47 ALA B N 1
ATOM 2955 C CA . ALA B 1 47 ? -0.385 0.074 14.344 1 98.88 47 ALA B CA 1
ATOM 2956 C C . ALA B 1 47 ? -1.668 -0.642 14.758 1 98.88 47 ALA B C 1
ATOM 2958 O O . ALA B 1 47 ? -1.951 -0.779 15.945 1 98.88 47 ALA B O 1
ATOM 2959 N N . ALA B 1 48 ? -2.43 -1.062 13.766 1 98.75 48 ALA B N 1
ATOM 2960 C CA . ALA B 1 48 ? -3.703 -1.724 14.039 1 98.75 48 ALA B CA 1
ATOM 2961 C C . ALA B 1 48 ? -3.502 -2.969 14.898 1 98.75 48 ALA B C 1
ATOM 2963 O O . ALA B 1 48 ? -4.273 -3.225 15.828 1 98.75 48 ALA B O 1
ATOM 2964 N N . LYS B 1 49 ? -2.457 -3.727 14.656 1 97.88 49 LYS B N 1
ATOM 2965 C CA . LYS B 1 49 ? -2.188 -4.965 15.383 1 97.88 49 LYS B CA 1
ATOM 2966 C C . LYS B 1 49 ? -1.692 -4.676 16.797 1 97.88 49 LYS B C 1
ATOM 2968 O O . LYS B 1 49 ? -1.729 -5.555 17.656 1 97.88 49 LYS B O 1
ATOM 2973 N N . ARG B 1 50 ? -1.285 -3.4 17.047 1 98.62 50 ARG B N 1
ATOM 2974 C CA . ARG B 1 50 ? -0.623 -3.096 18.312 1 98.62 50 ARG B CA 1
ATOM 2975 C C . ARG B 1 50 ? -1.45 -2.121 19.141 1 98.62 50 ARG B C 1
ATOM 2977 O O . ARG B 1 50 ? -0.998 -1.647 20.188 1 98.62 50 ARG B O 1
ATOM 2984 N N . THR B 1 51 ? -2.582 -1.701 18.609 1 98.81 51 THR B N 1
ATOM 2985 C CA . THR B 1 51 ? -3.49 -0.819 19.344 1 98.81 51 THR B CA 1
ATOM 2986 C C . THR B 1 51 ? -4.891 -1.424 19.406 1 98.81 51 THR B C 1
ATOM 2988 O O . THR B 1 51 ? -5.188 -2.395 18.703 1 98.81 51 THR B O 1
ATOM 2991 N N . SER B 1 52 ? -5.762 -0.899 20.25 1 98.38 52 SER B N 1
ATOM 2992 C CA . SER B 1 52 ? -7.055 -1.542 20.469 1 98.38 52 SER B CA 1
ATOM 2993 C C . SER B 1 52 ? -8.18 -0.516 20.5 1 98.38 52 SER B C 1
ATOM 2995 O O . SER B 1 52 ? -9.352 -0.861 20.297 1 98.38 52 SER B O 1
ATOM 2997 N N . SER B 1 53 ? -7.855 0.778 20.797 1 98.5 53 SER B N 1
ATOM 2998 C CA . SER B 1 53 ? -8.945 1.722 21.016 1 98.5 53 SER B CA 1
ATOM 2999 C C . SER B 1 53 ? -8.805 2.955 20.125 1 98.5 53 SER B C 1
ATOM 3001 O O . SER B 1 53 ? -9.797 3.504 19.656 1 98.5 53 SER B O 1
ATOM 3003 N N . ILE B 1 54 ? -7.582 3.438 19.922 1 98.88 54 ILE B N 1
ATOM 3004 C CA . ILE B 1 54 ? -7.359 4.648 19.141 1 98.88 54 ILE B CA 1
ATOM 3005 C C . ILE B 1 54 ? -7.855 4.441 17.719 1 98.88 54 ILE B C 1
ATOM 3007 O O . ILE B 1 54 ? -7.668 3.367 17.141 1 98.88 54 ILE B O 1
ATOM 3011 N N . ARG B 1 55 ? -8.57 5.379 17.203 1 98.75 55 ARG B N 1
ATOM 3012 C CA . ARG B 1 55 ? -8.984 5.301 15.805 1 98.75 55 ARG B CA 1
ATOM 3013 C C . ARG B 1 55 ? -7.809 5.578 14.875 1 98.75 55 ARG B C 1
ATOM 3015 O O . ARG B 1 55 ? -6.992 6.461 15.133 1 98.75 55 ARG B O 1
ATOM 3022 N N . LEU B 1 56 ? -7.703 4.809 13.844 1 98.88 56 LEU B N 1
ATOM 3023 C CA . LEU B 1 56 ? -6.656 4.938 12.836 1 98.88 56 LEU B CA 1
ATOM 3024 C C . LEU B 1 56 ? -7.215 5.527 11.547 1 98.88 56 LEU B C 1
ATOM 3026 O O . LEU B 1 56 ? -8.406 5.395 11.258 1 98.88 56 LEU B O 1
ATOM 3030 N N . GLY B 1 57 ? -6.289 6.203 10.758 1 98.69 57 GLY B N 1
ATOM 3031 C CA . GLY B 1 57 ? -6.848 6.777 9.547 1 98.69 57 GLY B CA 1
ATOM 3032 C C . GLY B 1 57 ? -5.793 7.309 8.594 1 98.69 57 GLY B C 1
ATOM 3033 O O . GLY B 1 57 ? -4.605 7.344 8.93 1 98.69 57 GLY B O 1
ATOM 3034 N N . VAL B 1 58 ? -6.223 7.57 7.371 1 98.19 58 VAL B N 1
ATOM 3035 C CA . VAL B 1 58 ? -5.395 8.172 6.328 1 98.19 58 VAL B CA 1
ATOM 3036 C C . VAL B 1 58 ? -5.914 9.57 6 1 98.19 58 VAL B C 1
ATOM 3038 O O . VAL B 1 58 ? -7.109 9.758 5.777 1 98.19 58 VAL B O 1
ATOM 3041 N N . SER B 1 59 ? -5.02 10.562 6.039 1 95.81 59 SER B N 1
ATOM 3042 C CA . SER B 1 59 ? -5.312 11.945 5.676 1 95.81 59 SER B CA 1
ATOM 3043 C C . SER B 1 59 ? -4.336 12.453 4.621 1 95.81 59 SER B C 1
ATOM 3045 O O . SER B 1 59 ? -3.295 13.023 4.957 1 95.81 59 SER B O 1
ATOM 3047 N N . VAL B 1 60 ? -4.5 12.109 3.398 1 94.62 60 VAL B N 1
ATOM 3048 C CA . VAL B 1 60 ? -5.734 11.602 2.812 1 94.62 60 VAL B CA 1
ATOM 3049 C C . VAL B 1 60 ? -5.41 10.734 1.599 1 94.62 60 VAL B C 1
ATOM 3051 O O . VAL B 1 60 ? -4.328 10.844 1.019 1 94.62 60 VAL B O 1
ATOM 3054 N N . PHE B 1 61 ? -6.305 9.836 1.236 1 94.44 61 PHE B N 1
ATOM 3055 C CA . PHE B 1 61 ? -6.293 9.172 -0.062 1 94.44 61 PHE B CA 1
ATOM 3056 C C . PHE B 1 61 ? -6.574 10.164 -1.181 1 94.44 61 PHE B C 1
ATOM 3058 O O . PHE B 1 61 ? -7.426 11.047 -1.037 1 94.44 61 PHE B O 1
ATOM 3065 N N . THR B 1 62 ? -5.855 10.047 -2.242 1 90.31 62 THR B N 1
ATOM 3066 C CA . THR B 1 62 ? -6.117 10.844 -3.434 1 90.31 62 THR B CA 1
ATOM 3067 C C . THR B 1 62 ? -6.309 9.945 -4.652 1 90.31 62 THR B C 1
ATOM 3069 O O . THR B 1 62 ? -5.754 8.852 -4.719 1 90.31 62 THR B O 1
ATOM 3072 N N . PRO B 1 63 ? -7.043 10.391 -5.637 1 86.25 63 PRO B N 1
ATOM 3073 C CA . PRO B 1 63 ? -7.324 9.555 -6.805 1 86.25 63 PRO B CA 1
ATOM 3074 C C . PRO B 1 63 ? -6.125 9.422 -7.742 1 86.25 63 PRO B C 1
ATOM 3076 O O . PRO B 1 63 ? -6.102 8.539 -8.602 1 86.25 63 PRO B O 1
ATOM 3079 N N . HIS B 1 64 ? -5.113 10.188 -7.617 1 82.81 64 HIS B N 1
ATOM 3080 C CA . HIS B 1 64 ? -4.043 10.242 -8.609 1 82.81 64 HIS B CA 1
ATOM 3081 C C . HIS B 1 64 ? -2.998 9.164 -8.352 1 82.81 64 HIS B C 1
ATOM 3083 O O . HIS B 1 64 ? -2.277 8.758 -9.266 1 82.81 64 HIS B O 1
ATOM 3089 N N . LEU B 1 65 ? -2.914 8.664 -7.16 1 84.75 65 LEU B N 1
ATOM 3090 C CA . LEU B 1 65 ? -1.808 7.793 -6.773 1 84.75 65 LEU B CA 1
ATOM 3091 C C . LEU B 1 65 ? -2.141 6.332 -7.062 1 84.75 65 LEU B C 1
ATOM 3093 O O . LEU B 1 65 ? -1.247 5.535 -7.359 1 84.75 65 LEU B O 1
ATOM 3097 N N . ARG B 1 66 ? -3.396 6.031 -6.918 1 89.44 66 ARG B N 1
ATOM 3098 C CA . ARG B 1 66 ? -3.863 4.656 -7.094 1 89.44 66 ARG B CA 1
ATOM 3099 C C . ARG B 1 66 ? -5.238 4.625 -7.75 1 89.44 66 ARG B C 1
ATOM 3101 O O . ARG B 1 66 ? -6.027 5.562 -7.598 1 89.44 66 ARG B O 1
ATOM 3108 N N . HIS B 1 67 ? -5.441 3.557 -8.414 1 89.88 67 HIS B N 1
ATOM 3109 C CA . HIS B 1 67 ? -6.777 3.33 -8.953 1 89.88 67 HIS B CA 1
ATOM 3110 C C . HIS B 1 67 ? -7.816 3.262 -7.84 1 89.88 67 HIS B C 1
ATOM 3112 O O . HIS B 1 67 ? -7.5 2.889 -6.711 1 89.88 67 HIS B O 1
ATOM 3118 N N . LEU B 1 68 ? -9.086 3.615 -8.109 1 94.44 68 LEU B N 1
ATOM 3119 C CA . LEU B 1 68 ? -10.211 3.602 -7.188 1 94.44 68 LEU B CA 1
ATOM 3120 C C . LEU B 1 68 ? -10.273 2.281 -6.426 1 94.44 68 LEU B C 1
ATOM 3122 O O . LEU B 1 68 ? -10.398 2.271 -5.199 1 94.44 68 LEU B O 1
ATOM 3126 N N . THR B 1 69 ? -10.086 1.149 -7.109 1 93.94 69 THR B N 1
ATOM 3127 C CA . THR B 1 69 ? -10.234 -0.162 -6.488 1 93.94 69 THR B CA 1
ATOM 3128 C C . THR B 1 69 ? -9.062 -0.452 -5.559 1 93.94 69 THR B C 1
ATOM 3130 O O . THR B 1 69 ? -9.219 -1.133 -4.543 1 93.94 69 THR B O 1
ATOM 3133 N N . ALA B 1 70 ? -7.898 0.073 -5.883 1 94.25 70 ALA B N 1
ATOM 3134 C CA . ALA B 1 70 ? -6.742 -0.124 -5.016 1 94.25 70 ALA B CA 1
ATOM 3135 C C . ALA B 1 70 ? -6.922 0.608 -3.689 1 94.25 70 ALA B C 1
ATOM 3137 O O . ALA B 1 70 ? -6.617 0.063 -2.625 1 94.25 70 ALA B O 1
ATOM 3138 N N . ASN B 1 71 ? -7.438 1.847 -3.775 1 96.38 71 ASN B N 1
ATOM 3139 C CA . ASN B 1 71 ? -7.719 2.572 -2.543 1 96.38 71 ASN B CA 1
ATOM 3140 C C . ASN B 1 71 ? -8.836 1.902 -1.74 1 96.38 71 ASN B C 1
ATOM 3142 O O . ASN B 1 71 ? -8.727 1.768 -0.52 1 96.38 71 ASN B O 1
ATOM 3146 N N . ALA B 1 72 ? -9.883 1.481 -2.447 1 97.56 72 ALA B N 1
ATOM 3147 C CA . ALA B 1 72 ? -10.984 0.805 -1.774 1 97.56 72 ALA B CA 1
ATOM 3148 C C . ALA B 1 72 ? -10.508 -0.462 -1.071 1 97.56 72 ALA B C 1
ATOM 3150 O O . ALA B 1 72 ? -10.898 -0.732 0.067 1 97.56 72 ALA B O 1
ATOM 3151 N N . ALA B 1 73 ? -9.656 -1.191 -1.739 1 96.94 73 ALA B N 1
ATOM 3152 C CA . ALA B 1 73 ? -9.141 -2.441 -1.188 1 96.94 73 ALA B CA 1
ATOM 3153 C C . ALA B 1 73 ? -8.258 -2.178 0.03 1 96.94 73 ALA B C 1
ATOM 3155 O O . ALA B 1 73 ? -8.32 -2.91 1.021 1 96.94 73 ALA B O 1
ATOM 3156 N N . LEU B 1 74 ? -7.434 -1.173 -0.039 1 97.62 74 LEU B N 1
ATOM 3157 C CA . LEU B 1 74 ? -6.59 -0.827 1.101 1 97.62 74 LEU B CA 1
ATOM 3158 C C . LEU B 1 74 ? -7.438 -0.406 2.297 1 97.62 74 LEU B C 1
ATOM 3160 O O . LEU B 1 74 ? -7.172 -0.819 3.428 1 97.62 74 LEU B O 1
ATOM 3164 N N . ILE B 1 75 ? -8.477 0.382 2.031 1 98.44 75 ILE B N 1
ATOM 3165 C CA . ILE B 1 75 ? -9.391 0.806 3.084 1 98.44 75 ILE B CA 1
ATOM 3166 C C . ILE B 1 75 ? -10.055 -0.417 3.713 1 98.44 75 ILE B C 1
ATOM 3168 O O . ILE B 1 75 ? -10.109 -0.541 4.938 1 98.44 75 ILE B O 1
ATOM 3172 N N . ALA B 1 76 ? -10.539 -1.339 2.875 1 98.19 76 ALA B N 1
ATOM 3173 C CA . ALA B 1 76 ? -11.188 -2.551 3.367 1 98.19 76 ALA B CA 1
ATOM 3174 C C . ALA B 1 76 ? -10.234 -3.371 4.23 1 98.19 76 ALA B C 1
ATOM 3176 O O . ALA B 1 76 ? -10.625 -3.877 5.285 1 98.19 76 ALA B O 1
ATOM 3177 N N . TYR B 1 77 ? -9.031 -3.494 3.832 1 98.25 77 TYR B N 1
ATOM 3178 C CA . TYR B 1 77 ? -8.016 -4.246 4.562 1 98.25 77 TYR B CA 1
ATOM 3179 C C . TYR B 1 77 ? -7.754 -3.623 5.93 1 98.25 77 TYR B C 1
ATOM 3181 O O . TYR B 1 77 ? -7.797 -4.312 6.949 1 98.25 77 TYR B O 1
ATOM 3189 N N . LEU B 1 78 ? -7.5 -2.305 5.945 1 98.5 78 LEU B N 1
ATOM 3190 C CA . LEU B 1 78 ? -7.168 -1.613 7.184 1 98.5 78 LEU B CA 1
ATOM 3191 C C . LEU B 1 78 ? -8.359 -1.599 8.133 1 98.5 78 LEU B C 1
ATOM 3193 O O . LEU B 1 78 ? -8.195 -1.763 9.344 1 98.5 78 LEU B O 1
ATOM 3197 N N . ALA B 1 79 ? -9.57 -1.434 7.602 1 98.19 79 ALA B N 1
ATOM 3198 C CA . ALA B 1 79 ? -10.781 -1.467 8.422 1 98.19 79 ALA B CA 1
ATOM 3199 C C . ALA B 1 79 ? -11.008 -2.859 9.008 1 98.19 79 ALA B C 1
ATOM 3201 O O . ALA B 1 79 ? -11.594 -3 10.078 1 98.19 79 ALA B O 1
ATOM 3202 N N . THR B 1 80 ? -10.562 -3.881 8.266 1 97.19 80 THR B N 1
ATOM 3203 C CA . THR B 1 80 ? -10.648 -5.246 8.773 1 97.19 80 THR B CA 1
ATOM 3204 C C . THR B 1 80 ? -9.695 -5.449 9.945 1 97.19 80 THR B C 1
ATOM 3206 O O . THR B 1 80 ? -10.047 -6.113 10.93 1 97.19 80 THR B O 1
ATOM 3209 N N . LEU B 1 81 ? -8.516 -4.867 9.898 1 97.38 81 LEU B N 1
ATOM 3210 C CA . LEU B 1 81 ? -7.531 -5.008 10.961 1 97.38 81 LEU B CA 1
ATOM 3211 C C . LEU B 1 81 ? -7.926 -4.176 12.18 1 97.38 81 LEU B C 1
ATOM 3213 O O . LEU B 1 81 ? -7.535 -4.492 13.305 1 97.38 81 LEU B O 1
ATOM 3217 N N . ALA B 1 82 ? -8.641 -3.064 11.953 1 97.62 82 ALA B N 1
ATOM 3218 C CA . ALA B 1 82 ? -9.102 -2.168 13.008 1 97.62 82 ALA B CA 1
ATOM 3219 C C . ALA B 1 82 ? -10.609 -1.956 12.93 1 97.62 82 ALA B C 1
ATOM 3221 O O . ALA B 1 82 ? -11.07 -0.84 12.688 1 97.62 82 ALA B O 1
ATOM 3222 N N . PRO B 1 83 ? -11.383 -2.994 13.242 1 96.38 83 PRO B N 1
ATOM 3223 C CA . PRO B 1 83 ? -12.836 -2.926 13.039 1 96.38 83 PRO B CA 1
ATOM 3224 C C . PRO B 1 83 ? -13.492 -1.823 13.859 1 96.38 83 PRO B C 1
ATOM 3226 O O . PRO B 1 83 ? -13.305 -1.761 15.078 1 96.38 83 PRO B O 1
ATOM 3229 N N . GLY B 1 84 ? -14.195 -0.982 13.164 1 96.25 84 GLY B N 1
ATOM 3230 C CA . GLY B 1 84 ? -14.977 0.057 13.82 1 96.25 84 GLY B CA 1
ATOM 3231 C C . GLY B 1 84 ? -14.156 1.285 14.172 1 96.25 84 GLY B C 1
ATOM 3232 O O . GLY B 1 84 ? -14.672 2.23 14.766 1 96.25 84 GLY B O 1
ATOM 3233 N N . ARG B 1 85 ? -12.961 1.292 13.789 1 97.12 85 ARG B N 1
ATOM 3234 C CA . ARG B 1 85 ? -12.164 2.43 14.234 1 97.12 85 ARG B CA 1
ATOM 3235 C C . ARG B 1 85 ? -11.266 2.943 13.117 1 97.12 85 ARG B C 1
ATOM 3237 O O . ARG B 1 85 ? -10.164 3.432 13.367 1 97.12 85 ARG B O 1
ATOM 3244 N N . PHE B 1 86 ? -11.672 2.787 11.875 1 98.5 86 PHE B N 1
ATOM 3245 C CA . PHE B 1 86 ? -10.867 3.299 10.766 1 98.5 86 PHE B CA 1
ATOM 3246 C C . PHE B 1 86 ? -11.539 4.504 10.117 1 98.5 86 PHE B C 1
ATOM 3248 O O . PHE B 1 86 ? -12.734 4.457 9.805 1 98.5 86 PHE B O 1
ATOM 3255 N N . ASP B 1 87 ? -10.719 5.586 9.875 1 98.62 87 ASP B N 1
ATOM 3256 C CA . ASP B 1 87 ? -11.141 6.82 9.219 1 98.62 87 ASP B CA 1
ATOM 3257 C C . ASP B 1 87 ? -10.492 6.965 7.848 1 98.62 87 ASP B C 1
ATOM 3259 O O . ASP B 1 87 ? -9.266 6.891 7.723 1 98.62 87 ASP B O 1
ATOM 3263 N N . ALA B 1 88 ? -11.305 7.145 6.84 1 98.5 88 ALA B N 1
ATOM 3264 C CA . ALA B 1 88 ? -10.797 7.363 5.488 1 98.5 88 ALA B CA 1
ATOM 3265 C C . ALA B 1 88 ? -10.953 8.828 5.078 1 98.5 88 ALA B C 1
ATOM 3267 O O . ALA B 1 88 ? -12.062 9.289 4.809 1 98.5 88 ALA B O 1
ATOM 3268 N N . GLY B 1 89 ? -9.844 9.531 5.047 1 97.75 89 GLY B N 1
ATOM 3269 C CA . GLY B 1 89 ? -9.844 10.867 4.48 1 97.75 89 GLY B CA 1
ATOM 3270 C C . GLY B 1 89 ? -9.586 10.883 2.986 1 97.75 89 GLY B C 1
ATOM 3271 O O . GLY B 1 89 ? -8.672 10.211 2.504 1 97.75 89 GLY B O 1
ATOM 3272 N N . ILE B 1 90 ? -10.398 11.617 2.264 1 97 90 ILE B N 1
ATOM 3273 C CA . ILE B 1 90 ? -10.242 11.758 0.82 1 97 90 ILE B CA 1
ATOM 3274 C C . ILE B 1 90 ? -10.047 13.234 0.466 1 97 90 ILE B C 1
ATOM 3276 O O . ILE B 1 90 ? -10.727 14.102 1.016 1 97 90 ILE B O 1
ATOM 3280 N N . GLY B 1 91 ? -9.125 13.453 -0.354 1 93.25 91 GLY B N 1
ATOM 3281 C CA . GLY B 1 91 ? -8.898 14.82 -0.799 1 93.25 91 GLY B CA 1
ATOM 3282 C C . GLY B 1 91 ? -8.641 14.922 -2.289 1 93.25 91 GLY B C 1
ATOM 3283 O O . GLY B 1 91 ? -8.531 13.906 -2.979 1 93.25 91 GLY B O 1
ATOM 3284 N N . ALA B 1 92 ? -8.539 16.156 -2.736 1 85 92 ALA B N 1
ATOM 3285 C CA . ALA B 1 92 ? -8.328 16.438 -4.152 1 85 92 ALA B CA 1
ATOM 3286 C C . ALA B 1 92 ? -6.867 16.219 -4.543 1 85 92 ALA B C 1
ATOM 3288 O O . ALA B 1 92 ? -6.547 16.094 -5.727 1 85 92 ALA B O 1
ATOM 3289 N N . GLY B 1 93 ? -5.969 16.141 -3.598 1 75.69 93 GLY B N 1
ATOM 3290 C CA . GLY B 1 93 ? -4.574 15.812 -3.859 1 75.69 93 GLY B CA 1
ATOM 3291 C C . GLY B 1 93 ? -3.695 17.031 -4.047 1 75.69 93 GLY B C 1
ATOM 3292 O O . GLY B 1 93 ? -2.943 17.109 -5.023 1 75.69 93 GLY B O 1
ATOM 3293 N N . PHE B 1 94 ? -3.498 17.969 -3.078 1 74.31 94 PHE B N 1
ATOM 3294 C CA . PHE B 1 94 ? -2.648 19.156 -3.219 1 74.31 94 PHE B CA 1
ATOM 3295 C C . PHE B 1 94 ? -1.183 18.75 -3.328 1 74.31 94 PHE B C 1
ATOM 3297 O O . PHE B 1 94 ? -0.627 18.703 -4.43 1 74.31 94 PHE B O 1
ATOM 3304 N N . THR B 1 95 ? -0.641 18.188 -2.359 1 67.69 95 THR B N 1
ATOM 3305 C CA . THR B 1 95 ? 0.777 17.844 -2.346 1 67.69 95 THR B CA 1
ATOM 3306 C C . THR B 1 95 ? 1.069 16.719 -3.324 1 67.69 95 THR B C 1
ATOM 3308 O O . THR B 1 95 ? 2.029 16.781 -4.094 1 67.69 95 THR B O 1
ATOM 3311 N N . SER B 1 96 ? 0.229 15.727 -3.338 1 70.81 96 SER B N 1
ATOM 3312 C CA . SER B 1 96 ? 0.467 14.578 -4.207 1 70.81 96 SER B CA 1
ATOM 3313 C C . SER B 1 96 ? 0.373 14.969 -5.68 1 70.81 96 SER B C 1
ATOM 3315 O O . SER B 1 96 ? 1.154 14.5 -6.504 1 70.81 96 SER B O 1
ATOM 3317 N N . SER B 1 97 ? -0.551 15.812 -5.992 1 75.69 97 SER B N 1
ATOM 3318 C CA . SER B 1 97 ? -0.701 16.266 -7.371 1 75.69 97 SER B CA 1
ATOM 3319 C C . SER B 1 97 ? 0.484 17.125 -7.801 1 75.69 97 SER B C 1
ATOM 3321 O O . SER B 1 97 ? 0.979 17 -8.922 1 75.69 97 SER B O 1
ATOM 3323 N N . THR B 1 98 ? 0.886 17.969 -6.863 1 75.94 98 THR B N 1
ATOM 3324 C CA . THR B 1 98 ? 2.02 18.828 -7.16 1 75.94 98 THR B CA 1
ATOM 3325 C C . THR B 1 98 ? 3.262 18 -7.484 1 75.94 98 THR B C 1
ATOM 3327 O O . THR B 1 98 ? 3.955 18.281 -8.469 1 75.94 98 THR B O 1
ATOM 3330 N N . TYR B 1 99 ? 3.471 17.016 -6.727 1 79.19 99 TYR B N 1
ATOM 3331 C CA . TYR B 1 99 ? 4.621 16.141 -6.934 1 79.19 99 TYR B CA 1
ATOM 3332 C C . TYR B 1 99 ? 4.562 15.484 -8.305 1 79.19 99 TYR B C 1
ATOM 3334 O O . TYR B 1 99 ? 5.594 15.297 -8.953 1 79.19 99 TYR B O 1
ATOM 3342 N N . LEU B 1 100 ? 3.359 15.195 -8.75 1 76.94 100 LEU B N 1
ATOM 3343 C CA . LEU B 1 100 ? 3.189 14.5 -10.023 1 76.94 100 LEU B CA 1
ATOM 3344 C C . LEU B 1 100 ? 3.076 15.492 -11.172 1 76.94 100 LEU B C 1
ATOM 3346 O O . LEU B 1 100 ? 2.906 15.094 -12.328 1 76.94 100 LEU B O 1
ATOM 3350 N N . GLY B 1 101 ? 3.186 16.766 -10.797 1 75.19 101 GLY B N 1
ATOM 3351 C CA . GLY B 1 101 ? 3.039 17.812 -11.805 1 75.19 101 GLY B CA 1
ATOM 3352 C C . GLY B 1 101 ? 1.629 17.906 -12.352 1 75.19 101 GLY B C 1
ATOM 3353 O O . GLY B 1 101 ? 1.435 18.234 -13.531 1 75.19 101 GLY B O 1
ATOM 3354 N N . ARG B 1 102 ? 0.689 17.484 -11.523 1 77.19 102 ARG B N 1
ATOM 3355 C CA . ARG B 1 102 ? -0.715 17.5 -11.922 1 77.19 102 ARG B CA 1
ATOM 3356 C C . ARG B 1 102 ? -1.506 18.531 -11.125 1 77.19 102 ARG B C 1
ATOM 3358 O O . ARG B 1 102 ? -1.031 19.031 -10.102 1 77.19 102 ARG B O 1
ATOM 3365 N N . LYS B 1 103 ? -2.619 18.891 -11.664 1 81.5 103 LYS B N 1
ATOM 3366 C CA . LYS B 1 103 ? -3.561 19.719 -10.93 1 81.5 103 LYS B CA 1
ATOM 3367 C C . LYS B 1 103 ? -4.43 18.891 -9.992 1 81.5 103 LYS B C 1
ATOM 3369 O O . LYS B 1 103 ? -4.695 17.719 -10.273 1 81.5 103 LYS B O 1
ATOM 3374 N N . PRO B 1 104 ? -4.863 19.516 -8.93 1 84.44 104 PRO B N 1
ATOM 3375 C CA . PRO B 1 104 ? -5.805 18.797 -8.062 1 84.44 104 PRO B CA 1
ATOM 3376 C C . PRO B 1 104 ? -7.082 18.391 -8.797 1 84.44 104 PRO B C 1
ATOM 3378 O O . PRO B 1 104 ? -7.48 19.031 -9.766 1 84.44 104 PRO B O 1
ATOM 3381 N N . SER B 1 105 ? -7.703 17.328 -8.32 1 87.81 105 SER B N 1
ATOM 3382 C CA . SER B 1 105 ? -8.953 16.859 -8.898 1 87.81 105 SER B CA 1
ATOM 3383 C C . SER B 1 105 ? -10.094 17.828 -8.617 1 87.81 105 SER B C 1
ATOM 3385 O O . SER B 1 105 ? -10.102 18.5 -7.586 1 87.81 105 SER B O 1
ATOM 3387 N N . ARG B 1 106 ? -11.094 17.922 -9.539 1 91.69 106 ARG B N 1
ATOM 3388 C CA . ARG B 1 106 ? -12.273 18.75 -9.336 1 91.69 106 ARG B CA 1
ATOM 3389 C C . ARG B 1 106 ? -13.18 18.156 -8.258 1 91.69 106 ARG B C 1
ATOM 3391 O O . ARG B 1 106 ? -13.305 16.938 -8.148 1 91.69 106 ARG B O 1
ATOM 3398 N N . TRP B 1 107 ? -13.812 19.031 -7.508 1 94.81 107 TRP B N 1
ATOM 3399 C CA . TRP B 1 107 ? -14.625 18.594 -6.371 1 94.81 107 TRP B CA 1
ATOM 3400 C C . TRP B 1 107 ? -15.773 17.703 -6.824 1 94.81 107 TRP B C 1
ATOM 3402 O O . TRP B 1 107 ? -16.172 16.781 -6.113 1 94.81 107 TRP B O 1
ATOM 3412 N N . ALA B 1 108 ? -16.328 18.016 -8 1 95.19 108 ALA B N 1
ATOM 3413 C CA . ALA B 1 108 ? -17.375 17.141 -8.539 1 95.19 108 ALA B CA 1
ATOM 3414 C C . ALA B 1 108 ? -16.859 15.711 -8.719 1 95.19 108 ALA B C 1
ATOM 3416 O O . ALA B 1 108 ? -17.578 14.75 -8.438 1 95.19 108 ALA B O 1
ATOM 3417 N N . TYR B 1 109 ? -15.633 15.625 -9.164 1 94.88 109 TYR B N 1
ATOM 3418 C CA . TYR B 1 109 ? -15.008 14.312 -9.336 1 94.88 109 TYR B CA 1
ATOM 3419 C C . TYR B 1 109 ? -14.766 13.648 -7.984 1 94.88 109 TYR B C 1
ATOM 3421 O O . TYR B 1 109 ? -14.953 12.438 -7.84 1 94.88 109 TYR B O 1
ATOM 3429 N N . ILE B 1 110 ? -14.359 14.414 -7.008 1 95.81 110 ILE B N 1
ATOM 3430 C CA . ILE B 1 110 ? -14.109 13.875 -5.672 1 95.81 110 ILE B CA 1
ATOM 3431 C C . ILE B 1 110 ? -15.414 13.328 -5.086 1 95.81 110 ILE B C 1
ATOM 3433 O O . ILE B 1 110 ? -15.422 12.258 -4.473 1 95.81 110 ILE B O 1
ATOM 3437 N N . GLU B 1 111 ? -16.484 14.094 -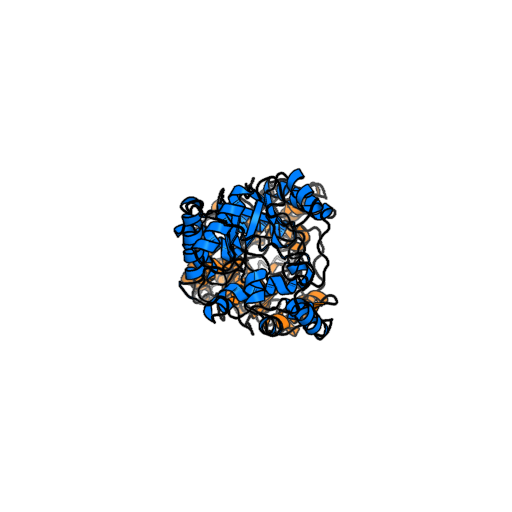5.25 1 97.38 111 GLU B N 1
ATOM 3438 C CA . GLU B 1 111 ? -17.766 13.633 -4.758 1 97.38 111 GLU B CA 1
ATOM 3439 C C . GLU B 1 111 ? -18.156 12.305 -5.398 1 97.38 111 GLU B C 1
ATOM 3441 O O . GLU B 1 111 ? -18.562 11.367 -4.707 1 97.38 111 GLU B O 1
ATOM 3446 N N . GLU B 1 112 ? -18.016 12.234 -6.719 1 97 112 GLU B N 1
ATOM 3447 C CA . GLU B 1 112 ? -18.297 10.992 -7.438 1 97 112 GLU B CA 1
ATOM 3448 C C . GLU B 1 112 ? -17.391 9.859 -6.949 1 97 112 GLU B C 1
ATOM 3450 O O . GLU B 1 112 ? -17.844 8.727 -6.785 1 97 112 GLU B O 1
ATOM 3455 N N . TYR B 1 113 ? -16.172 10.172 -6.773 1 96.81 113 TYR B N 1
ATOM 3456 C CA . TYR B 1 113 ? -15.172 9.219 -6.324 1 96.81 113 TYR B CA 1
ATOM 3457 C C . TYR B 1 113 ? -15.539 8.633 -4.969 1 96.81 113 TYR B C 1
ATOM 3459 O O . TYR B 1 113 ? -15.484 7.414 -4.777 1 96.81 113 TYR B O 1
ATOM 3467 N N . VAL B 1 114 ? -15.953 9.453 -4.016 1 97.81 114 VAL B N 1
ATOM 3468 C CA . VAL B 1 114 ? -16.297 9 -2.668 1 97.81 114 VAL B CA 1
ATOM 3469 C C . VAL B 1 114 ? -17.562 8.148 -2.713 1 97.81 114 VAL B C 1
ATOM 3471 O O . VAL B 1 114 ? -17.656 7.133 -2.02 1 97.81 114 VAL B O 1
ATOM 3474 N N . LEU B 1 115 ? -18.5 8.547 -3.525 1 97.94 115 LEU B N 1
ATOM 3475 C CA . LEU B 1 115 ? -19.719 7.754 -3.664 1 97.94 115 LEU B CA 1
ATOM 3476 C C . LEU B 1 115 ? -19.406 6.367 -4.215 1 97.94 115 LEU B C 1
ATOM 3478 O O . LEU B 1 115 ? -19.953 5.367 -3.742 1 97.94 115 LEU B O 1
ATOM 3482 N N . ALA B 1 116 ? -18.5 6.309 -5.191 1 97.88 116 ALA B N 1
ATOM 3483 C CA . ALA B 1 116 ? -18.078 5.027 -5.746 1 97.88 116 ALA B CA 1
ATOM 3484 C C . ALA B 1 116 ? -17.375 4.184 -4.691 1 97.88 116 ALA B C 1
ATOM 3486 O O . ALA B 1 116 ? -17.594 2.975 -4.598 1 97.88 116 ALA B O 1
ATOM 3487 N N . LEU B 1 117 ? -16.531 4.82 -3.887 1 97.75 117 LEU B N 1
ATOM 3488 C CA . LEU B 1 117 ? -15.859 4.133 -2.793 1 97.75 117 LEU B CA 1
ATOM 3489 C C . LEU B 1 117 ? -16.859 3.523 -1.826 1 97.75 117 LEU B C 1
ATOM 3491 O O . LEU B 1 117 ? -16.734 2.363 -1.428 1 97.75 117 LEU B O 1
ATOM 3495 N N . LYS B 1 118 ? -17.875 4.309 -1.482 1 97.81 118 LYS B N 1
ATOM 3496 C CA . LYS B 1 118 ? -18.891 3.852 -0.548 1 97.81 118 LYS B CA 1
ATOM 3497 C C . LYS B 1 118 ? -19.625 2.627 -1.091 1 97.81 118 LYS B C 1
ATOM 3499 O O . LYS B 1 118 ? -19.875 1.672 -0.353 1 97.81 118 LYS B O 1
ATOM 3504 N N . GLU B 1 119 ? -19.953 2.635 -2.391 1 98 119 GLU B N 1
ATOM 3505 C CA . GLU B 1 119 ? -20.625 1.499 -3.012 1 98 119 GLU B CA 1
ATOM 3506 C C . GLU B 1 119 ? -19.75 0.248 -2.975 1 98 119 GLU B C 1
ATOM 3508 O O . GLU B 1 119 ? -20.219 -0.832 -2.607 1 98 119 GLU B O 1
ATOM 3513 N N . LEU B 1 120 ? -18.5 0.407 -3.336 1 97.88 120 LEU B N 1
ATOM 3514 C CA . LEU B 1 120 ? -17.578 -0.723 -3.34 1 97.88 120 LEU B CA 1
ATOM 3515 C C . LEU B 1 120 ? -17.422 -1.301 -1.938 1 97.88 120 LEU B C 1
ATOM 3517 O O . LEU B 1 120 ? -17.469 -2.52 -1.755 1 97.88 120 LEU B O 1
ATOM 3521 N N . LEU B 1 121 ? -17.297 -0.441 -0.933 1 98 121 LEU B N 1
ATOM 3522 C CA . LEU B 1 121 ? -17.047 -0.885 0.435 1 98 121 LEU B CA 1
ATOM 3523 C C . LEU B 1 121 ? -18.312 -1.454 1.06 1 98 121 LEU B C 1
ATOM 3525 O O . LEU B 1 121 ? -18.25 -2.154 2.072 1 98 121 LEU B O 1
ATOM 3529 N N . ALA B 1 122 ? -19.469 -1.15 0.452 1 97.75 122 ALA B N 1
ATOM 3530 C CA . ALA B 1 122 ? -20.734 -1.767 0.847 1 97.75 122 ALA B CA 1
ATOM 3531 C C . ALA B 1 122 ? -20.891 -3.152 0.224 1 97.75 122 ALA B C 1
ATOM 3533 O O . ALA B 1 122 ? -21.844 -3.873 0.526 1 97.75 122 ALA B O 1
ATOM 3534 N N . GLY B 1 123 ? -19.984 -3.545 -0.667 1 96.44 123 GLY B N 1
ATOM 3535 C CA . GLY B 1 123 ? -20.031 -4.848 -1.312 1 96.44 123 GLY B CA 1
ATOM 3536 C C . GLY B 1 123 ? -20.781 -4.836 -2.631 1 96.44 123 GLY B C 1
ATOM 3537 O O . GLY B 1 123 ? -21.156 -5.891 -3.146 1 96.44 123 GLY B O 1
ATOM 3538 N N . ARG B 1 124 ? -20.953 -3.621 -3.17 1 97.12 124 ARG B N 1
ATOM 3539 C CA . ARG B 1 124 ? -21.719 -3.502 -4.414 1 97.12 124 ARG B CA 1
ATOM 3540 C C . ARG B 1 124 ? -20.781 -3.18 -5.586 1 97.12 124 ARG B C 1
ATOM 3542 O O . ARG B 1 124 ? -19.641 -2.795 -5.383 1 97.12 124 ARG B O 1
ATOM 3549 N N . ASP B 1 125 ? -21.328 -3.387 -6.832 1 95.19 125 ASP B N 1
ATOM 3550 C CA . ASP B 1 125 ? -20.609 -3.043 -8.062 1 95.19 125 ASP B CA 1
ATOM 3551 C C . ASP B 1 125 ? -20.828 -1.575 -8.422 1 95.19 125 ASP B C 1
ATOM 3553 O O . ASP B 1 125 ? -21.844 -0.976 -8.062 1 95.19 125 ASP B O 1
ATOM 3557 N N . VAL B 1 126 ? -19.844 -1.058 -9.07 1 95.69 126 VAL B N 1
ATOM 3558 C CA . VAL B 1 126 ? -19.969 0.308 -9.562 1 95.69 126 VAL B CA 1
ATOM 3559 C C . VAL B 1 126 ? -19.531 0.369 -11.031 1 95.69 126 VAL B C 1
ATOM 3561 O O . VAL B 1 126 ? -18.688 -0.41 -11.461 1 95.69 126 VAL B O 1
ATOM 3564 N N . GLU B 1 127 ? -20.188 1.179 -11.781 1 94.5 127 GLU B N 1
ATOM 3565 C CA . GLU B 1 127 ? -19.688 1.546 -13.109 1 94.5 127 GLU B CA 1
ATOM 3566 C C . GLU B 1 127 ? -18.703 2.703 -13.023 1 94.5 127 GLU B C 1
ATOM 3568 O O . GLU B 1 127 ? -19.031 3.775 -12.516 1 94.5 127 GLU B O 1
ATOM 3573 N N . TRP B 1 128 ? -17.516 2.43 -13.406 1 92 128 TRP B N 1
ATOM 3574 C CA . TRP B 1 128 ? -16.438 3.414 -13.32 1 92 128 TRP B CA 1
ATOM 3575 C C . TRP B 1 128 ? -15.586 3.404 -14.586 1 92 128 TRP B C 1
ATOM 3577 O O . TRP B 1 128 ? -15.016 2.375 -14.953 1 92 128 TRP B O 1
ATOM 3587 N N . GLU B 1 129 ? -15.531 4.523 -15.32 1 86.38 129 GLU B N 1
ATOM 3588 C CA . GLU B 1 129 ? -14.781 4.648 -16.562 1 86.38 129 GLU B CA 1
ATOM 3589 C C . GLU B 1 129 ? -15.164 3.551 -17.562 1 86.38 129 GLU B C 1
ATOM 3591 O O . GLU B 1 129 ? -14.297 2.842 -18.078 1 86.38 129 GLU B O 1
ATOM 3596 N N . ASP B 1 130 ? -16.359 3.234 -17.672 1 87.44 130 ASP B N 1
ATOM 3597 C CA . ASP B 1 130 ? -16.984 2.346 -18.641 1 87.44 130 ASP B CA 1
ATOM 3598 C C . ASP B 1 130 ? -16.656 0.885 -18.328 1 87.44 130 ASP B C 1
ATOM 3600 O O . ASP B 1 130 ? -16.578 0.056 -19.25 1 87.44 130 ASP B O 1
ATOM 3604 N N . THR B 1 131 ? -16.375 0.621 -17.141 1 90.56 131 THR B N 1
ATOM 3605 C CA . THR B 1 131 ? -16.109 -0.742 -16.703 1 90.56 131 THR B CA 1
ATOM 3606 C C . THR B 1 131 ? -16.828 -1.038 -15.391 1 90.56 131 THR B C 1
ATOM 3608 O O . THR B 1 131 ? -16.875 -0.189 -14.5 1 90.56 131 THR B O 1
ATOM 3611 N N . THR B 1 132 ? -17.406 -2.205 -15.289 1 93.25 132 THR B N 1
ATOM 3612 C CA . THR B 1 132 ? -17.969 -2.643 -14.016 1 93.25 132 THR B CA 1
ATOM 3613 C C . THR B 1 132 ? -16.859 -3.074 -13.055 1 93.25 132 THR B C 1
ATOM 3615 O O . THR B 1 132 ? -16.047 -3.939 -13.383 1 93.25 132 THR B O 1
ATOM 3618 N N . LEU B 1 133 ? -16.828 -2.41 -11.922 1 93.12 133 LEU B N 1
ATOM 3619 C CA . LEU B 1 133 ? -15.82 -2.721 -10.914 1 93.12 133 LEU B CA 1
ATOM 3620 C C . LEU B 1 133 ? -16.469 -3.357 -9.688 1 93.12 133 LEU B C 1
ATOM 3622 O O . LEU B 1 133 ? -17.594 -3.033 -9.336 1 93.12 133 LEU B O 1
ATOM 3626 N N . SER B 1 134 ? -15.734 -4.27 -9.117 1 93.81 134 SER B N 1
ATOM 3627 C CA . SER B 1 134 ? -16.156 -4.934 -7.895 1 93.81 134 SER B CA 1
ATOM 3628 C C . SER B 1 134 ? -14.961 -5.305 -7.023 1 93.81 134 SER B C 1
ATOM 3630 O O . SER B 1 134 ? -13.867 -5.547 -7.531 1 93.81 134 SER B O 1
ATOM 3632 N N . LEU B 1 135 ? -15.141 -5.227 -5.715 1 95 135 LEU B N 1
ATOM 3633 C CA . LEU B 1 135 ? -14.203 -5.871 -4.801 1 95 135 LEU B CA 1
ATOM 3634 C C . LEU B 1 135 ? -14.57 -7.336 -4.586 1 95 135 LEU B C 1
ATOM 3636 O O . LEU B 1 135 ? -15.633 -7.637 -4.043 1 95 135 LEU B O 1
ATOM 3640 N N . MET B 1 136 ? -13.688 -8.234 -4.949 1 93.12 136 MET B N 1
ATOM 3641 C CA . MET B 1 136 ? -14.039 -9.648 -5.074 1 93.12 136 MET B CA 1
ATOM 3642 C C . MET B 1 136 ? -13.328 -10.477 -4.012 1 93.12 136 MET B C 1
ATOM 3644 O O . MET B 1 136 ? -12.992 -11.641 -4.246 1 93.12 136 MET B O 1
ATOM 3648 N N . HIS B 1 137 ? -13.062 -9.898 -2.898 1 93.44 137 HIS B N 1
ATOM 3649 C CA . HIS B 1 137 ? -12.422 -10.648 -1.825 1 93.44 137 HIS B CA 1
ATOM 3650 C C . HIS B 1 137 ? -13.273 -11.844 -1.406 1 93.44 137 HIS B C 1
ATOM 3652 O O . HIS B 1 137 ? -14.484 -11.711 -1.202 1 93.44 137 HIS B O 1
ATOM 3658 N N . SER B 1 138 ? -12.648 -13.031 -1.329 1 90.06 138 SER B N 1
ATOM 3659 C CA . SER B 1 138 ? -13.312 -14.188 -0.75 1 90.06 138 SER B CA 1
ATOM 3660 C C . SER B 1 138 ? -13.125 -14.234 0.763 1 90.06 138 SER B C 1
ATOM 3662 O O . SER B 1 138 ? -12.25 -13.562 1.307 1 90.06 138 SER B O 1
ATOM 3664 N N . PRO B 1 139 ? -13.891 -15.055 1.411 1 89.06 139 PRO B N 1
ATOM 3665 C CA . PRO B 1 139 ? -13.711 -15.203 2.857 1 89.06 139 PRO B CA 1
ATOM 3666 C C . PRO B 1 139 ? -12.305 -15.656 3.238 1 89.06 139 PRO B C 1
ATOM 3668 O O . PRO B 1 139 ? -11.812 -15.297 4.312 1 89.06 139 PRO B O 1
ATOM 3671 N N . ALA B 1 140 ? -11.648 -16.328 2.354 1 91.25 140 ALA B N 1
ATOM 3672 C CA . ALA B 1 140 ? -10.312 -16.859 2.621 1 91.25 140 ALA B CA 1
ATOM 3673 C C . ALA B 1 140 ? -9.297 -15.734 2.77 1 91.25 140 ALA B C 1
ATOM 3675 O O . ALA B 1 140 ? -8.242 -15.914 3.383 1 91.25 140 ALA B O 1
ATOM 3676 N N . SER B 1 141 ? -9.625 -14.57 2.227 1 92.25 141 SER B N 1
ATOM 3677 C CA . SER B 1 141 ? -8.727 -13.422 2.336 1 92.25 141 SER B CA 1
ATOM 3678 C C . SER B 1 141 ? -8.742 -12.836 3.744 1 92.25 141 SER B C 1
ATOM 3680 O O . SER B 1 141 ? -7.82 -12.125 4.137 1 92.25 141 SER B O 1
ATOM 3682 N N . GLY B 1 142 ? -9.852 -13.07 4.457 1 93.62 142 GLY B N 1
ATOM 3683 C CA . GLY B 1 142 ? -10.07 -12.477 5.762 1 93.62 142 GLY B CA 1
ATOM 3684 C C . GLY B 1 142 ? -10.805 -11.148 5.695 1 93.62 142 GLY B C 1
ATOM 3685 O O . GLY B 1 142 ? -11.047 -10.508 6.723 1 93.62 142 GLY B O 1
ATOM 3686 N N . ILE B 1 143 ? -11.203 -10.688 4.457 1 95.88 143 ILE B N 1
ATOM 3687 C CA . ILE B 1 143 ? -11.914 -9.43 4.258 1 95.88 143 ILE B CA 1
ATOM 3688 C C . ILE B 1 143 ? -13.367 -9.711 3.873 1 95.88 143 ILE B C 1
ATOM 3690 O O . ILE B 1 143 ? -13.633 -10.516 2.984 1 95.88 143 ILE B O 1
ATOM 3694 N N . SER B 1 144 ? -14.242 -9.141 4.547 1 95 144 SER B N 1
ATOM 3695 C CA . SER B 1 144 ? -15.664 -9.312 4.273 1 95 144 SER B CA 1
ATOM 3696 C C . SER B 1 144 ? -16.359 -7.969 4.105 1 95 144 SER B C 1
ATOM 3698 O O . SER B 1 144 ? -15.844 -6.934 4.527 1 95 144 SER B O 1
ATOM 3700 N N . TYR B 1 145 ? -17.469 -7.957 3.502 1 95.5 145 TYR B N 1
ATOM 3701 C CA . TYR B 1 145 ? -18.25 -6.762 3.23 1 95.5 145 TYR B CA 1
ATOM 3702 C C . TYR B 1 145 ? -19.656 -6.891 3.824 1 95.5 145 TYR B C 1
ATOM 3704 O O . TYR B 1 145 ? -20.172 -8 3.998 1 95.5 145 TYR B O 1
ATOM 3712 N N . PRO B 1 146 ? -20.375 -5.855 4.195 1 96.38 146 PRO B N 1
ATOM 3713 C CA . PRO B 1 146 ? -19.922 -4.477 4.023 1 96.38 146 PRO B CA 1
ATOM 3714 C C . PRO B 1 146 ? -18.859 -4.074 5.043 1 96.38 146 PRO B C 1
ATOM 3716 O O . PRO B 1 146 ? -18.766 -4.684 6.109 1 96.38 146 PRO B O 1
ATOM 3719 N N . VAL B 1 147 ? -18.016 -3.145 4.676 1 95.5 147 VAL B N 1
ATOM 3720 C CA . VAL B 1 147 ? -17 -2.543 5.527 1 95.5 147 VAL B CA 1
ATOM 3721 C C . VAL B 1 147 ? -17.469 -1.172 6.008 1 95.5 147 VAL B C 1
ATOM 3723 O O . VAL B 1 147 ? -17.875 -0.326 5.203 1 95.5 147 VAL B O 1
ATOM 3726 N N . ASP B 1 148 ? -17.406 -0.969 7.289 1 90.94 148 ASP B N 1
ATOM 3727 C CA . ASP B 1 148 ? -17.781 0.303 7.891 1 90.94 148 ASP B CA 1
ATOM 3728 C C . ASP B 1 148 ? -16.578 1.229 8.039 1 90.94 148 ASP B C 1
ATOM 3730 O O . ASP B 1 148 ? -15.586 0.863 8.672 1 90.94 148 ASP B O 1
ATOM 3734 N N . VAL B 1 149 ? -16.688 2.348 7.5 1 95.81 149 VAL B N 1
ATOM 3735 C CA . VAL B 1 149 ? -15.602 3.324 7.559 1 95.81 149 VAL B CA 1
ATOM 3736 C C . VAL B 1 149 ? -16.188 4.723 7.758 1 95.81 149 VAL B C 1
ATOM 3738 O O . VAL B 1 149 ? -17.281 5.02 7.297 1 95.81 149 VAL B O 1
ATOM 3741 N N . THR B 1 150 ? -15.539 5.57 8.539 1 97.44 150 THR B N 1
ATOM 3742 C CA . THR B 1 150 ? -15.883 6.98 8.664 1 97.44 150 THR B CA 1
ATOM 3743 C C . THR B 1 150 ? -15.156 7.812 7.617 1 97.44 150 THR B C 1
ATOM 3745 O O . THR B 1 150 ? -13.938 7.707 7.473 1 97.44 150 THR B O 1
ATOM 3748 N N . TYR B 1 151 ? -15.938 8.609 6.914 1 97.81 151 TYR B N 1
ATOM 3749 C CA . TYR B 1 151 ? -15.344 9.383 5.828 1 97.81 151 TYR B CA 1
ATOM 3750 C C . TYR B 1 151 ? -15.055 10.812 6.266 1 97.81 151 TYR B C 1
ATOM 3752 O O . TYR B 1 151 ? -15.852 11.414 6.988 1 97.81 151 TYR B O 1
ATOM 3760 N N . TRP B 1 152 ? -13.977 11.297 5.852 1 97.81 152 TRP B N 1
ATOM 3761 C CA . TRP B 1 152 ? -13.555 12.68 6.012 1 97.81 152 TRP B CA 1
ATOM 3762 C C . TRP B 1 152 ? -13.133 13.281 4.672 1 97.81 152 TRP B C 1
ATOM 3764 O O . TRP B 1 152 ? -12.625 12.578 3.803 1 97.81 152 TRP B O 1
ATOM 3774 N N . ILE B 1 153 ? -13.383 14.586 4.523 1 96.94 153 ILE B N 1
ATOM 3775 C CA . ILE B 1 153 ? -12.984 15.305 3.32 1 96.94 153 ILE B CA 1
ATOM 3776 C C . ILE B 1 153 ? -11.938 16.359 3.674 1 96.94 153 ILE B C 1
ATOM 3778 O O . ILE B 1 153 ? -12.148 17.172 4.578 1 96.94 153 ILE B O 1
ATOM 3782 N N . ALA B 1 154 ? -10.781 16.25 3.064 1 95.44 154 ALA B N 1
ATOM 3783 C CA . ALA B 1 154 ? -9.805 17.328 3.209 1 95.44 154 ALA B CA 1
ATOM 3784 C C . ALA B 1 154 ? -10.188 18.531 2.35 1 95.44 154 ALA B C 1
ATOM 3786 O O . ALA B 1 154 ? -10.016 18.5 1.128 1 95.44 154 ALA B O 1
ATOM 3787 N N . ALA B 1 155 ? -10.648 19.562 2.951 1 92.62 155 ALA B N 1
ATOM 3788 C CA . ALA B 1 155 ? -11.133 20.734 2.25 1 92.62 155 ALA B CA 1
ATOM 3789 C C . ALA B 1 155 ? -10.781 22.016 3.01 1 92.62 155 ALA B C 1
ATOM 3791 O O . ALA B 1 155 ? -10.758 22.016 4.242 1 92.62 155 ALA B O 1
ATOM 3792 N N . HIS B 1 156 ? -10.586 23.062 2.275 1 88.88 156 HIS B N 1
ATOM 3793 C CA . HIS B 1 156 ? -10.18 24.328 2.885 1 88.88 156 HIS B CA 1
ATOM 3794 C C . HIS B 1 156 ? -11.094 25.469 2.445 1 88.88 156 HIS B C 1
ATOM 3796 O O . HIS B 1 156 ? -10.82 26.625 2.742 1 88.88 156 HIS B O 1
ATOM 3802 N N . GLY B 1 157 ? -12.219 25.094 1.726 1 88.75 157 GLY B N 1
ATOM 3803 C CA . GLY B 1 157 ? -13.109 26.125 1.229 1 88.75 157 GLY B CA 1
ATOM 3804 C C . GLY B 1 157 ? -14.531 25.625 1.027 1 88.75 157 GLY B C 1
ATOM 3805 O O . GLY B 1 157 ? -14.836 24.469 1.279 1 88.75 157 GLY B O 1
ATOM 3806 N N . PRO B 1 158 ? -15.359 26.578 0.585 1 90.81 158 PRO B N 1
ATOM 3807 C CA . PRO B 1 158 ? -16.797 26.312 0.563 1 90.81 158 PRO B CA 1
ATOM 3808 C C . PRO B 1 158 ? -17.172 25.156 -0.359 1 90.81 158 PRO B C 1
ATOM 3810 O O . PRO B 1 158 ? -18.078 24.375 -0.042 1 90.81 158 PRO B O 1
ATOM 3813 N N . LYS B 1 159 ? -16.578 25.047 -1.509 1 93.69 159 LYS B N 1
ATOM 3814 C CA . LYS B 1 159 ? -16.922 23.969 -2.436 1 93.69 159 LYS B CA 1
ATOM 3815 C C . LYS B 1 159 ? -16.641 22.594 -1.822 1 93.69 159 LYS B C 1
ATOM 3817 O O . LYS B 1 159 ? -17.484 21.703 -1.894 1 93.69 159 LYS B O 1
ATOM 3822 N N . GLY B 1 160 ? -15.477 22.453 -1.215 1 94.5 160 GLY B N 1
ATOM 3823 C CA . GLY B 1 160 ? -15.141 21.203 -0.537 1 94.5 160 GLY B CA 1
ATOM 3824 C C . GLY B 1 160 ? -16.016 20.938 0.679 1 94.5 160 GLY B C 1
ATOM 3825 O O . GLY B 1 160 ? -16.406 19.797 0.927 1 94.5 160 GLY B O 1
ATOM 3826 N N . PHE B 1 161 ? -16.344 22 1.387 1 95.12 161 PHE B N 1
ATOM 3827 C CA . PHE B 1 161 ? -17.234 21.875 2.533 1 95.12 161 PHE B CA 1
ATOM 3828 C C . PHE B 1 161 ? -18.625 21.406 2.096 1 95.12 161 PHE B C 1
ATOM 3830 O O . PHE B 1 161 ? -19.25 20.594 2.783 1 95.12 161 PHE B O 1
ATOM 3837 N N . GLY B 1 162 ? -19.047 21.969 0.981 1 96.44 162 GLY B N 1
ATOM 3838 C CA . GLY B 1 162 ? -20.312 21.516 0.427 1 96.44 162 GLY B CA 1
ATOM 3839 C C . GLY B 1 162 ? -20.328 20.047 0.093 1 96.44 162 GLY B C 1
ATOM 3840 O O . GLY B 1 162 ? -21.297 19.344 0.383 1 96.44 162 GLY B O 1
ATOM 3841 N N . VAL B 1 163 ? -19.25 19.531 -0.469 1 96.75 163 VAL B N 1
ATOM 3842 C CA . VAL B 1 163 ? -19.109 18.109 -0.791 1 96.75 163 VAL B CA 1
ATOM 3843 C C . VAL B 1 163 ? -19.172 17.281 0.492 1 96.75 163 VAL B C 1
ATOM 3845 O O . VAL B 1 163 ? -19.859 16.266 0.557 1 96.75 163 VAL B O 1
ATOM 3848 N N . ALA B 1 164 ? -18.453 17.719 1.518 1 97.12 164 ALA B N 1
ATOM 3849 C CA . ALA B 1 164 ? -18.453 17.031 2.801 1 97.12 164 ALA B CA 1
ATOM 3850 C C . ALA B 1 164 ? -19.859 16.953 3.385 1 97.12 164 ALA B C 1
ATOM 3852 O O . ALA B 1 164 ? -20.281 15.891 3.857 1 97.12 164 ALA B O 1
ATOM 3853 N N . GLN B 1 165 ? -20.562 18.016 3.293 1 96.75 165 GLN B N 1
ATOM 3854 C CA . GLN B 1 165 ? -21.922 18.078 3.824 1 96.75 165 GLN B CA 1
ATOM 3855 C C . GLN B 1 165 ? -22.844 17.109 3.088 1 96.75 165 GLN B C 1
ATOM 3857 O O . GLN B 1 165 ? -23.594 16.359 3.717 1 96.75 165 GLN B O 1
ATOM 3862 N N . ARG B 1 166 ? -22.781 17.141 1.798 1 97.25 166 ARG B N 1
ATOM 3863 C CA . ARG B 1 166 ? -23.656 16.281 0.994 1 97.25 166 ARG B CA 1
ATOM 3864 C C . ARG B 1 166 ? -23.344 14.812 1.217 1 97.25 166 ARG B C 1
ATOM 3866 O O . ARG B 1 166 ? -24.234 13.961 1.147 1 97.25 166 ARG B O 1
ATOM 3873 N N . LEU B 1 167 ? -22.125 14.5 1.598 1 96.88 167 LEU B N 1
ATOM 3874 C CA . LEU B 1 167 ? -21.703 13.125 1.785 1 96.88 167 LEU B CA 1
ATOM 3875 C C . LEU B 1 167 ? -21.891 12.688 3.234 1 96.88 167 LEU B C 1
ATOM 3877 O O . LEU B 1 167 ? -21.688 11.516 3.564 1 96.88 167 LEU B O 1
ATOM 3881 N N . GLY B 1 168 ? -22.219 13.656 4.094 1 95.88 168 GLY B N 1
ATOM 3882 C CA . GLY B 1 168 ? -22.297 13.344 5.512 1 95.88 168 GLY B CA 1
ATOM 3883 C C . GLY B 1 168 ? -20.938 13.008 6.113 1 95.88 168 GLY B C 1
ATOM 3884 O O . GLY B 1 168 ? -20.844 12.156 7 1 95.88 168 GLY B O 1
ATOM 3885 N N . ALA B 1 169 ? -19.891 13.617 5.617 1 96.81 169 ALA B N 1
ATOM 3886 C CA . ALA B 1 169 ? -18.516 13.352 6.051 1 96.81 169 ALA B CA 1
ATOM 3887 C C . ALA B 1 169 ? -17.984 14.477 6.938 1 96.81 169 ALA B C 1
ATOM 3889 O O . ALA B 1 169 ? -18.484 15.609 6.875 1 96.81 169 ALA B O 1
ATOM 3890 N N . GLY B 1 170 ? -17.078 14.203 7.816 1 96.62 170 GLY B N 1
ATOM 3891 C CA . GLY B 1 170 ? -16.312 15.242 8.484 1 96.62 170 GLY B CA 1
ATOM 3892 C C . GLY B 1 170 ? -15.328 15.945 7.57 1 96.62 170 GLY B C 1
ATOM 3893 O O . GLY B 1 170 ? -15.125 15.523 6.426 1 96.62 170 GLY B O 1
ATOM 3894 N N . VAL B 1 171 ? -14.805 17 8.125 1 96.38 171 VAL B N 1
ATOM 3895 C CA . VAL B 1 171 ? -13.82 17.766 7.359 1 96.38 171 VAL B CA 1
ATOM 3896 C C . VAL B 1 171 ? -12.492 17.797 8.109 1 96.38 171 VAL B C 1
ATOM 3898 O O . VAL B 1 171 ? -12.469 17.906 9.336 1 96.38 171 VAL B O 1
ATOM 3901 N N . VAL B 1 172 ? -11.406 17.547 7.465 1 96 172 VAL B N 1
ATOM 3902 C CA . VAL B 1 172 ? -10.086 17.891 7.969 1 96 172 VAL B CA 1
ATOM 3903 C C . VAL B 1 172 ? -9.555 19.109 7.227 1 96 172 VAL B C 1
ATOM 3905 O O . VAL B 1 172 ? -9.57 19.156 5.992 1 96 172 VAL B O 1
ATOM 3908 N N . THR B 1 173 ? -9.188 20.141 7.953 1 92.81 173 THR B N 1
ATOM 3909 C CA . THR B 1 173 ? -8.805 21.391 7.324 1 92.81 173 THR B CA 1
ATOM 3910 C C . THR B 1 173 ? -7.691 22.078 8.117 1 92.81 173 THR B C 1
ATOM 3912 O O . THR B 1 173 ? -7.43 21.719 9.266 1 92.81 173 THR B O 1
ATOM 3915 N N . ASN B 1 174 ? -6.953 22.859 7.422 1 86.69 174 ASN B N 1
ATOM 3916 C CA . ASN B 1 174 ? -5.992 23.766 8.031 1 86.69 174 ASN B CA 1
ATOM 3917 C C . ASN B 1 174 ? -6.566 25.172 8.164 1 86.69 174 ASN B C 1
ATOM 3919 O O . ASN B 1 174 ? -6.734 25.875 7.164 1 86.69 174 ASN B O 1
ATOM 3923 N N . PRO B 1 175 ? -6.871 25.578 9.367 1 75.25 175 PRO B N 1
ATOM 3924 C CA . PRO B 1 175 ? -7.594 26.844 9.555 1 75.25 175 PRO B CA 1
ATOM 3925 C C . PRO B 1 175 ? -6.742 28.062 9.227 1 75.25 175 PRO B C 1
ATOM 3927 O O . PRO B 1 175 ? -7.27 29.172 9.086 1 75.25 175 PRO B O 1
ATOM 3930 N N . THR B 1 176 ? -5.488 27.797 9.133 1 67.56 176 THR B N 1
ATOM 3931 C CA . THR B 1 176 ? -4.617 28.938 8.922 1 67.56 176 THR B CA 1
ATOM 3932 C C . THR B 1 176 ? -4.801 29.516 7.516 1 67.56 176 THR B C 1
ATOM 3934 O O . THR B 1 176 ? -4.199 30.531 7.168 1 67.56 176 THR B O 1
ATOM 3937 N N . HIS B 1 177 ? -5.676 28.938 6.879 1 60.78 177 HIS B N 1
ATOM 3938 C CA . HIS B 1 177 ? -5.938 29.359 5.508 1 60.78 177 HIS B CA 1
ATOM 3939 C C . HIS B 1 177 ? -6.977 30.484 5.469 1 60.78 177 HIS B C 1
ATOM 3941 O O . HIS B 1 177 ? -7.121 31.156 4.449 1 60.78 177 HIS B O 1
ATOM 3947 N N . GLY B 1 178 ? -7.59 30.672 6.652 1 61.91 178 GLY B N 1
ATOM 3948 C CA . GLY B 1 178 ? -8.656 31.672 6.656 1 61.91 178 GLY B CA 1
ATOM 3949 C C . GLY B 1 178 ? -8.781 32.406 7.977 1 61.91 178 GLY B C 1
ATOM 3950 O O . GLY B 1 178 ? -7.945 32.219 8.867 1 61.91 178 GLY B O 1
ATOM 3951 N N . ASP B 1 179 ? -9.75 33.156 7.98 1 68.12 179 ASP B N 1
ATOM 3952 C CA . ASP B 1 179 ? -9.953 34.031 9.133 1 68.12 179 ASP B CA 1
ATOM 3953 C C . ASP B 1 179 ? -10.844 33.375 10.18 1 68.12 179 ASP B C 1
ATOM 3955 O O . ASP B 1 179 ? -10.859 33.781 11.336 1 68.12 179 ASP B O 1
ATOM 3959 N N . ASN B 1 180 ? -11.57 32.406 9.672 1 77.88 180 ASN B N 1
ATOM 3960 C CA . ASN B 1 180 ? -12.453 31.688 10.578 1 77.88 180 ASN B CA 1
ATOM 3961 C C . ASN B 1 180 ? -11.734 30.516 11.25 1 77.88 180 ASN B C 1
ATOM 3963 O O . ASN B 1 180 ? -11.344 29.562 10.586 1 77.88 180 ASN B O 1
ATOM 3967 N N . PRO B 1 181 ? -11.641 30.578 12.555 1 80.06 181 PRO B N 1
ATOM 3968 C CA . PRO B 1 181 ? -10.906 29.516 13.258 1 80.06 181 PRO B CA 1
ATOM 3969 C C . PRO B 1 181 ? -11.578 28.156 13.141 1 80.06 181 PRO B C 1
ATOM 3971 O O . PRO B 1 181 ? -10.93 27.125 13.328 1 80.06 181 PRO B O 1
ATOM 3974 N N . VAL B 1 182 ? -12.883 28.188 12.891 1 86.12 182 VAL B N 1
ATOM 3975 C CA . VAL B 1 182 ? -13.648 26.953 12.672 1 86.12 182 VAL B CA 1
ATOM 3976 C C . VAL B 1 182 ? -14.539 27.109 11.445 1 86.12 182 VAL B C 1
ATOM 3978 O O . VAL B 1 182 ? -15.719 27.438 11.562 1 86.12 182 VAL B O 1
ATOM 3981 N N . PRO B 1 183 ? -14.055 26.797 10.305 1 84.94 183 PRO B N 1
ATOM 3982 C CA . PRO B 1 183 ? -14.703 27.188 9.055 1 84.94 183 PRO B CA 1
ATOM 3983 C C . PRO B 1 183 ? -15.812 26.234 8.633 1 84.94 183 PRO B C 1
ATOM 3985 O O . PRO B 1 183 ? -16.562 26.516 7.688 1 84.94 183 PRO B O 1
ATOM 3988 N N . TYR B 1 184 ? -15.977 25.109 9.266 1 87.81 184 TYR B N 1
ATOM 3989 C CA . TYR B 1 184 ? -16.938 24.094 8.867 1 87.81 184 TYR B CA 1
ATOM 3990 C C . TYR B 1 184 ? -17.859 23.734 10.031 1 87.81 184 TYR B C 1
ATOM 3992 O O . TYR B 1 184 ? -17.406 23.578 11.164 1 87.81 184 TYR B O 1
ATOM 4000 N N . GLN B 1 185 ? -19.203 23.797 9.703 1 85.19 185 GLN B N 1
ATOM 4001 C CA . GLN B 1 185 ? -20.203 23.375 10.688 1 85.19 185 GLN B CA 1
ATOM 4002 C C . GLN B 1 185 ? -20.359 21.844 10.688 1 85.19 185 GLN B C 1
ATOM 4004 O O . GLN B 1 185 ? -20.766 21.266 9.68 1 85.19 185 GLN B O 1
ATOM 4009 N N . GLY B 1 186 ? -19.953 21.109 11.633 1 89.19 186 GLY B N 1
ATOM 4010 C CA . GLY B 1 186 ? -19.938 19.672 11.758 1 89.19 186 GLY B CA 1
ATOM 4011 C C . GLY B 1 186 ? -18.641 19.125 12.336 1 89.19 186 GLY B C 1
ATOM 4012 O O . GLY B 1 186 ? -17.891 19.859 12.977 1 89.19 186 GLY B O 1
ATOM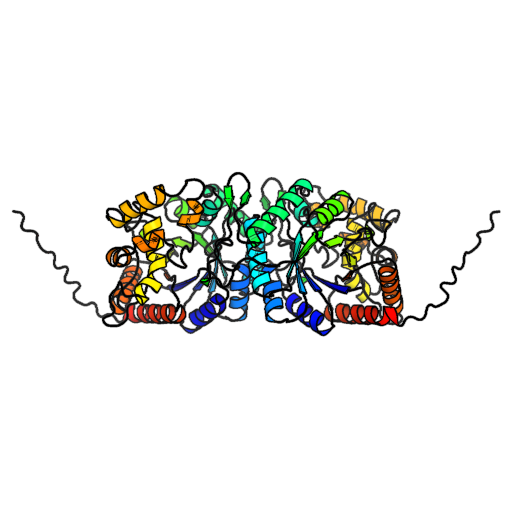 4013 N N . ALA B 1 187 ? -18.469 17.875 12.109 1 93.75 187 ALA B N 1
ATOM 4014 C CA . ALA B 1 187 ? -17.219 17.281 12.578 1 93.75 187 ALA B CA 1
ATOM 4015 C C . ALA B 1 187 ? -16.031 17.828 11.797 1 93.75 187 ALA B C 1
ATOM 4017 O O . ALA B 1 187 ? -15.961 17.688 10.578 1 93.75 187 ALA B O 1
ATOM 4018 N N . CYS B 1 188 ? -15.172 18.516 12.43 1 94 188 CYS B N 1
ATOM 4019 C CA . CYS B 1 188 ? -14.039 19.188 11.797 1 94 188 CYS B CA 1
ATOM 4020 C C . CYS B 1 188 ? -12.758 18.953 12.586 1 94 188 CYS B C 1
ATOM 4022 O O . CYS B 1 188 ? -12.688 19.266 13.773 1 94 188 CYS B O 1
ATOM 4024 N N . ASN B 1 189 ? -11.844 18.328 11.961 1 95.12 189 ASN B N 1
ATOM 4025 C CA . ASN B 1 189 ? -10.508 18.172 12.516 1 95.12 189 ASN B CA 1
ATOM 4026 C C . ASN B 1 189 ? -9.562 19.25 12.031 1 95.12 189 ASN B C 1
ATOM 4028 O O . ASN B 1 189 ? -9.195 19.297 10.852 1 95.12 189 ASN B O 1
ATOM 4032 N N . LEU B 1 190 ? -9.156 20.141 12.945 1 95.44 190 LEU B N 1
ATOM 4033 C CA . LEU B 1 190 ? -8.297 21.266 12.617 1 95.44 190 LEU B CA 1
ATOM 4034 C C . LEU B 1 190 ? -6.824 20.891 12.766 1 95.44 190 LEU B C 1
ATOM 4036 O O . LEU B 1 190 ? -6.363 20.594 13.867 1 95.44 190 LEU B O 1
ATOM 4040 N N . THR B 1 191 ? -6.109 20.922 11.672 1 95.25 191 THR B N 1
ATOM 4041 C CA . THR B 1 191 ? -4.699 20.547 11.711 1 95.25 191 THR B CA 1
ATOM 4042 C C . THR B 1 191 ? -3.859 21.672 12.305 1 95.25 191 THR B C 1
ATOM 4044 O O . THR B 1 191 ? -4.043 22.844 11.961 1 95.25 191 THR B O 1
ATOM 4047 N N . TYR B 1 192 ? -2.949 21.344 13.141 1 93.62 192 TYR B N 1
ATOM 4048 C CA . TYR B 1 192 ? -2.018 22.297 13.727 1 93.62 192 TYR B CA 1
ATOM 4049 C C . TYR B 1 192 ? -0.612 21.719 13.797 1 93.62 192 TYR B C 1
ATOM 4051 O O . TYR B 1 192 ? -0.442 20.516 13.961 1 93.62 192 TYR B O 1
ATOM 4059 N N . TYR B 1 193 ? 0.293 22.578 13.711 1 96.12 193 TYR B N 1
ATOM 4060 C CA . TYR B 1 193 ? 1.725 22.297 13.719 1 96.12 193 TYR B CA 1
ATOM 4061 C C . TYR B 1 193 ? 2.445 23.172 14.742 1 96.12 193 TYR B C 1
ATOM 4063 O O . TYR B 1 193 ? 1.999 24.281 15.039 1 96.12 193 TYR B O 1
ATOM 4071 N N . GLY B 1 194 ? 3.557 22.672 15.195 1 97 194 GLY B N 1
ATOM 4072 C CA . GLY B 1 194 ? 4.328 23.438 16.172 1 97 194 GLY B CA 1
ATOM 4073 C C . GLY B 1 194 ? 4.828 22.594 17.328 1 97 194 GLY B C 1
ATOM 4074 O O . GLY B 1 194 ? 4.988 21.375 17.188 1 97 194 GLY B O 1
ATOM 4075 N N . THR B 1 195 ? 5.199 23.281 18.453 1 98.56 195 THR B N 1
ATOM 4076 C CA . THR B 1 195 ? 5.758 22.578 19.594 1 98.56 195 THR B CA 1
ATOM 4077 C C . THR B 1 195 ? 5.426 23.312 20.891 1 98.56 195 THR B C 1
ATOM 4079 O O . THR B 1 195 ? 5.031 24.484 20.875 1 98.56 195 THR B O 1
ATOM 4082 N N . VAL B 1 196 ? 5.414 22.578 21.969 1 98.62 196 VAL B N 1
ATOM 4083 C CA . VAL B 1 196 ? 5.293 23.156 23.312 1 98.62 196 VAL B CA 1
ATOM 4084 C C . VAL B 1 196 ? 6.68 23.5 23.859 1 98.62 196 VAL B C 1
ATOM 4086 O O . VAL B 1 196 ? 7.539 22.625 23.969 1 98.62 196 VAL B O 1
ATOM 4089 N N . LEU B 1 197 ? 6.855 24.719 24.188 1 98.62 197 LEU B N 1
ATOM 4090 C CA . LEU B 1 197 ? 8.141 25.172 24.703 1 98.62 197 LEU B CA 1
ATOM 4091 C C . LEU B 1 197 ? 8.336 24.75 26.156 1 98.62 197 LEU B C 1
ATOM 4093 O O . LEU B 1 197 ? 7.391 24.781 26.938 1 98.62 197 LEU B O 1
ATOM 4097 N N . ASP B 1 198 ? 9.547 24.406 26.484 1 95.75 198 ASP B N 1
ATOM 4098 C CA . ASP B 1 198 ? 9.898 24.234 27.891 1 95.75 198 ASP B CA 1
ATOM 4099 C C . ASP B 1 198 ? 9.938 25.578 28.609 1 95.75 198 ASP B C 1
ATOM 4101 O O . ASP B 1 198 ? 9.922 26.641 27.969 1 95.75 198 ASP B O 1
ATOM 4105 N N . ASP B 1 199 ? 9.961 25.469 29.953 1 92.5 199 ASP B N 1
ATOM 4106 C CA . ASP B 1 199 ? 10.039 26.703 30.734 1 92.5 199 ASP B CA 1
ATOM 4107 C C . ASP B 1 199 ? 11.258 27.531 30.344 1 92.5 199 ASP B C 1
ATOM 4109 O O . ASP B 1 199 ? 12.383 27 30.297 1 92.5 199 ASP B O 1
ATOM 4113 N N . ASP B 1 200 ? 11.109 28.797 29.938 1 94.06 200 ASP B N 1
ATOM 4114 C CA . ASP B 1 200 ? 12.125 29.781 29.594 1 94.06 200 ASP B CA 1
ATOM 4115 C C . ASP B 1 200 ? 12.828 29.422 28.297 1 94.06 200 ASP B C 1
ATOM 4117 O O . ASP B 1 200 ? 13.898 29.969 27.984 1 94.06 200 ASP B O 1
ATOM 4121 N N . GLU B 1 201 ? 12.25 28.484 27.562 1 97.62 201 GLU B N 1
ATOM 4122 C CA . GLU B 1 201 ? 12.852 28.141 26.266 1 97.62 201 GLU B CA 1
ATOM 4123 C C . GLU B 1 201 ? 12.508 29.188 25.203 1 97.62 201 GLU B C 1
ATOM 4125 O O . GLU B 1 201 ? 11.336 29.484 24.984 1 97.62 201 GLU B O 1
ATOM 4130 N N . PRO B 1 202 ? 13.57 29.719 24.625 1 97.88 202 PRO B N 1
ATOM 4131 C CA . PRO B 1 202 ? 13.273 30.625 23.516 1 97.88 202 PRO B CA 1
ATOM 4132 C C . PRO B 1 202 ? 12.602 29.938 22.344 1 97.88 202 PRO B C 1
ATOM 4134 O O . PRO B 1 202 ? 12.914 28.781 22.031 1 97.88 202 PRO B O 1
ATOM 4137 N N . ILE B 1 203 ? 11.727 30.609 21.594 1 97.94 203 ILE B N 1
ATOM 4138 C CA . ILE B 1 203 ? 10.906 30.047 20.516 1 97.94 203 ILE B CA 1
ATOM 4139 C C . ILE B 1 203 ? 11.797 29.656 19.344 1 97.94 203 ILE B C 1
ATOM 4141 O O . ILE B 1 203 ? 11.391 28.844 18.5 1 97.94 203 ILE B O 1
ATOM 4145 N N . ASP B 1 204 ? 13.047 30.25 19.266 1 96.75 204 ASP B N 1
ATOM 4146 C CA . ASP B 1 204 ? 13.969 29.938 18.188 1 96.75 204 ASP B CA 1
ATOM 4147 C C . ASP B 1 204 ? 15.125 29.078 18.672 1 96.75 204 ASP B C 1
ATOM 4149 O O . ASP B 1 204 ? 16.203 29.062 18.078 1 96.75 204 ASP B O 1
ATOM 4153 N N . SER B 1 205 ? 14.945 28.422 19.906 1 97.81 205 SER B N 1
ATOM 4154 C CA . SER B 1 205 ? 15.961 27.453 20.328 1 97.81 205 SER B CA 1
ATOM 4155 C C . SER B 1 205 ? 16.141 26.359 19.281 1 97.81 205 SER B C 1
ATOM 4157 O O . SER B 1 205 ? 15.25 26.109 18.469 1 97.81 205 SER B O 1
ATOM 4159 N N . PRO B 1 206 ? 17.344 25.719 19.281 1 97.06 206 PRO B N 1
ATOM 4160 C CA . PRO B 1 206 ? 17.578 24.625 18.328 1 97.06 206 PRO B CA 1
ATOM 4161 C C . PRO B 1 206 ? 16.516 23.531 18.406 1 97.06 206 PRO B C 1
ATOM 4163 O O . PRO B 1 206 ? 16.047 23.047 17.375 1 97.06 206 PRO B O 1
ATOM 4166 N N . ARG B 1 207 ? 16.109 23.219 19.594 1 97.44 207 ARG B N 1
ATOM 4167 C CA . ARG B 1 207 ? 15.086 22.188 19.766 1 97.44 207 ARG B CA 1
ATOM 4168 C C . ARG B 1 207 ? 13.742 22.656 19.234 1 97.44 207 ARG B C 1
ATOM 4170 O O . ARG B 1 207 ? 13.023 21.891 18.578 1 97.44 207 ARG B O 1
ATOM 4177 N N . ALA B 1 208 ? 13.352 23.859 19.531 1 98.12 208 ALA B N 1
ATOM 4178 C CA . ALA B 1 208 ? 12.078 24.406 19.062 1 98.12 208 ALA B CA 1
ATOM 4179 C C . ALA B 1 208 ? 12.047 24.484 17.547 1 98.12 208 ALA B C 1
ATOM 4181 O O . ALA B 1 208 ? 11.023 24.188 16.922 1 98.12 208 ALA B O 1
ATOM 4182 N N . ILE B 1 209 ? 13.156 24.875 16.953 1 97.56 209 ILE B N 1
ATOM 4183 C CA . ILE B 1 209 ? 13.242 24.969 15.508 1 97.56 209 ILE B CA 1
ATOM 4184 C C . ILE B 1 209 ? 13.156 23.578 14.891 1 97.56 209 ILE B C 1
ATOM 4186 O O . ILE B 1 209 ? 12.516 23.391 13.852 1 97.56 209 ILE B O 1
ATOM 4190 N N . ASP B 1 210 ? 13.789 22.625 15.539 1 97.12 210 ASP B N 1
ATOM 4191 C CA . ASP B 1 210 ? 13.719 21.25 15.078 1 97.12 210 ASP B CA 1
ATOM 4192 C C . ASP B 1 210 ? 12.281 20.75 15.062 1 97.12 210 ASP B C 1
ATOM 4194 O O . ASP B 1 210 ? 11.852 20.109 14.102 1 97.12 210 ASP B O 1
ATOM 4198 N N . ALA B 1 211 ? 11.508 21.094 16.047 1 98.12 211 ALA B N 1
ATOM 4199 C CA . ALA B 1 211 ? 10.156 20.562 16.25 1 98.12 211 ALA B CA 1
ATOM 4200 C C . ALA B 1 211 ? 9.125 21.391 15.477 1 98.12 211 ALA B C 1
ATOM 4202 O O . ALA B 1 211 ? 8.156 20.844 14.953 1 98.12 211 ALA B O 1
ATOM 4203 N N . ALA B 1 212 ? 9.281 22.703 15.398 1 98.12 212 ALA B N 1
ATOM 4204 C CA . ALA B 1 212 ? 8.297 23.578 14.773 1 98.12 212 ALA B CA 1
ATOM 4205 C C . ALA B 1 212 ? 8.664 23.875 13.328 1 98.12 212 ALA B C 1
ATOM 4207 O O . ALA B 1 212 ? 7.836 24.375 12.555 1 98.12 212 ALA B O 1
ATOM 4208 N N . GLY B 1 213 ? 9.891 23.562 12.984 1 97.38 213 GLY B N 1
ATOM 4209 C CA . GLY B 1 213 ? 10.43 23.891 11.672 1 97.38 213 GLY B CA 1
ATOM 4210 C C . GLY B 1 213 ? 9.57 23.391 10.531 1 97.38 213 GLY B C 1
ATOM 4211 O O . GLY B 1 213 ? 9.234 24.156 9.617 1 97.38 213 GLY B O 1
ATOM 4212 N N . PRO B 1 214 ? 9.211 22.125 10.539 1 96.62 214 PRO B N 1
ATOM 4213 C CA . PRO B 1 214 ? 8.375 21.594 9.453 1 96.62 214 PRO B CA 1
ATOM 4214 C C . PRO B 1 214 ? 7.051 22.328 9.32 1 96.62 214 PRO B C 1
ATOM 4216 O O . PRO B 1 214 ? 6.602 22.609 8.195 1 96.62 214 PRO B O 1
ATOM 4219 N N . GLY B 1 215 ? 6.426 22.688 10.445 1 95.88 215 GLY B N 1
ATOM 4220 C CA . GLY B 1 215 ? 5.23 23.5 10.383 1 95.88 215 GLY B CA 1
ATOM 4221 C C . GLY B 1 215 ? 5.492 24.906 9.852 1 95.88 215 GLY B C 1
ATOM 4222 O O . GLY B 1 215 ? 4.684 25.438 9.086 1 95.88 215 GLY B O 1
ATOM 4223 N N . ALA B 1 216 ? 6.574 25.453 10.273 1 96.69 216 ALA B N 1
ATOM 4224 C CA . ALA B 1 216 ? 6.969 26.766 9.766 1 96.69 216 ALA B CA 1
ATOM 4225 C C . ALA B 1 216 ? 7.223 26.719 8.258 1 96.69 216 ALA B C 1
ATOM 4227 O O . ALA B 1 216 ? 6.867 27.656 7.535 1 96.69 216 ALA B O 1
ATOM 4228 N N . SER B 1 217 ? 7.828 25.641 7.828 1 95.75 217 SER B N 1
ATOM 4229 C CA . SER B 1 217 ? 8.039 25.453 6.398 1 95.75 217 SER B CA 1
ATOM 4230 C C . SER B 1 217 ? 6.719 25.438 5.637 1 95.75 217 SER B C 1
ATOM 4232 O O . SER B 1 217 ? 6.613 26.047 4.566 1 95.75 217 SER B O 1
ATOM 4234 N N . LEU B 1 218 ? 5.77 24.734 6.168 1 93.25 218 LEU B N 1
ATOM 4235 C CA . LEU B 1 218 ? 4.453 24.703 5.543 1 93.25 218 LEU B CA 1
ATOM 4236 C C . LEU B 1 218 ? 3.887 26.109 5.398 1 93.25 218 LEU B C 1
ATOM 4238 O O . LEU B 1 218 ? 3.316 26.453 4.359 1 93.25 218 LEU B O 1
ATOM 4242 N N . ALA B 1 219 ? 4.02 26.922 6.406 1 93.69 219 ALA B N 1
ATOM 4243 C CA . ALA B 1 219 ? 3.555 28.297 6.359 1 93.69 219 ALA B CA 1
ATOM 4244 C C . ALA B 1 219 ? 4.258 29.078 5.246 1 93.69 219 ALA B C 1
ATOM 4246 O O . ALA B 1 219 ? 3.627 29.859 4.543 1 93.69 219 ALA B O 1
ATOM 4247 N N . LEU B 1 220 ? 5.52 28.828 5.133 1 94.44 220 LEU B N 1
ATOM 4248 C CA . LEU B 1 220 ? 6.277 29.469 4.062 1 94.44 220 LEU B CA 1
ATOM 4249 C C . LEU B 1 220 ? 5.773 29.016 2.695 1 94.44 220 LEU B C 1
ATOM 4251 O O . LEU B 1 220 ? 5.648 29.828 1.774 1 94.44 220 LEU B O 1
ATOM 4255 N N . HIS B 1 221 ? 5.449 27.734 2.555 1 89.94 221 HIS 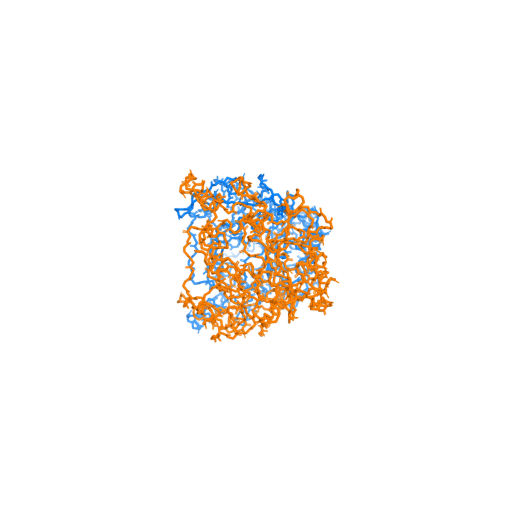B N 1
ATOM 4256 C CA . HIS B 1 221 ? 4.953 27.188 1.296 1 89.94 221 HIS B CA 1
ATOM 4257 C C . HIS B 1 221 ? 3.65 27.859 0.88 1 89.94 221 HIS B C 1
ATOM 4259 O O . HIS B 1 221 ? 3.391 28.031 -0.312 1 89.94 221 HIS B O 1
ATOM 4265 N N . MET B 1 222 ? 2.889 28.25 1.83 1 86.31 222 MET B N 1
ATOM 4266 C CA . MET B 1 222 ? 1.605 28.891 1.561 1 86.31 222 MET B CA 1
ATOM 4267 C C . MET B 1 222 ? 1.799 30.359 1.156 1 86.31 222 MET B C 1
ATOM 4269 O O . MET B 1 222 ? 0.908 30.953 0.557 1 86.31 222 MET B O 1
ATOM 4273 N N . GLY B 1 223 ? 2.916 30.938 1.533 1 85.69 223 GLY B N 1
ATOM 4274 C CA . GLY B 1 223 ? 3.299 32.281 1.124 1 85.69 223 GLY B CA 1
ATOM 4275 C C . GLY B 1 223 ? 2.268 33.344 1.49 1 85.69 223 GLY B C 1
ATOM 4276 O O . GLY B 1 223 ? 1.803 33.375 2.631 1 85.69 223 GLY B O 1
ATOM 4277 N N . GLU B 1 224 ? 1.906 34.094 0.429 1 83.44 224 GLU B N 1
ATOM 4278 C CA . GLU B 1 224 ? 1.039 35.25 0.641 1 83.44 224 GLU B CA 1
ATOM 4279 C C . GLU B 1 224 ? -0.407 34.812 0.868 1 83.44 224 GLU B C 1
ATOM 4281 O O . GLU B 1 224 ? -1.236 35.625 1.307 1 83.44 224 GLU B O 1
ATOM 4286 N N . HIS B 1 225 ? -0.663 33.594 0.741 1 80.44 225 HIS B N 1
ATOM 4287 C CA . HIS B 1 225 ? -2.012 33.062 0.921 1 80.44 225 HIS B CA 1
ATOM 4288 C C . HIS B 1 225 ? -2.164 32.375 2.277 1 80.44 225 HIS B C 1
ATOM 4290 O O . HIS B 1 225 ? -3.227 31.844 2.592 1 80.44 225 HIS B O 1
ATOM 4296 N N . GLY B 1 226 ? -1.103 32.5 3.033 1 86.75 226 GLY B N 1
ATOM 4297 C CA . GLY B 1 226 ? -1.109 31.828 4.328 1 86.75 226 GLY B CA 1
ATOM 4298 C C . GLY B 1 226 ? -0.928 32.781 5.488 1 86.75 226 GLY B C 1
ATOM 4299 O O . GLY B 1 226 ? -1.146 34 5.348 1 86.75 226 GLY B O 1
ATOM 4300 N N . PRO B 1 227 ? -0.581 32.219 6.559 1 89.69 227 PRO B N 1
ATOM 4301 C CA . PRO B 1 227 ? -0.497 33 7.793 1 89.69 227 PRO B CA 1
ATOM 4302 C C . PRO B 1 227 ? 0.651 34 7.781 1 89.69 227 PRO B C 1
ATOM 4304 O O . PRO B 1 227 ? 0.693 34.906 8.617 1 89.69 227 PRO B O 1
ATOM 4307 N N . LEU B 1 228 ? 1.537 33.844 6.836 1 94.56 228 LEU B N 1
ATOM 4308 C CA . LEU B 1 228 ? 2.717 34.719 6.832 1 94.56 228 LEU B CA 1
ATOM 4309 C C . LEU B 1 228 ? 2.535 35.875 5.867 1 94.56 228 LEU B C 1
ATOM 4311 O O . LEU B 1 228 ? 3.492 36.594 5.566 1 94.56 228 LEU B O 1
ATOM 4315 N N . ALA B 1 229 ? 1.365 36.031 5.367 1 92.44 229 ALA B N 1
ATOM 4316 C CA . ALA B 1 229 ? 1.086 37.094 4.422 1 92.44 229 ALA B CA 1
ATOM 4317 C C . ALA B 1 229 ? 1.601 38.438 4.941 1 92.44 229 ALA B C 1
ATOM 4319 O O . ALA B 1 229 ? 1.377 38.781 6.105 1 92.44 229 ALA B O 1
ATOM 4320 N N . GLY B 1 230 ? 2.33 39.156 4.055 1 94.19 230 GLY B N 1
ATOM 4321 C CA . GLY B 1 230 ? 2.795 40.5 4.383 1 94.19 230 GLY B CA 1
ATOM 4322 C C . GLY B 1 230 ? 4.152 40.531 5.055 1 94.19 230 GLY B C 1
ATOM 4323 O O . GLY B 1 230 ? 4.77 41.562 5.203 1 94.19 230 GLY B O 1
ATOM 4324 N N . MET B 1 231 ? 4.66 39.375 5.453 1 96 231 MET B N 1
ATOM 4325 C CA . MET B 1 231 ? 5.957 39.344 6.125 1 96 231 MET B CA 1
ATOM 4326 C C . MET B 1 231 ? 7.098 39.375 5.113 1 96 231 MET B C 1
ATOM 4328 O O . MET B 1 231 ? 6.992 38.781 4.035 1 96 231 MET B O 1
ATOM 4332 N N . PRO B 1 232 ? 8.188 40 5.457 1 96.44 232 PRO B N 1
ATOM 4333 C CA . PRO B 1 232 ? 9.367 40 4.586 1 96.44 232 PRO B CA 1
ATOM 4334 C C . PRO B 1 232 ? 9.867 38.562 4.316 1 96.44 232 PRO B C 1
ATOM 4336 O O . PRO B 1 232 ? 10.375 38.281 3.225 1 96.44 232 PRO B O 1
ATOM 4339 N N . GLU B 1 233 ? 9.75 37.688 5.293 1 96.69 233 GLU B N 1
ATOM 4340 C CA . GLU B 1 233 ? 10.203 36.312 5.125 1 96.69 233 GLU B CA 1
ATOM 4341 C C . GLU B 1 233 ? 9.43 35.594 4.02 1 96.69 233 GLU B C 1
ATOM 4343 O O . GLU B 1 233 ? 10 34.812 3.254 1 96.69 233 GLU B O 1
ATOM 4348 N N . ALA B 1 234 ? 8.102 35.875 3.916 1 95.81 234 ALA B N 1
ATOM 4349 C CA . ALA B 1 234 ? 7.281 35.25 2.867 1 95.81 234 ALA B CA 1
ATOM 4350 C C . ALA B 1 234 ? 7.723 35.75 1.486 1 95.81 234 ALA B C 1
ATOM 4352 O O . ALA B 1 234 ? 7.812 34.938 0.547 1 95.81 234 ALA B O 1
ATOM 4353 N N . ALA B 1 235 ? 8.008 37.031 1.373 1 96.12 235 ALA B N 1
ATOM 4354 C CA . ALA B 1 235 ? 8.461 37.594 0.108 1 96.12 235 ALA B CA 1
ATOM 4355 C C . ALA B 1 235 ? 9.828 37.062 -0.278 1 96.12 235 ALA B C 1
ATOM 4357 O O . ALA B 1 235 ? 10.07 36.75 -1.444 1 96.12 235 ALA B O 1
ATOM 4358 N N . GLY B 1 236 ? 10.695 37.062 0.684 1 96.62 236 GLY B N 1
ATOM 4359 C CA . GLY B 1 236 ? 12.023 36.5 0.442 1 96.62 236 GLY B CA 1
ATOM 4360 C C . GLY B 1 236 ? 12 35.062 0.025 1 96.62 236 GLY B C 1
ATOM 4361 O O . GLY B 1 236 ? 12.734 34.656 -0.877 1 96.62 236 GLY B O 1
ATOM 4362 N N . TYR B 1 237 ? 11.227 34.281 0.72 1 96.69 237 TYR B N 1
ATOM 4363 C CA . TYR B 1 237 ? 11.078 32.875 0.39 1 96.69 237 TYR B CA 1
ATOM 4364 C C . TYR B 1 237 ? 10.586 32.688 -1.04 1 96.69 237 TYR B C 1
ATOM 4366 O O . TYR B 1 237 ? 11.125 31.891 -1.797 1 96.69 237 TYR B O 1
ATOM 4374 N N . ALA B 1 238 ? 9.555 33.438 -1.428 1 95.44 238 ALA B N 1
ATOM 4375 C CA . ALA B 1 238 ? 9.008 33.375 -2.781 1 95.44 238 ALA B CA 1
ATOM 4376 C C . ALA B 1 238 ? 10.078 33.688 -3.822 1 95.44 238 ALA B C 1
ATOM 4378 O O . ALA B 1 238 ? 10.141 33.031 -4.871 1 95.44 238 ALA B O 1
ATOM 4379 N N . ALA B 1 239 ? 10.859 34.656 -3.549 1 96.38 239 ALA B N 1
ATOM 4380 C CA . ALA B 1 239 ? 11.945 35.031 -4.453 1 96.38 239 ALA B CA 1
ATOM 4381 C C . ALA B 1 239 ? 12.977 33.906 -4.566 1 96.38 239 ALA B C 1
ATOM 4383 O O . ALA B 1 239 ? 13.5 33.656 -5.652 1 96.38 239 ALA B O 1
ATOM 4384 N N . ALA B 1 240 ? 13.281 33.312 -3.408 1 96.25 240 ALA B N 1
ATOM 4385 C CA . ALA B 1 240 ? 14.242 32.219 -3.402 1 96.25 240 ALA B CA 1
ATOM 4386 C C . ALA B 1 240 ? 13.719 31.016 -4.207 1 96.25 240 ALA B C 1
ATOM 4388 O O . ALA B 1 240 ? 14.469 30.391 -4.953 1 96.25 240 ALA B O 1
ATOM 4389 N N . VAL B 1 241 ? 12.477 30.688 -4.09 1 94.38 241 VAL B N 1
ATOM 4390 C CA . VAL B 1 241 ? 11.844 29.578 -4.809 1 94.38 241 VAL B CA 1
ATOM 4391 C C . VAL B 1 241 ? 11.867 29.859 -6.309 1 94.38 241 VAL B C 1
ATOM 4393 O O . VAL B 1 241 ? 12.086 28.953 -7.117 1 94.38 241 VAL B O 1
ATOM 4396 N N . ALA B 1 242 ? 11.656 31.109 -6.703 1 94.94 242 ALA B N 1
ATOM 4397 C CA . ALA B 1 242 ? 11.609 31.516 -8.109 1 94.94 242 ALA B CA 1
ATOM 4398 C C . ALA B 1 242 ? 12.953 31.312 -8.789 1 94.94 242 ALA B C 1
ATOM 4400 O O . ALA B 1 242 ? 13.023 31.203 -10.016 1 94.94 242 ALA B O 1
ATOM 4401 N N . ARG B 1 243 ? 13.992 31.219 -8.008 1 95.75 243 ARG B N 1
ATOM 4402 C CA . ARG B 1 243 ? 15.328 31.031 -8.562 1 95.75 243 ARG B CA 1
ATOM 4403 C C . ARG B 1 243 ? 15.586 29.578 -8.883 1 95.75 243 ARG B C 1
ATOM 4405 O O . ARG B 1 243 ? 16.531 29.25 -9.602 1 95.75 243 ARG B O 1
ATOM 4412 N N . VAL B 1 244 ? 14.805 28.703 -8.297 1 94.44 244 VAL B N 1
ATOM 4413 C CA . VAL B 1 244 ? 14.922 27.281 -8.609 1 94.44 244 VAL B CA 1
ATOM 4414 C C . VAL B 1 244 ? 14.414 27.016 -10.023 1 94.44 244 VAL B C 1
ATOM 4416 O O . VAL B 1 244 ? 13.367 27.531 -10.422 1 94.44 244 VAL B O 1
ATOM 4419 N N . PRO B 1 245 ? 15.18 26.219 -10.82 1 93.56 245 PRO B N 1
ATOM 4420 C CA . PRO B 1 245 ? 14.672 25.875 -12.148 1 93.56 245 PRO B CA 1
ATOM 4421 C C . PRO B 1 245 ? 13.242 25.344 -12.117 1 93.56 245 PRO B C 1
ATOM 4423 O O . PRO B 1 245 ? 12.898 24.516 -11.266 1 93.56 245 PRO B O 1
ATOM 4426 N N . GLU B 1 246 ? 12.43 25.797 -13.07 1 90 246 GLU B N 1
ATOM 4427 C CA . GLU B 1 246 ? 10.992 25.531 -13.07 1 90 246 GLU B CA 1
ATOM 4428 C C . GLU B 1 246 ? 10.695 24.047 -13.047 1 90 246 GLU B C 1
ATOM 4430 O O . GLU B 1 246 ? 9.828 23.594 -12.297 1 90 246 GLU B O 1
ATOM 4435 N N . HIS B 1 247 ? 11.438 23.312 -13.82 1 87.69 247 HIS B N 1
ATOM 4436 C CA . HIS B 1 247 ? 11.156 21.891 -13.984 1 87.69 247 HIS B CA 1
ATOM 4437 C C . HIS B 1 247 ? 11.508 21.109 -12.711 1 87.69 247 HIS B C 1
ATOM 4439 O O . HIS B 1 247 ? 11.125 19.953 -12.57 1 87.69 247 HIS B O 1
ATOM 4445 N N . ARG B 1 248 ? 12.148 21.797 -11.695 1 90.25 248 ARG B N 1
ATOM 4446 C CA . ARG B 1 248 ? 12.555 21.109 -10.469 1 90.25 248 ARG B CA 1
ATOM 4447 C C . ARG B 1 248 ? 11.883 21.75 -9.25 1 90.25 248 ARG B C 1
ATOM 4449 O O . ARG B 1 248 ? 12.023 21.234 -8.133 1 90.25 248 ARG B O 1
ATOM 4456 N N . ARG B 1 249 ? 11.203 22.766 -9.461 1 89.88 249 ARG B N 1
ATOM 4457 C CA . ARG B 1 249 ? 10.68 23.562 -8.359 1 89.88 249 ARG B CA 1
ATOM 4458 C C . ARG B 1 249 ? 9.758 22.734 -7.469 1 89.88 249 ARG B C 1
ATOM 4460 O O . ARG B 1 249 ? 9.836 22.797 -6.242 1 89.88 249 ARG B O 1
ATOM 4467 N N . HIS B 1 250 ? 8.891 21.875 -8.102 1 87.94 250 HIS B N 1
ATOM 4468 C CA . HIS B 1 250 ? 7.941 21.078 -7.332 1 87.94 250 HIS B CA 1
ATOM 4469 C C . HIS B 1 250 ? 8.656 20.062 -6.457 1 87.94 250 HIS B C 1
ATOM 4471 O O . HIS B 1 250 ? 8.164 19.703 -5.383 1 87.94 250 HIS B O 1
ATOM 4477 N N . LEU B 1 251 ? 9.812 19.641 -6.828 1 89.94 251 LEU B N 1
ATOM 4478 C CA . LEU B 1 251 ? 10.594 18.703 -6.043 1 89.94 251 LEU B CA 1
ATOM 4479 C C . LEU B 1 251 ? 11.32 19.406 -4.898 1 89.94 251 LEU B C 1
ATOM 4481 O O . LEU B 1 251 ? 11.227 18.969 -3.746 1 89.94 251 LEU B O 1
ATOM 4485 N N . GLU B 1 252 ? 11.891 20.547 -5.184 1 89.31 252 GLU B N 1
ATOM 4486 C CA . GLU B 1 252 ? 12.758 21.219 -4.223 1 89.31 252 GLU B CA 1
ATOM 4487 C C . GLU B 1 252 ? 11.945 21.844 -3.094 1 89.31 252 GLU B C 1
ATOM 4489 O O . GLU B 1 252 ? 12.391 21.891 -1.945 1 89.31 252 GLU B O 1
ATOM 4494 N N . ILE B 1 253 ? 10.836 22.281 -3.414 1 88.06 253 ILE B N 1
ATOM 4495 C CA . ILE B 1 253 ? 9.992 22.953 -2.434 1 88.06 253 ILE B CA 1
ATOM 4496 C C . ILE B 1 253 ? 9.422 21.922 -1.457 1 88.06 253 ILE B C 1
ATOM 4498 O O . ILE B 1 253 ? 9.266 22.203 -0.268 1 88.06 253 ILE B O 1
ATOM 4502 N N . TYR B 1 254 ? 9.258 20.672 -1.951 1 86.38 254 TYR B N 1
ATOM 4503 C CA . TYR B 1 254 ? 8.531 19.734 -1.107 1 86.38 254 TYR B CA 1
ATOM 4504 C C . TYR B 1 254 ? 9.469 18.688 -0.526 1 86.38 254 TYR B C 1
ATOM 4506 O O . TYR B 1 254 ? 9.023 17.781 0.179 1 86.38 254 TYR B O 1
ATOM 4514 N N . ARG B 1 255 ? 10.727 18.875 -0.838 1 89.56 255 ARG B N 1
ATOM 4515 C CA . ARG B 1 255 ? 11.703 18 -0.172 1 89.56 255 ARG B CA 1
ATOM 4516 C C . ARG B 1 255 ? 11.641 18.172 1.342 1 89.56 255 ARG B C 1
ATOM 4518 O O . ARG B 1 255 ? 11.742 19.297 1.848 1 89.56 255 ARG B O 1
ATOM 4525 N N . GLY B 1 256 ? 11.352 17.109 2.033 1 90.56 256 GLY B N 1
ATOM 4526 C CA . GLY B 1 256 ? 11.297 17.156 3.486 1 90.56 256 GLY B CA 1
ATOM 4527 C C . GLY B 1 256 ? 9.984 17.688 4.02 1 90.56 256 GLY B C 1
ATOM 4528 O O . GLY B 1 256 ? 9.852 17.938 5.219 1 90.56 256 GLY B O 1
ATOM 4529 N N . HIS B 1 257 ? 9.008 17.781 3.176 1 89.12 257 HIS B N 1
ATOM 4530 C CA . HIS B 1 257 ? 7.727 18.375 3.527 1 89.12 257 HIS B CA 1
ATOM 4531 C C . HIS B 1 257 ? 7.121 17.719 4.762 1 89.12 257 HIS B C 1
ATOM 4533 O O . HIS B 1 257 ? 6.906 16.5 4.773 1 89.12 257 HIS B O 1
ATOM 4539 N N . LEU B 1 258 ? 6.879 18.484 5.797 1 91.44 258 LEU B N 1
ATOM 4540 C CA . LEU B 1 258 ? 6.246 18.141 7.066 1 91.44 258 LEU B CA 1
ATOM 4541 C C . LEU B 1 258 ? 7.133 17.188 7.875 1 91.44 258 LEU B C 1
ATOM 4543 O O . LEU B 1 258 ? 6.684 16.609 8.867 1 91.44 258 LEU B O 1
ATOM 4547 N N . ILE B 1 259 ? 8.391 17.062 7.461 1 93.44 259 ILE B N 1
ATOM 4548 C CA . ILE B 1 259 ? 9.367 16.234 8.164 1 93.44 259 ILE B CA 1
ATOM 4549 C C . ILE B 1 259 ? 10.516 17.109 8.672 1 93.44 259 ILE B C 1
ATOM 4551 O O . ILE B 1 259 ? 10.812 17.109 9.867 1 93.44 259 ILE B O 1
ATOM 4555 N N . GLU B 1 260 ? 11.078 17.812 7.805 1 94.25 260 GLU B N 1
ATOM 4556 C CA . GLU B 1 260 ? 12.195 18.703 8.094 1 94.25 260 GLU B CA 1
ATOM 4557 C C . GLU B 1 260 ? 12.273 19.844 7.078 1 94.25 260 GLU B C 1
ATOM 4559 O O . GLU B 1 260 ? 11.93 19.656 5.91 1 94.25 260 GLU B O 1
ATOM 4564 N N . PRO B 1 261 ? 12.742 20.969 7.547 1 95.44 261 PRO B N 1
ATOM 4565 C CA . PRO B 1 261 ? 12.93 22.047 6.586 1 95.44 261 PRO B CA 1
ATOM 4566 C C . PRO B 1 261 ? 14.039 21.766 5.578 1 95.44 261 PRO B C 1
ATOM 4568 O O . PRO B 1 261 ? 15.086 21.203 5.941 1 95.44 261 PRO B O 1
ATOM 4571 N N . ASN B 1 262 ? 13.766 22.031 4.324 1 93.31 262 ASN B N 1
ATOM 4572 C CA . ASN B 1 262 ? 14.836 21.938 3.338 1 93.31 262 ASN B CA 1
ATOM 4573 C C . ASN B 1 262 ? 15.773 23.141 3.416 1 93.31 262 ASN B C 1
ATOM 4575 O O . ASN B 1 262 ? 15.594 24.016 4.258 1 93.31 262 ASN B O 1
ATOM 4579 N N . ALA B 1 263 ? 16.766 23.203 2.541 1 92.75 263 ALA B N 1
ATOM 4580 C CA . ALA B 1 263 ? 17.812 24.219 2.607 1 92.75 263 ALA B CA 1
ATOM 4581 C C . ALA B 1 263 ? 17.25 25.625 2.381 1 92.75 263 ALA B C 1
ATOM 4583 O O . ALA B 1 263 ? 17.672 26.594 3.016 1 92.75 263 ALA B O 1
ATOM 4584 N N . ILE B 1 264 ? 16.281 25.734 1.521 1 95.56 264 ILE B N 1
ATOM 4585 C CA . ILE B 1 264 ? 15.672 27.016 1.238 1 95.56 264 ILE B CA 1
ATOM 4586 C C . ILE B 1 264 ? 14.852 27.484 2.441 1 95.56 264 ILE B C 1
ATOM 4588 O O . ILE B 1 264 ? 14.992 28.625 2.896 1 95.56 264 ILE B O 1
ATOM 4592 N N . ASP B 1 265 ? 14.031 26.594 2.982 1 97.06 265 ASP B N 1
ATOM 4593 C CA . ASP B 1 265 ? 13.172 26.906 4.121 1 97.06 265 ASP B CA 1
ATOM 4594 C C . ASP B 1 265 ? 13.992 27.422 5.297 1 97.06 265 ASP B C 1
ATOM 4596 O O . ASP B 1 265 ? 13.602 28.391 5.949 1 97.06 265 ASP B O 1
ATOM 4600 N N . ARG B 1 266 ? 15.094 26.781 5.559 1 96.5 266 ARG B N 1
ATOM 4601 C CA . ARG B 1 266 ? 15.898 27.047 6.746 1 96.5 266 ARG B CA 1
ATOM 4602 C C . ARG B 1 266 ? 16.359 28.5 6.785 1 96.5 266 ARG B C 1
ATOM 4604 O O . ARG B 1 266 ? 16.484 29.094 7.859 1 96.5 266 ARG B O 1
ATOM 4611 N N . GLN B 1 267 ? 16.469 29.062 5.625 1 96.81 267 GLN B N 1
ATOM 4612 C CA . GLN B 1 267 ? 16.969 30.438 5.535 1 96.81 267 GLN B CA 1
ATOM 4613 C C . GLN B 1 267 ? 15.906 31.438 5.996 1 96.81 267 GLN B C 1
ATOM 4615 O O . GLN B 1 267 ? 16.219 32.562 6.348 1 96.81 267 GLN B O 1
ATOM 4620 N N . TYR B 1 268 ? 14.695 30.953 6.078 1 97.69 268 TYR B N 1
ATOM 4621 C CA . TYR B 1 268 ? 13.625 31.922 6.316 1 97.69 268 TYR B CA 1
ATOM 4622 C C . TYR B 1 268 ? 12.836 31.547 7.566 1 97.69 268 TYR B C 1
ATOM 4624 O O . TYR B 1 268 ? 11.836 32.188 7.887 1 97.69 268 TYR B O 1
ATOM 4632 N N . ILE B 1 269 ? 13.227 30.547 8.25 1 97.94 269 ILE B N 1
ATOM 4633 C CA . ILE B 1 269 ? 12.578 30.172 9.5 1 97.94 269 ILE B CA 1
ATOM 4634 C C . ILE B 1 269 ? 13.164 30.969 10.656 1 97.94 269 ILE B C 1
ATOM 4636 O O . ILE B 1 269 ? 14.219 30.625 11.195 1 97.94 269 ILE B O 1
ATOM 4640 N N . THR B 1 270 ? 12.523 32.031 10.984 1 97.62 270 THR B N 1
ATOM 4641 C CA . THR B 1 270 ? 12.875 32.906 12.094 1 97.62 270 THR B CA 1
ATOM 4642 C C . THR B 1 270 ? 11.914 32.719 13.266 1 97.62 270 THR B C 1
ATOM 4644 O O . THR B 1 270 ? 10.914 32 13.133 1 97.62 270 THR B O 1
ATOM 4647 N N . ALA B 1 271 ? 12.266 33.344 14.398 1 97.94 271 ALA B N 1
ATOM 4648 C CA . ALA B 1 271 ? 11.367 33.312 15.547 1 97.94 271 ALA B CA 1
ATOM 4649 C C . ALA B 1 271 ? 9.984 33.844 15.172 1 97.94 271 ALA B C 1
ATOM 4651 O O . ALA B 1 271 ? 8.969 33.281 15.609 1 97.94 271 ALA B O 1
ATOM 4652 N N . ASP B 1 272 ? 9.922 34.812 14.352 1 97.31 272 ASP B N 1
ATOM 4653 C CA . ASP B 1 272 ? 8.656 35.438 13.953 1 97.31 272 ASP B CA 1
ATOM 4654 C C . ASP B 1 272 ? 7.855 34.5 13.055 1 97.31 272 ASP B C 1
ATOM 4656 O O . ASP B 1 272 ? 6.625 34.438 13.148 1 97.31 272 ASP B O 1
ATOM 4660 N N . VAL B 1 273 ? 8.547 33.812 12.148 1 97.38 273 VAL B N 1
ATOM 4661 C CA . VAL B 1 273 ? 7.887 32.875 11.273 1 97.38 273 VAL B CA 1
ATOM 4662 C C . VAL B 1 273 ? 7.305 31.719 12.094 1 97.38 273 VAL B C 1
ATOM 4664 O O . VAL B 1 273 ? 6.176 31.281 11.852 1 97.38 273 VAL B O 1
ATOM 4667 N N . VAL B 1 274 ? 8.047 31.234 13.062 1 97.69 274 VAL B N 1
ATOM 4668 C CA . VAL B 1 274 ? 7.551 30.172 13.938 1 97.69 274 VAL B CA 1
ATOM 4669 C C . VAL B 1 274 ? 6.355 30.672 14.734 1 97.69 274 VAL B C 1
ATOM 4671 O O . VAL B 1 274 ? 5.324 30 14.82 1 97.69 274 VAL B O 1
ATOM 4674 N N . ARG B 1 275 ? 6.457 31.844 15.273 1 95.81 275 ARG B N 1
ATOM 4675 C CA . ARG B 1 275 ? 5.41 32.438 16.109 1 95.81 275 ARG B CA 1
ATOM 4676 C C . ARG B 1 275 ? 4.113 32.594 15.336 1 95.81 275 ARG B C 1
ATOM 4678 O O . ARG B 1 275 ? 3.037 32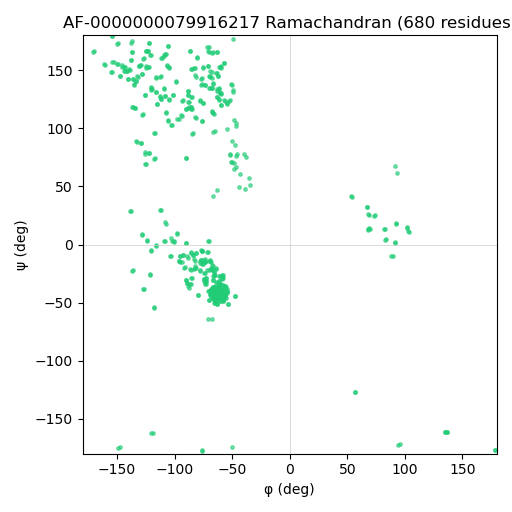.25 15.828 1 95.81 275 ARG B O 1
ATOM 4685 N N . ARG B 1 276 ? 4.184 33.062 14.109 1 94.31 276 ARG B N 1
ATOM 4686 C CA . ARG B 1 276 ? 3 33.406 13.32 1 94.31 276 ARG B CA 1
ATOM 4687 C C . ARG B 1 276 ? 2.521 32.188 12.523 1 94.31 276 ARG B C 1
ATOM 4689 O O . ARG B 1 276 ? 1.323 32.031 12.273 1 94.31 276 ARG B O 1
ATOM 4696 N N . GLY B 1 277 ? 3.492 31.375 12.188 1 94.81 277 GLY B N 1
ATOM 4697 C CA . GLY B 1 277 ? 3.191 30.328 11.234 1 94.81 277 GLY B CA 1
ATOM 4698 C C . GLY B 1 277 ? 2.84 29 11.891 1 94.81 277 GLY B C 1
ATOM 4699 O O . GLY B 1 277 ? 2.395 28.062 11.219 1 94.81 277 GLY B O 1
ATOM 4700 N N . THR B 1 278 ? 3.025 28.859 13.203 1 95.88 278 THR B N 1
ATOM 4701 C CA . THR B 1 278 ? 2.783 27.609 13.906 1 95.88 278 THR B CA 1
ATOM 4702 C C . THR B 1 278 ? 2.055 27.844 15.219 1 95.88 278 THR B C 1
ATOM 4704 O O . THR B 1 278 ? 1.885 29 15.641 1 95.88 278 THR B O 1
ATOM 4707 N N . MET B 1 279 ? 1.539 26.781 15.766 1 94.62 279 MET B N 1
ATOM 4708 C CA . MET B 1 279 ? 1.049 26.781 17.141 1 94.62 279 MET B CA 1
ATOM 4709 C C . MET B 1 279 ? 2.156 26.391 18.125 1 94.62 279 MET B C 1
ATOM 4711 O O . MET B 1 279 ? 2.164 25.281 18.641 1 94.62 279 MET B O 1
ATOM 4715 N N . THR B 1 280 ? 3.078 27.312 18.359 1 97.88 280 THR B N 1
ATOM 4716 C CA . THR B 1 280 ? 4.211 27.109 19.25 1 97.88 280 THR B CA 1
ATOM 4717 C C . THR B 1 280 ? 4.141 28.062 20.438 1 97.88 280 THR B C 1
ATOM 4719 O O . THR B 1 280 ? 3.891 29.25 20.266 1 97.88 280 THR B O 1
ATOM 4722 N N . GLY B 1 281 ? 4.305 27.547 21.562 1 97.94 281 GLY B N 1
ATOM 4723 C CA . GLY B 1 281 ? 4.254 28.344 22.781 1 97.94 281 GLY B CA 1
ATOM 4724 C C . GLY B 1 281 ? 4.434 27.516 24.047 1 97.94 281 GLY B C 1
ATOM 4725 O O . GLY B 1 281 ? 4.723 26.312 23.969 1 97.94 281 GLY B O 1
ATOM 4726 N N . THR B 1 282 ? 4.332 28.203 25.125 1 97.12 282 THR B N 1
ATOM 4727 C CA . THR B 1 282 ? 4.395 27.5 26.406 1 97.12 282 THR B CA 1
ATOM 4728 C C . THR B 1 282 ? 3.182 26.594 26.578 1 97.12 282 THR B C 1
ATOM 4730 O O . THR B 1 282 ? 2.197 26.719 25.844 1 97.12 282 THR B O 1
ATOM 4733 N N . ARG B 1 283 ? 3.328 25.734 27.547 1 97.25 283 ARG B N 1
ATOM 4734 C CA . ARG B 1 283 ? 2.238 24.812 27.859 1 97.25 283 ARG B CA 1
ATOM 4735 C C . ARG B 1 283 ? 0.941 25.562 28.125 1 97.25 283 ARG B C 1
ATOM 4737 O O . ARG B 1 283 ? -0.121 25.188 27.625 1 97.25 283 ARG B O 1
ATOM 4744 N N . ALA B 1 284 ? 1.029 26.641 28.844 1 96.06 284 ALA B N 1
ATOM 4745 C CA . ALA B 1 284 ? -0.142 27.453 29.188 1 96.06 284 ALA B CA 1
ATOM 4746 C C . ALA B 1 284 ? -0.713 28.141 27.953 1 96.06 284 ALA B C 1
ATOM 4748 O O . ALA B 1 284 ? -1.932 28.25 27.797 1 96.06 284 ALA B O 1
ATOM 4749 N N . GLU B 1 285 ? 0.129 28.625 27.125 1 96 285 GLU B N 1
ATOM 4750 C CA . GLU B 1 285 ? -0.31 29.297 25.906 1 96 285 GLU B CA 1
ATOM 4751 C C . GLU B 1 285 ? -1.022 28.328 24.969 1 96 285 GLU B C 1
ATOM 4753 O O . GLU B 1 285 ? -2.043 28.688 24.375 1 96 285 GLU B O 1
ATOM 4758 N N . ILE B 1 286 ? -0.494 27.141 24.812 1 97.38 286 ILE B N 1
ATOM 4759 C CA . ILE B 1 286 ? -1.109 26.125 23.969 1 97.38 286 ILE B CA 1
ATOM 4760 C C . ILE B 1 286 ? -2.461 25.719 24.547 1 97.38 286 ILE B C 1
ATOM 4762 O O . ILE B 1 286 ? -3.447 25.594 23.812 1 97.38 286 ILE B O 1
ATOM 4766 N N . ALA B 1 287 ? -2.494 25.531 25.828 1 97.44 287 ALA B N 1
ATOM 4767 C CA . ALA B 1 287 ? -3.752 25.203 26.5 1 97.44 287 ALA B CA 1
ATOM 4768 C C . ALA B 1 287 ? -4.809 26.266 26.219 1 97.44 287 ALA B C 1
ATOM 4770 O O . ALA B 1 287 ? -5.961 25.953 25.922 1 97.44 287 ALA B O 1
ATOM 4771 N N . ALA B 1 288 ? -4.395 27.484 26.328 1 96.19 288 ALA B N 1
ATOM 4772 C CA . ALA B 1 288 ? -5.312 28.594 26.094 1 96.19 288 ALA B CA 1
ATOM 4773 C C . ALA B 1 288 ? -5.812 28.609 24.656 1 96.19 288 ALA B C 1
ATOM 4775 O O . ALA B 1 288 ? -6.988 28.891 24.406 1 96.19 288 ALA B O 1
ATOM 4776 N N . THR B 1 289 ? -4.926 28.391 23.734 1 94.31 289 THR B N 1
ATOM 4777 C CA . THR B 1 289 ? -5.293 28.328 22.328 1 94.31 289 THR B CA 1
ATOM 4778 C C . THR B 1 289 ? -6.305 27.219 22.078 1 94.31 289 THR B C 1
ATOM 4780 O O . THR B 1 289 ? -7.297 27.406 21.375 1 94.31 289 THR B O 1
ATOM 4783 N N . LEU B 1 290 ? -6.086 26.047 22.609 1 96.19 290 LEU B N 1
ATOM 4784 C CA . LEU B 1 290 ? -6.984 24.906 22.453 1 96.19 290 LEU B CA 1
ATOM 4785 C C . LEU B 1 290 ? -8.352 25.203 23.062 1 96.19 290 LEU B C 1
ATOM 4787 O O . LEU B 1 290 ? -9.383 24.844 22.5 1 96.19 290 LEU B O 1
ATOM 4791 N N . ARG B 1 291 ? -8.32 25.875 24.188 1 95.56 291 ARG B N 1
ATOM 4792 C CA . ARG B 1 291 ? -9.578 26.266 24.812 1 95.56 291 ARG B CA 1
ATOM 4793 C C . ARG B 1 291 ? -10.359 27.219 23.922 1 95.56 291 ARG B C 1
ATOM 4795 O O . ARG B 1 291 ? -11.57 27.078 23.766 1 95.56 291 ARG B O 1
ATOM 4802 N N . LYS B 1 292 ? -9.664 28.156 23.375 1 92.81 292 LYS B N 1
ATOM 4803 C CA . LYS B 1 292 ? -10.297 29.109 22.469 1 92.81 292 LYS B CA 1
ATOM 4804 C C . LYS B 1 292 ? -10.938 28.406 21.281 1 92.81 292 LYS B C 1
ATOM 4806 O O . LYS B 1 292 ? -12.031 28.766 20.844 1 92.81 292 LYS B O 1
ATOM 4811 N N . LEU B 1 293 ? -10.258 27.453 20.734 1 93 293 LEU B N 1
ATOM 4812 C CA . LEU B 1 293 ? -10.789 26.672 19.609 1 93 293 LEU B CA 1
ATOM 4813 C C . LEU B 1 293 ? -12.031 25.891 20.031 1 93 293 LEU B C 1
ATOM 4815 O O . LEU B 1 293 ? -13.016 25.844 19.281 1 93 293 LEU B O 1
ATOM 4819 N N . GLU B 1 294 ? -11.922 25.312 21.141 1 93.38 294 GLU B N 1
ATOM 4820 C CA . GLU B 1 294 ? -13.062 24.562 21.672 1 93.38 294 GLU B CA 1
ATOM 4821 C C . GLU B 1 294 ? -14.273 25.469 21.875 1 93.38 294 GLU B C 1
ATOM 4823 O O . GLU B 1 294 ? -15.391 25.109 21.5 1 93.38 294 GLU B O 1
ATOM 4828 N N . ASP B 1 295 ? -14.023 26.609 22.422 1 91.88 295 ASP B N 1
ATOM 4829 C CA . ASP B 1 295 ? -15.086 27.578 22.656 1 91.88 295 ASP B CA 1
ATOM 4830 C C . ASP B 1 295 ? -15.688 28.062 21.344 1 91.88 295 ASP B C 1
ATOM 4832 O O . ASP B 1 295 ? -16.875 28.391 21.281 1 91.88 295 ASP B O 1
ATOM 4836 N N . ALA B 1 296 ? -14.836 28.109 20.359 1 89.31 296 ALA B N 1
ATOM 4837 C CA . ALA B 1 296 ? -15.281 28.547 19.047 1 89.31 296 ALA B CA 1
ATOM 4838 C C . ALA B 1 296 ? -16.047 27.438 18.328 1 89.31 296 ALA B C 1
ATOM 4840 O O . ALA B 1 296 ? -16.562 27.641 17.219 1 89.31 296 ALA B O 1
ATOM 4841 N N . GLY B 1 297 ? -16.109 26.266 18.922 1 89.75 297 GLY B N 1
ATOM 4842 C CA . GLY B 1 297 ? -16.938 25.203 18.391 1 89.75 297 GLY B CA 1
ATOM 4843 C C . GLY B 1 297 ? -16.156 24.141 17.656 1 89.75 297 GLY B C 1
ATOM 4844 O O . GLY B 1 297 ? -16.734 23.297 16.969 1 89.75 297 GLY B O 1
ATOM 4845 N N . ALA B 1 298 ? -14.859 24.188 17.797 1 91.5 298 ALA B N 1
ATOM 4846 C CA . ALA B 1 298 ? -14.055 23.141 17.156 1 91.5 298 ALA B CA 1
ATOM 4847 C C . ALA B 1 298 ? -14.383 21.766 17.734 1 91.5 298 ALA B C 1
ATOM 4849 O O . ALA B 1 298 ? -14.492 21.609 18.953 1 91.5 298 ALA B O 1
ATOM 4850 N N . SER B 1 299 ? -14.57 20.812 16.859 1 95.06 299 SER B N 1
ATOM 4851 C CA . SER B 1 299 ? -14.867 19.469 17.328 1 95.06 299 SER B CA 1
ATOM 4852 C C . SER B 1 299 ? -13.594 18.688 17.641 1 95.06 299 SER B C 1
ATOM 4854 O O . SER B 1 299 ? -13.594 17.766 18.469 1 95.06 299 SER B O 1
ATOM 4856 N N . ALA B 1 300 ? -12.539 19.031 16.953 1 96.88 300 ALA B N 1
ATOM 4857 C CA . ALA B 1 300 ? -11.305 18.281 17.156 1 96.88 300 ALA B CA 1
ATOM 4858 C C . ALA B 1 300 ? -10.094 19.078 16.672 1 96.88 300 ALA B C 1
ATOM 4860 O O . ALA B 1 300 ? -10.234 19.969 15.836 1 96.88 300 ALA B O 1
ATOM 4861 N N . VAL B 1 301 ? -8.945 18.781 17.234 1 97 301 VAL B N 1
ATOM 4862 C CA . VAL B 1 301 ? -7.664 19.234 16.688 1 97 301 VAL B CA 1
ATOM 4863 C C . VAL B 1 301 ? -6.832 18.031 16.25 1 97 301 VAL B C 1
ATOM 4865 O O . VAL B 1 301 ? -6.918 16.953 16.859 1 97 301 VAL B O 1
ATOM 4868 N N . LEU B 1 302 ? -6.121 18.172 15.195 1 98.06 302 LEU B N 1
ATOM 4869 C CA . LEU B 1 302 ? -5.215 17.188 14.625 1 98.06 302 LEU B CA 1
ATOM 4870 C C . LEU B 1 302 ? -3.777 17.688 14.641 1 98.06 302 LEU B C 1
ATOM 4872 O O . LEU B 1 302 ? -3.35 18.375 13.719 1 98.06 302 LEU B O 1
ATOM 4876 N N . TYR B 1 303 ? -3.066 17.281 15.672 1 98.44 303 TYR B N 1
ATOM 4877 C CA . TYR B 1 303 ? -1.714 17.766 15.93 1 98.44 303 TYR B CA 1
ATOM 4878 C C . TYR B 1 303 ? -0.689 16.953 15.148 1 98.44 303 TYR B C 1
ATOM 4880 O O . TYR B 1 303 ? -0.677 15.719 15.219 1 98.44 303 TYR B O 1
ATOM 4888 N N . GLN B 1 304 ? 0.151 17.562 14.406 1 98 304 GLN B N 1
ATOM 4889 C CA . GLN B 1 304 ? 1.275 16.922 13.742 1 98 304 GLN B CA 1
ATOM 4890 C C . GLN B 1 304 ? 2.586 17.203 14.469 1 98 304 GLN B C 1
ATOM 4892 O O . GLN B 1 304 ? 3.186 18.266 14.281 1 98 304 GLN B O 1
ATOM 4897 N N . PRO B 1 305 ? 3.082 16.266 15.219 1 98.31 305 PRO B N 1
ATOM 4898 C CA . PRO B 1 305 ? 4.418 16.438 15.805 1 98.31 305 PRO B CA 1
ATOM 4899 C C . PRO B 1 305 ? 5.531 16.344 14.766 1 98.31 305 PRO B C 1
ATOM 4901 O O . PRO B 1 305 ? 5.355 15.703 13.727 1 98.31 305 PRO B O 1
ATOM 4904 N N . ALA B 1 306 ? 6.613 16.938 15 1 97.69 306 ALA B N 1
ATOM 4905 C CA . ALA B 1 306 ? 7.781 16.875 14.133 1 97.69 306 ALA B CA 1
ATOM 4906 C C . ALA B 1 306 ? 9.07 17.016 14.938 1 97.69 306 ALA B C 1
ATOM 4908 O O . ALA B 1 306 ? 9.039 17.172 16.156 1 97.69 306 ALA B O 1
ATOM 4909 N N . GLY B 1 307 ? 10.148 16.812 14.242 1 95.75 307 GLY B N 1
ATOM 4910 C CA . GLY B 1 307 ? 11.453 16.859 14.891 1 95.75 307 GLY B CA 1
ATOM 4911 C C . GLY B 1 307 ? 11.961 15.492 15.312 1 95.75 307 GLY B C 1
ATOM 4912 O O . GLY B 1 307 ? 11.359 14.477 14.969 1 95.75 307 GLY B O 1
ATOM 4913 N N . HIS B 1 308 ? 13.094 15.492 16.078 1 94.75 308 HIS B N 1
ATOM 4914 C CA . HIS B 1 308 ? 13.805 14.25 16.359 1 94.75 308 HIS B CA 1
ATOM 4915 C C . HIS B 1 308 ? 13.172 13.516 17.531 1 94.75 308 HIS B C 1
ATOM 4917 O O . HIS B 1 308 ? 13.398 12.312 17.719 1 94.75 308 HIS B O 1
ATOM 4923 N N . ASP B 1 309 ? 12.422 14.281 18.359 1 97.44 309 ASP B N 1
ATOM 4924 C CA . ASP B 1 309 ? 11.867 13.656 19.562 1 97.44 309 ASP B CA 1
ATOM 4925 C C . ASP B 1 309 ? 10.344 13.672 19.531 1 97.44 309 ASP B C 1
ATOM 4927 O O . ASP B 1 309 ? 9.711 14.336 20.359 1 97.44 309 ASP B O 1
ATOM 4931 N N . ILE B 1 310 ? 9.766 12.805 18.703 1 98.25 310 ILE B N 1
ATOM 4932 C CA . ILE B 1 310 ? 8.328 12.742 18.484 1 98.25 310 ILE B CA 1
ATOM 4933 C C . ILE B 1 310 ? 7.625 12.336 19.781 1 98.25 310 ILE B C 1
ATOM 4935 O O . ILE B 1 310 ? 6.598 12.914 20.141 1 98.25 310 ILE B O 1
ATOM 4939 N N . PRO B 1 311 ? 8.148 11.422 20.609 1 98.75 311 PRO B N 1
ATOM 4940 C CA . PRO B 1 311 ? 7.508 11.078 21.875 1 98.75 311 PRO B CA 1
ATOM 4941 C C . PRO B 1 311 ? 7.367 12.273 22.812 1 98.75 311 PRO B C 1
ATOM 4943 O O . PRO B 1 311 ? 6.312 12.469 23.422 1 98.75 311 PRO B O 1
ATOM 4946 N N . ARG B 1 312 ? 8.391 13.047 22.844 1 98.62 312 ARG B N 1
ATOM 4947 C CA . ARG B 1 312 ? 8.312 14.242 23.688 1 98.62 312 ARG B CA 1
ATOM 4948 C C . ARG B 1 312 ? 7.199 15.172 23.203 1 98.62 312 ARG B C 1
ATOM 4950 O O . ARG B 1 312 ? 6.449 15.719 24.016 1 98.62 312 ARG B O 1
ATOM 4957 N N . GLU B 1 313 ? 7.152 15.375 21.906 1 98.75 313 GLU B N 1
ATOM 4958 C CA . GLU B 1 313 ? 6.152 16.266 21.328 1 98.75 313 GLU B CA 1
ATOM 4959 C C . GLU B 1 313 ? 4.738 15.789 21.641 1 98.75 313 GLU B C 1
ATOM 4961 O O . GLU B 1 313 ? 3.867 16.578 21.984 1 98.75 313 GLU B O 1
ATOM 4966 N N . LEU B 1 314 ? 4.477 14.492 21.5 1 98.88 314 LEU B N 1
ATOM 4967 C CA . LEU B 1 314 ? 3.168 13.914 21.781 1 98.88 314 LEU B CA 1
ATOM 4968 C C . LEU B 1 314 ? 2.791 14.125 23.25 1 98.88 314 LEU B C 1
ATOM 4970 O O . LEU B 1 314 ? 1.669 14.539 23.547 1 98.88 314 LEU B O 1
ATOM 4974 N N . ARG B 1 315 ? 3.705 13.875 24.172 1 98.81 315 ARG B N 1
ATOM 4975 C CA . ARG B 1 315 ? 3.441 14.016 25.594 1 98.81 315 ARG B CA 1
ATOM 4976 C C . ARG B 1 315 ? 3.156 15.469 25.953 1 98.81 315 ARG B C 1
ATOM 4978 O O . ARG B 1 315 ? 2.18 15.758 26.656 1 98.81 315 ARG B O 1
ATOM 4985 N N . ALA B 1 316 ? 4.047 16.328 25.469 1 98.62 316 ALA B N 1
ATOM 4986 C CA . ALA B 1 316 ? 3.93 17.734 25.812 1 98.62 316 ALA B CA 1
ATOM 4987 C C . ALA B 1 316 ? 2.615 18.312 25.297 1 98.62 316 ALA B C 1
ATOM 4989 O O . ALA B 1 316 ? 1.95 19.078 26.016 1 98.62 316 ALA B O 1
ATOM 4990 N N . PHE B 1 317 ? 2.23 18 24.094 1 98.75 317 PHE B N 1
ATOM 4991 C CA . PHE B 1 317 ? 0.997 18.531 23.531 1 98.75 317 PHE B CA 1
ATOM 4992 C C . PHE B 1 317 ? -0.217 18 24.297 1 98.75 317 PHE B C 1
ATOM 4994 O O . PHE B 1 317 ? -1.151 18.75 24.578 1 98.75 317 PHE B O 1
ATOM 5001 N N . ARG B 1 318 ? -0.224 16.703 24.562 1 98.69 318 ARG B N 1
ATOM 5002 C CA . ARG B 1 318 ? -1.336 16.109 25.281 1 98.69 318 ARG B CA 1
ATOM 5003 C C . ARG B 1 318 ? -1.478 16.719 26.672 1 98.69 318 ARG B C 1
ATOM 5005 O O . ARG B 1 318 ? -2.592 16.984 27.141 1 98.69 318 ARG B O 1
ATOM 5012 N N . GLU B 1 319 ? -0.363 16.953 27.344 1 97.94 319 GLU B N 1
ATOM 5013 C CA . GLU B 1 319 ? -0.376 17.594 28.656 1 97.94 319 GLU B CA 1
ATOM 5014 C C . GLU B 1 319 ? -0.957 19 28.578 1 97.94 319 GLU B C 1
ATOM 5016 O O . GLU B 1 319 ? -1.746 19.391 29.438 1 97.94 319 GLU B O 1
ATOM 5021 N N . ALA B 1 320 ? -0.546 19.688 27.531 1 97.81 320 ALA B N 1
ATOM 5022 C CA . ALA B 1 320 ? -1.104 21.016 27.328 1 97.81 320 ALA B CA 1
ATOM 5023 C C . ALA B 1 320 ? -2.613 20.953 27.109 1 97.81 320 ALA B C 1
ATOM 5025 O O . ALA B 1 320 ? -3.363 21.766 27.672 1 97.81 320 ALA B O 1
ATOM 5026 N N . ALA B 1 321 ? -3.035 20.031 26.297 1 98.06 321 ALA B N 1
ATOM 5027 C CA . ALA B 1 321 ? -4.457 19.875 26 1 98.06 321 ALA B CA 1
ATOM 5028 C C . ALA B 1 321 ? -5.25 19.562 27.266 1 98.06 321 ALA B C 1
ATOM 5030 O O . ALA B 1 321 ? -6.379 20.031 27.438 1 98.06 321 ALA B O 1
ATOM 5031 N N . ASP B 1 322 ? -4.68 18.844 28.203 1 97 322 ASP B N 1
ATOM 5032 C CA . ASP B 1 322 ? -5.352 18.469 29.438 1 97 322 ASP B CA 1
ATOM 5033 C C . ASP B 1 322 ? -5.52 19.672 30.359 1 97 322 ASP B C 1
ATOM 5035 O O . ASP B 1 322 ? -6.398 19.672 31.234 1 97 322 ASP B O 1
ATOM 5039 N N . LEU B 1 323 ? -4.727 20.641 30.156 1 96.25 323 LEU B N 1
ATOM 5040 C CA . LEU B 1 323 ? -4.754 21.828 31 1 96.25 323 LEU B CA 1
ATOM 5041 C C . LEU B 1 323 ? -5.789 22.828 30.5 1 96.25 323 LEU B C 1
ATOM 5043 O O . LEU B 1 323 ? -6.105 23.797 31.203 1 96.25 323 LEU B O 1
ATOM 5047 N N . ARG B 1 324 ? -6.395 22.578 29.359 1 95.06 324 ARG B N 1
ATOM 5048 C CA . ARG B 1 324 ? -7.176 23.609 28.688 1 95.06 324 ARG B CA 1
ATOM 5049 C C . ARG B 1 324 ? -8.43 23.969 29.484 1 95.06 324 ARG B C 1
ATOM 5051 O O . ARG B 1 324 ? -8.977 25.062 29.344 1 95.06 324 ARG B O 1
ATOM 5058 N N . HIS B 1 325 ? -8.82 23.078 30.422 1 92.62 325 HIS B N 1
ATOM 5059 C CA . HIS B 1 325 ? -10.031 23.344 31.188 1 92.62 325 HIS B CA 1
ATOM 5060 C C . HIS B 1 325 ? -9.688 23.828 32.594 1 92.62 325 HIS B C 1
ATOM 5062 O O . HIS B 1 325 ? -10.578 24.203 33.344 1 92.62 325 HIS B O 1
ATOM 5068 N N . SER B 1 326 ? -8.484 23.766 33 1 88.19 326 SER B N 1
ATOM 5069 C CA . SER B 1 326 ? -8.07 24.188 34.312 1 88.19 326 SER B CA 1
ATOM 5070 C C . SER B 1 326 ? -7.59 25.641 34.312 1 88.19 326 SER B C 1
ATOM 5072 O O . SER B 1 326 ? -7.348 26.219 35.375 1 88.19 326 SER B O 1
ATOM 5074 N N . LEU B 1 327 ? -7.352 26.141 33.188 1 75 327 LEU B N 1
ATOM 5075 C CA . LEU B 1 327 ? -6.855 27.5 33.094 1 75 327 LEU B CA 1
ATOM 5076 C C . LEU B 1 327 ? -7.91 28.484 33.594 1 75 327 LEU B C 1
ATOM 5078 O O . LEU B 1 327 ? -9.094 28.344 33.281 1 75 327 LEU B O 1
ATOM 5082 N N . THR B 1 328 ? -7.805 28.922 34.844 1 59.75 328 THR B N 1
ATOM 5083 C CA . THR B 1 328 ? -8.672 29.953 35.375 1 59.75 328 THR B CA 1
ATOM 5084 C C . THR B 1 328 ? -8.672 31.188 34.438 1 59.75 328 THR B C 1
ATOM 5086 O O . THR B 1 328 ? -7.672 31.469 33.781 1 59.75 328 THR B O 1
ATOM 5089 N N . ALA B 1 329 ? -9.875 31.609 33.969 1 50.69 329 ALA B N 1
ATOM 5090 C CA . ALA B 1 329 ? -10.086 32.781 33.125 1 50.69 329 ALA B CA 1
ATOM 5091 C C . ALA B 1 329 ? -9.117 33.906 33.469 1 50.69 329 ALA B C 1
ATOM 5093 O O . ALA B 1 329 ? -9.32 34.625 34.469 1 50.69 329 ALA B O 1
ATOM 5094 N N . ALA B 1 330 ? -7.926 33.844 33.562 1 46.94 330 ALA B N 1
ATOM 5095 C CA . ALA B 1 330 ? -7.18 35.062 33.844 1 46.94 330 ALA B CA 1
ATOM 5096 C C . ALA B 1 330 ? -7.586 36.188 32.875 1 46.94 330 ALA B C 1
ATOM 5098 O O . ALA B 1 330 ? -8.156 35.938 31.828 1 46.94 330 ALA B O 1
ATOM 5099 N N . SER B 1 331 ? -6.75 37.438 33.031 1 38.69 331 SER B N 1
ATOM 5100 C CA . SER B 1 331 ? -6.656 38.844 32.656 1 38.69 331 SER B CA 1
ATOM 5101 C C . SER B 1 331 ? -6.406 39 31.172 1 38.69 331 SER B C 1
ATOM 5103 O O . SER B 1 331 ? -5.258 39.031 30.734 1 38.69 331 SER B O 1
ATOM 5105 N N . THR B 1 332 ? -7.004 38.281 30.297 1 38.69 332 THR B N 1
ATOM 5106 C CA . THR B 1 332 ? -6.832 38.844 28.953 1 38.69 332 THR B CA 1
ATOM 5107 C C . THR B 1 332 ? -7.027 40.344 28.984 1 38.69 332 THR B C 1
ATOM 5109 O O . THR B 1 332 ? -8.156 40.844 29 1 38.69 332 THR B O 1
ATOM 5112 N N . SER B 1 333 ? -6.391 41.062 29.891 1 33.06 333 SER B N 1
ATOM 5113 C CA . SER B 1 333 ? -6.344 42.531 29.781 1 33.06 333 SER B CA 1
ATOM 5114 C C . SER B 1 333 ? -5.859 42.969 28.406 1 33.06 333 SER B C 1
ATOM 5116 O O . SER B 1 333 ? -4.723 42.688 28.016 1 33.06 333 SER B O 1
ATOM 5118 N N . THR B 1 334 ? -6.711 42.906 27.406 1 35.75 334 THR B N 1
ATOM 5119 C CA . THR B 1 334 ? -6.523 43.625 26.156 1 35.75 334 THR B CA 1
ATOM 5120 C C . THR B 1 334 ? -5.965 45.031 26.438 1 35.75 334 THR B C 1
ATOM 5122 O O . THR B 1 334 ? -6.633 45.875 27.062 1 35.75 334 THR B O 1
ATOM 5125 N N . HIS B 1 335 ? -4.684 45.219 26.734 1 33.38 335 HIS B N 1
ATOM 5126 C CA . HIS B 1 335 ? -4.09 46.562 26.641 1 33.38 335 HIS B CA 1
ATOM 5127 C C . HIS B 1 335 ? -4.453 47.219 25.312 1 33.38 335 HIS B C 1
ATOM 5129 O O . HIS B 1 335 ? -3.922 46.844 24.266 1 33.38 335 HIS B O 1
ATOM 5135 N N . THR B 1 336 ? -5.754 47.5 25.094 1 33.97 336 THR B N 1
ATOM 5136 C CA . THR B 1 336 ? -6.16 48.469 24.078 1 33.97 336 THR B CA 1
ATOM 5137 C C . THR B 1 336 ? -5.34 49.75 24.172 1 33.97 336 THR B C 1
ATOM 5139 O O . THR B 1 336 ? -5.469 50.5 25.141 1 33.97 336 THR B O 1
ATOM 5142 N N . THR B 1 337 ? -4.008 49.688 23.875 1 32.59 337 THR B N 1
ATOM 5143 C CA . THR B 1 337 ? -3.264 50.906 23.672 1 32.59 337 THR B CA 1
ATOM 5144 C C . THR B 1 337 ? -4.023 51.844 22.734 1 32.59 337 THR B C 1
ATOM 5146 O O . THR B 1 337 ? -4.273 51.531 21.578 1 32.59 337 THR B O 1
ATOM 5149 N N . GLU B 1 338 ? -4.918 52.625 23.297 1 33.84 338 GLU B N 1
ATOM 5150 C CA . GLU B 1 338 ? -5.559 53.781 22.719 1 33.84 338 GLU B CA 1
ATOM 5151 C C . GLU B 1 338 ? -4.539 54.688 22.016 1 33.84 338 GLU B C 1
ATOM 5153 O O . GLU B 1 338 ? -3.604 55.188 22.641 1 33.84 338 GLU B O 1
ATOM 5158 N N . THR B 1 339 ? -4.117 54.281 20.797 1 31.89 339 THR B N 1
ATOM 5159 C CA . THR B 1 339 ? -3.379 55.25 20 1 31.89 339 THR B CA 1
ATOM 5160 C C . THR B 1 339 ? -4.078 56.625 20 1 31.89 339 THR B C 1
ATOM 5162 O O . THR B 1 339 ? -5.262 56.719 19.672 1 31.89 339 THR B O 1
ATOM 5165 N N . PRO B 1 340 ? -3.551 57.5 20.781 1 32.81 340 PRO B N 1
ATOM 5166 C CA . PRO B 1 340 ? -4.082 58.875 20.797 1 32.81 340 PRO B CA 1
ATOM 5167 C C . PRO B 1 340 ? -4.297 59.438 19.406 1 32.81 340 PRO B C 1
ATOM 5169 O O . PRO B 1 340 ? -3.535 59.156 18.484 1 32.81 340 PRO B O 1
ATOM 5172 N N . HIS B 1 341 ? -5.527 59.5 18.969 1 30.75 341 HIS B N 1
ATOM 5173 C CA . HIS B 1 341 ? -5.934 60.281 17.812 1 30.75 341 HIS B CA 1
ATOM 5174 C C . HIS B 1 341 ? -5.281 61.656 17.797 1 30.75 341 HIS B C 1
ATOM 5176 O O . HIS B 1 341 ? -5.598 62.5 18.641 1 30.75 341 HIS B O 1
ATOM 5182 N N . VAL B 1 342 ? -3.932 61.656 17.75 1 29.89 342 VAL B N 1
ATOM 5183 C CA . VAL B 1 342 ? -3.473 62.969 17.328 1 29.89 342 VAL B CA 1
ATOM 5184 C C . VAL B 1 342 ? -3.703 63.156 15.828 1 29.89 342 VAL B C 1
ATOM 5186 O O . VAL B 1 342 ? -3.51 62.219 15.047 1 29.89 342 VAL B O 1
#

Organism: NCBI:txid1990687

Foldseek 3Di:
DAEAAEEQADPCVLVVLLLLVVLPHQEYEYEPAVVAGPHRLVSLLSNLQNDQGRAYEYQADECPPDDLVVVLVSQQVSCLSHPPRYAYEYEQQDLNQLLVVHDGHDLVVSLVSVVCSQQQLQQHWDQDPNDIDHDDDDVVVVGDDNGDYAYEYADADDSSLVSCVVVVHEYEYACQQDDQLAPHDDAYAHEFAFFAADVVRQCPPPQRCQWRVLQLLVQLVCQCSGQCNPPPLNVQLVVVLVPPPPVCSSVQSCHCHLAHDGPSSVVRDDSVSSVRRGLYYHLQSLLCVLLVSVVSPHPYYYYYTYGDCRSVRSNSNSSSVVCNVVPDPDCPVPPPPPPPPD/DAEAAEEQADPCVLVVLLLLVVLPHQEYEYEPAVVAGPHRLVSLLSNLQRDQGRAYEYQADECPPDDLVVVLVSQQVSCLSHPPRYAYEYEQQDLNQLLVVHDGHDLVVSLVSVVCSQQQLQQHWDQDPNDIDHDDDDVVVVGDDNGDYAYEYADADDSSLVSCVVVVHEYEYAPQQDDQLAPHDDAYAHEFAFFADDVPRQCPPPQRCQWRVLQLLVQLVCQCSGQCNPPPLNVQLVVVLVPPPPVCSSVQSCHCHLAHDGPSSVVRDDSVSSVRRGLYYHLQSLLCVLLVSVVSPHPYYYYYTYGDCRSVRSNSNSSSVVCNVVPDPDCPVPPPVPPPPD

Sequence (684 aa):
MEINCVFPPAINTPDHIVLAEELGYERAWVYDVPVSYADTGATLAFAAKRTSSIRLGVSVFTPHLRHLTANAALIAYLATLAPGRFDAGIGAGFTSSTYLGRKPSRWAYIEEYVLALKELLAGRDVEWEDTTLSLMHSPASGISYPVDVTYWIAAHGPKGFGVAQRLGAGVVTNPTHGDNPVPYQGACNLTYYGTVLDDDEPIDSPRAIDAAGPGASLALHMGEHGPLAGMPEAAGYAAAVARVPEHRRHLEIYRGHLIEPNAIDRQYITADVVRRGTMTGTRAEIAATLRKLEDAGASAVLYQPAGHDIPRELRAFREAADLRHSLTAASTSTHTTETPHVMEINCVFPPAINTPDHIVLAEELGYERAWVYDVPVSYADTGATLAFAAKRTSSIRLGVSVFTPHLRHLTANAALIAYLATLAPGRFDAGIGAGFTSSTYLGRKPSRWAYIEEYVLALKELLAGRDVEWEDTTLSLMHSPASGISYPVDVTYWIAAHGPKGFGVAQRLGAGVVTNPTHGDNPVPYQGACNLTYYGTVLDDDEPIDSPRAIDAAGPGASLALHMGEHGPLAGMPEAAGYAAAVARVPEHRRHLEIYRGHLIEPNAIDRQYITADVVRRGTMTGTRAEIAATLRKLEDAGASAVLYQPAGHDIPRELRAFREAADLRHSLTAASTSTHTTETPHV

Secondary structure (DSSP, 8-state):
-EEEEEE---TTHHHHHHHHHHHT-SEEEE---TTTSS-HHHHHHHHHHH-SSSEEEEEEE-TTTB-HHHHHHHHHHHHHHSTT-EEEEEE--HHHHHHTT-PPPPHHHHHHHHHHHHHHHTT--EEETTEEE-----GGGT--SSPP-EEEEE-SSHHHHHHHHHHT-EEEE-GGGSS-SS-SSSSEEEEEE--EEPTT--TTSHHHHHHHHHHHHHHHHHGGGTTTTT-HHHHHHHHHHHTS-HHHHHHHHHTTTTTS--HHHHTT--HHHHHHHS--EEHHHHHHHHHHHHHTT--EEEEE--SS-HHHHHHHHHHHHHGGGTS---------------/-EEEEEE---TTHHHHHHHHHHHT-SEEEE---TTTSS-HHHHHHHHHHH-SSSEEEEEEE-TTTB-HHHHHHHHHHHHHHSTT-EEEEEE--HHHHHHTT-PPPPHHHHHHHHHHHHHHHTT--EEETTEEE-----GGGT--SSPP-EEEEE-SSHHHHHHHHHHT-EEEE-GGGSS-SS-SSSSEEEEEE--EEPTT--TTSHHHHHHHHHHHHHHHHHGGGTTTTT-HHHHHHHHHHHTS-HHHHHHHHHTTTTTS--HHHHTT--HHHHHHHS--EEHHHHHHHHHHHHHTT--EEEEE--SS-HHHHHHHHHHHHHGGGTS---------------

pLDDT: mean 91.39, std 13.3, range [22.38, 98.94]

Nearest PDB structures (foldseek):
  8qq8-assembly1_A-2  TM=7.336E-01  e=4.594E-16  Methanocaldococcus jannaschii
  8qpm-assembly2_D  TM=7.216E-01  e=8.643E-16  Methanocaldococcus jannaschii
  8qpl-assembly1_B  TM=7.324E-01  e=3.433E-15  Methanocaldococcus jannaschii
  1z69-assembly1_C  TM=6.927E-01  e=6.485E-16  Methanosarcina barkeri
  1f07-assembly1_A  TM=7.062E-01  e=5.133E-15  Methanothermobacter thermautotrophicus

InterPro domains:
  IPR011251 Luciferase-like domain [PF00296] (13-175)
  IPR036661 Luciferase-like domain superfamily [G3DSA:3.20.20.30] (12-321)
  IPR036661 Luciferase-like domain superfamily [SSF51679] (12-317)
  IPR050564 F420-dependent glucose-6-phosphate dehydrogenase/mer [PTHR43244] (15-177)

Radius of gyration: 28.42 Å; Cα contacts (8 Å, |Δi|>4): 1424; chains: 2; bounding box: 44×117×74 Å

Solvent-accessible surface area (backbone atoms only — not comparable to full-atom values): 35228 Å² total; per-residue (Å²): 104,49,51,27,32,36,36,74,28,20,76,60,40,32,60,53,45,43,48,36,40,75,72,61,33,54,34,44,29,28,33,63,46,43,40,46,27,30,54,46,66,33,38,52,47,55,26,31,78,65,49,89,73,47,24,37,35,37,60,32,49,38,75,81,52,31,37,71,57,45,51,44,31,48,51,47,46,48,24,59,62,29,70,82,30,28,35,46,21,39,33,49,26,68,68,61,19,43,56,64,70,42,73,56,54,55,65,71,54,49,49,52,49,50,54,50,42,53,36,36,38,54,60,34,69,40,82,53,96,92,27,63,41,64,64,44,49,37,72,81,21,66,42,73,67,60,49,68,68,47,50,28,28,51,35,85,47,70,72,45,47,49,48,19,57,77,67,73,31,27,35,37,30,54,37,62,64,54,88,47,83,58,83,60,94,59,58,29,34,37,47,45,28,21,40,62,41,58,92,92,50,56,75,64,33,72,67,43,38,43,20,20,28,16,30,25,34,52,24,51,73,43,17,76,65,24,57,37,44,91,40,68,52,30,56,50,49,53,55,56,54,68,70,40,60,75,81,44,33,58,55,62,72,47,34,30,67,62,52,36,55,36,80,71,44,57,76,51,65,42,52,65,41,36,55,59,32,24,64,48,35,40,46,68,53,47,7,50,52,54,36,52,40,40,73,67,60,34,42,24,37,30,37,35,55,29,37,93,52,44,69,57,44,52,52,47,47,50,55,16,58,68,40,31,79,66,60,69,87,68,81,79,67,75,79,73,77,76,73,78,85,122,102,49,53,28,33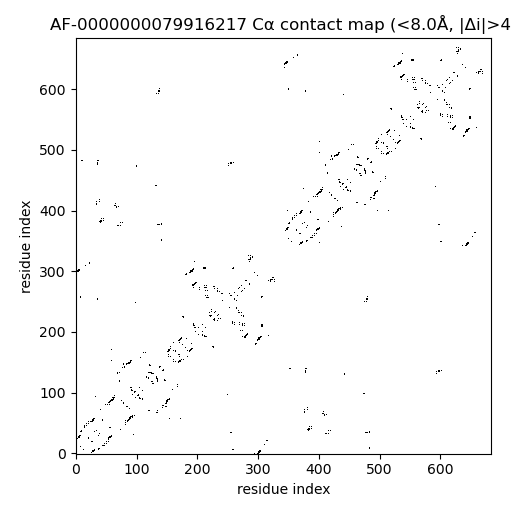,36,36,72,29,20,76,61,42,31,60,52,46,42,48,37,41,75,72,60,32,53,34,43,30,26,33,64,45,43,39,47,28,28,53,45,66,34,38,50,47,55,27,31,78,66,48,88,74,48,24,36,34,38,62,32,49,38,73,82,54,28,38,72,58,45,52,45,32,48,50,45,45,48,24,59,60,28,70,84,32,27,35,47,20,40,32,48,26,68,68,58,18,42,56,65,72,42,74,57,56,55,64,71,54,49,48,52,50,52,53,48,42,52,37,36,37,54,62,36,71,42,81,54,94,92,27,63,39,64,65,44,50,37,74,82,20,65,44,72,67,60,50,67,67,46,50,28,28,51,33,86,47,69,72,45,46,50,47,18,58,78,68,74,30,27,36,35,29,53,38,62,62,52,88,47,83,57,82,60,94,59,57,29,33,36,46,47,29,21,38,62,40,57,93,93,48,56,74,65,33,71,65,42,40,45,21,20,29,16,29,25,34,51,23,48,74,42,16,74,65,24,57,36,44,90,39,69,52,28,54,50,49,52,55,56,54,68,69,42,59,74,82,45,34,58,56,63,73,48,36,32,64,61,52,37,55,35,79,72,43,56,77,48,65,42,52,64,41,36,54,59,32,23,65,48,35,40,45,66,55,47,6,51,52,52,35,52,42,39,74,66,61,34,43,25,38,29,36,35,56,30,39,93,52,45,70,58,44,53,51,48,47,50,54,16,58,69,39,31,79,67,60,67,86,67,81,79,66,74,78,72,74,73,71,74,86,117